Protein AF-A0A538D0Q9-F1 (afdb_monomer_lite)

Structure (mmCIF, N/CA/C/O backbone):
data_AF-A0A538D0Q9-F1
#
_entry.id   AF-A0A538D0Q9-F1
#
loop_
_atom_site.group_PDB
_atom_site.id
_atom_site.type_symbol
_atom_site.label_atom_id
_atom_site.label_alt_id
_atom_site.label_comp_id
_atom_site.label_asym_id
_atom_site.label_entity_id
_atom_site.label_seq_id
_atom_site.pdbx_PDB_ins_code
_atom_site.Cartn_x
_atom_site.Cartn_y
_atom_site.Cartn_z
_atom_site.occupancy
_atom_site.B_iso_or_equiv
_atom_site.auth_seq_id
_atom_site.auth_comp_id
_atom_site.auth_asym_id
_atom_site.auth_atom_id
_atom_site.pdbx_PDB_model_num
ATOM 1 N N . MET A 1 1 ? -19.856 -42.104 -4.566 1.00 32.81 1 MET A N 1
ATOM 2 C CA . MET A 1 1 ? -20.722 -42.838 -3.616 1.00 32.81 1 MET A CA 1
ATOM 3 C C . MET A 1 1 ? -21.955 -41.988 -3.347 1.00 32.81 1 MET A C 1
ATOM 5 O O . MET A 1 1 ? -21.889 -40.784 -3.558 1.00 32.81 1 MET A O 1
ATOM 9 N N . GLU A 1 2 ? -23.077 -42.628 -3.036 1.00 32.72 2 GLU A N 1
ATOM 10 C CA . GLU A 1 2 ? -24.437 -42.095 -3.220 1.00 32.72 2 GLU A CA 1
ATOM 11 C C . GLU A 1 2 ? -24.832 -40.956 -2.256 1.00 32.72 2 GLU A C 1
ATOM 13 O O . GLU A 1 2 ? -24.444 -40.987 -1.088 1.00 32.72 2 GLU A O 1
ATOM 18 N N . PRO A 1 3 ? -25.683 -40.007 -2.692 1.00 47.75 3 PRO A N 1
ATOM 19 C CA . PRO A 1 3 ? -26.502 -39.180 -1.812 1.00 47.75 3 PRO A CA 1
ATOM 20 C C . PRO A 1 3 ? -27.896 -39.805 -1.601 1.00 47.75 3 PRO A C 1
ATOM 22 O O . PRO A 1 3 ? -28.465 -40.391 -2.521 1.00 47.75 3 PRO A O 1
ATOM 25 N N . ARG A 1 4 ? -28.498 -39.622 -0.416 1.00 40.25 4 ARG A N 1
ATOM 26 C CA . ARG A 1 4 ? -29.915 -39.954 -0.175 1.00 40.25 4 ARG A CA 1
ATOM 27 C C . ARG A 1 4 ? -30.800 -38.710 -0.214 1.00 40.25 4 ARG A C 1
ATOM 29 O O . ARG A 1 4 ? -30.512 -37.705 0.425 1.00 40.25 4 ARG A O 1
ATOM 36 N N . SER A 1 5 ? -31.886 -38.826 -0.966 1.00 34.91 5 SER A N 1
ATOM 37 C CA . SER A 1 5 ? -32.958 -37.848 -1.160 1.00 34.91 5 SER A CA 1
ATOM 38 C C . SER A 1 5 ? -34.048 -37.940 -0.091 1.00 34.91 5 SER A C 1
ATOM 40 O O . SER A 1 5 ? -34.362 -39.047 0.336 1.00 34.91 5 SER A O 1
ATOM 42 N N . HIS A 1 6 ? -34.755 -36.837 0.176 1.00 36.66 6 HIS A N 1
ATOM 43 C CA . HIS A 1 6 ? -36.180 -36.877 0.532 1.00 36.66 6 HIS A CA 1
ATOM 44 C C . HIS A 1 6 ? -36.938 -35.688 -0.083 1.00 36.66 6 HIS A C 1
ATOM 46 O O . HIS A 1 6 ? -36.405 -34.585 -0.170 1.00 36.66 6 HIS A O 1
ATOM 52 N N . ALA A 1 7 ? -38.171 -35.951 -0.524 1.00 31.52 7 ALA A N 1
ATOM 53 C CA . ALA A 1 7 ? -39.107 -35.024 -1.170 1.00 31.52 7 ALA A CA 1
ATOM 54 C C . ALA A 1 7 ? -40.390 -34.909 -0.301 1.00 31.52 7 ALA A C 1
ATOM 56 O O . ALA A 1 7 ? -40.704 -35.856 0.415 1.00 31.52 7 ALA A O 1
ATOM 57 N N . VAL A 1 8 ? -40.973 -33.712 -0.131 1.00 31.38 8 VAL A N 1
ATOM 58 C CA . VAL A 1 8 ? -42.161 -33.149 -0.835 1.00 31.38 8 VAL A CA 1
ATOM 59 C C . VAL A 1 8 ? -43.531 -33.758 -0.463 1.00 31.38 8 VAL A C 1
ATOM 61 O O . VAL A 1 8 ? -43.795 -34.917 -0.761 1.00 31.38 8 VAL A O 1
ATOM 64 N N . ALA A 1 9 ? -44.401 -32.902 0.097 1.00 28.12 9 ALA A N 1
ATOM 65 C CA . ALA A 1 9 ? -45.869 -32.768 -0.065 1.00 28.12 9 ALA A CA 1
ATOM 66 C C . ALA A 1 9 ? -46.264 -31.500 0.744 1.00 28.12 9 ALA A C 1
ATOM 68 O O . ALA A 1 9 ? -45.756 -31.349 1.853 1.00 28.12 9 ALA A O 1
ATOM 69 N N . GLU A 1 10 ? -46.977 -30.455 0.306 1.00 31.09 10 GLU A N 1
ATOM 70 C CA . GLU A 1 10 ? -48.124 -30.224 -0.607 1.00 31.09 10 GLU A CA 1
ATOM 71 C C . GLU A 1 10 ? -49.522 -30.609 -0.083 1.00 31.09 10 GLU A C 1
ATOM 73 O O . GLU A 1 10 ? -49.850 -31.783 0.055 1.00 31.09 10 GLU A O 1
ATOM 78 N N . ASN A 1 11 ? -50.310 -29.557 0.205 1.00 27.25 11 ASN A N 1
ATOM 79 C CA . ASN A 1 11 ? -51.765 -29.346 0.048 1.00 27.25 11 ASN A CA 1
ATOM 80 C C . ASN A 1 11 ? -52.140 -28.060 0.829 1.00 27.25 11 ASN A C 1
ATOM 82 O O . ASN A 1 11 ? -51.517 -27.791 1.854 1.00 27.25 11 ASN A O 1
ATOM 86 N N . SER A 1 12 ? -53.185 -27.278 0.555 1.00 29.44 12 SER A N 1
ATOM 87 C CA . SER A 1 12 ? -53.916 -26.784 -0.633 1.00 29.44 12 SER A CA 1
ATOM 88 C C . SER A 1 12 ? -55.192 -26.092 -0.087 1.00 29.44 12 SER A C 1
ATOM 90 O O . SER A 1 12 ? -55.620 -26.415 1.018 1.00 29.44 12 SER A O 1
ATOM 92 N N . ASP A 1 13 ? -55.797 -25.178 -0.862 1.00 27.00 13 ASP A N 1
ATOM 93 C CA . ASP A 1 13 ? -57.183 -24.657 -0.708 1.00 27.00 13 ASP A CA 1
ATOM 94 C C . ASP A 1 13 ? -57.513 -23.709 0.489 1.00 27.00 13 ASP A C 1
ATOM 96 O O . ASP A 1 13 ? -56.986 -23.857 1.584 1.00 27.00 13 ASP A O 1
ATOM 100 N N . ALA A 1 14 ? -58.417 -22.712 0.407 1.00 28.61 14 ALA A N 1
ATOM 101 C CA . ALA A 1 14 ? -58.920 -21.907 -0.722 1.00 28.61 14 ALA A CA 1
ATOM 102 C C . ALA A 1 14 ? -59.602 -20.578 -0.248 1.00 28.61 14 ALA A C 1
ATOM 104 O O . ALA A 1 14 ? -60.141 -20.485 0.850 1.00 28.61 14 ALA A O 1
ATOM 105 N N . VAL A 1 15 ? -59.561 -19.577 -1.141 1.00 32.53 15 VAL A N 1
ATOM 106 C CA . VAL A 1 15 ? -60.228 -18.237 -1.291 1.00 32.53 15 VAL A CA 1
ATOM 107 C C . VAL A 1 15 ? -61.789 -18.269 -1.129 1.00 32.53 15 VAL A C 1
ATOM 109 O O . VAL A 1 15 ? -62.282 -19.393 -1.216 1.00 32.53 15 VAL A O 1
ATOM 112 N N . PRO A 1 16 ? -62.620 -17.171 -0.969 1.00 47.09 16 PRO A N 1
ATOM 113 C CA . PRO A 1 16 ? -62.465 -15.698 -1.227 1.00 47.09 16 PRO A CA 1
ATOM 114 C C . PRO A 1 16 ? -63.033 -14.680 -0.176 1.00 47.09 16 PRO A C 1
ATOM 116 O O . PRO A 1 16 ? -63.660 -15.069 0.803 1.00 47.09 16 PRO A O 1
ATOM 119 N N . GLY A 1 17 ? -62.928 -13.356 -0.455 1.00 25.67 17 GLY A N 1
ATOM 120 C CA . GLY A 1 17 ? -63.866 -12.335 0.084 1.00 25.67 17 GLY A CA 1
ATOM 121 C C . GLY A 1 17 ? -63.509 -10.832 -0.074 1.00 25.67 17 GLY A C 1
ATOM 122 O O . GLY A 1 17 ? -62.895 -10.279 0.824 1.00 25.67 17 GLY A O 1
ATOM 123 N N . GLU A 1 18 ? -63.917 -10.209 -1.194 1.00 28.48 18 GLU A N 1
ATOM 124 C CA . GLU A 1 18 ? -64.391 -8.802 -1.416 1.00 28.48 18 GLU A CA 1
ATOM 125 C C . GLU A 1 18 ? -63.727 -7.578 -0.704 1.00 28.48 18 GLU A C 1
ATOM 127 O O . GLU A 1 18 ? -63.605 -7.516 0.509 1.00 28.48 18 GLU A O 1
ATOM 132 N N . VAL A 1 19 ? -63.133 -6.600 -1.419 1.00 30.00 19 VAL A N 1
ATOM 133 C CA . VAL A 1 19 ? -63.717 -5.447 -2.177 1.00 30.00 19 VAL A CA 1
ATOM 134 C C . VAL A 1 19 ? -64.192 -4.272 -1.299 1.00 30.00 19 VAL A C 1
ATOM 136 O O . VAL A 1 19 ? -65.240 -4.363 -0.683 1.00 30.00 19 VAL A O 1
ATOM 139 N N . GLU A 1 20 ? -63.488 -3.124 -1.372 1.00 27.55 20 GLU A N 1
ATOM 140 C CA . GLU A 1 20 ? -64.101 -1.788 -1.573 1.00 27.55 20 GLU A CA 1
ATOM 141 C C . GLU A 1 20 ? -63.081 -0.659 -1.910 1.00 27.55 20 GLU A C 1
ATOM 143 O O . GLU A 1 20 ? -61.998 -0.547 -1.337 1.00 27.55 20 GLU A O 1
ATOM 148 N N . ARG A 1 21 ? -63.460 0.199 -2.870 1.00 32.44 21 ARG A N 1
ATOM 149 C CA . ARG A 1 21 ? -63.049 1.610 -3.098 1.00 32.44 21 ARG A CA 1
ATOM 150 C C . ARG A 1 21 ? -64.349 2.337 -3.502 1.00 32.44 21 ARG A C 1
ATOM 152 O O . ARG A 1 21 ? -65.149 1.671 -4.164 1.00 32.44 21 ARG A O 1
ATOM 159 N N . PRO A 1 22 ? -64.590 3.635 -3.208 1.00 42.16 22 PRO A N 1
ATOM 160 C CA . PRO A 1 22 ? -64.019 4.776 -3.966 1.00 42.16 22 PRO A CA 1
ATOM 161 C C . PRO A 1 22 ? -63.615 5.969 -3.039 1.00 42.16 22 PRO A C 1
ATOM 163 O O . PRO A 1 22 ? -63.763 5.876 -1.829 1.00 42.16 22 PRO A O 1
ATOM 166 N N . HIS A 1 23 ? -62.994 7.082 -3.464 1.00 28.38 23 HIS A N 1
ATOM 167 C CA . HIS A 1 23 ? -63.472 8.080 -4.440 1.00 28.38 23 HIS A CA 1
ATOM 168 C C . HIS A 1 23 ? -62.370 8.994 -5.015 1.00 28.38 23 HIS A C 1
ATOM 170 O O . HIS A 1 23 ? -61.410 9.357 -4.339 1.00 28.38 23 HIS A O 1
ATOM 176 N N . GLU A 1 24 ? -62.577 9.435 -6.260 1.00 28.53 24 GLU A N 1
ATOM 177 C CA . GLU A 1 24 ? -61.907 10.589 -6.881 1.00 28.53 24 GLU A CA 1
ATOM 178 C C . GLU A 1 24 ? -62.500 11.926 -6.397 1.00 28.53 24 GLU A C 1
ATOM 180 O O . GLU A 1 24 ? -63.706 11.989 -6.168 1.00 28.53 24 GLU A O 1
ATOM 185 N N . CYS A 1 25 ? -61.719 13.023 -6.431 1.00 24.06 25 CYS A N 1
ATOM 186 C CA . CYS A 1 25 ? -62.161 14.239 -7.145 1.00 24.06 25 CYS A CA 1
ATOM 187 C C . CYS A 1 25 ? -61.046 15.280 -7.439 1.00 24.06 25 CYS A C 1
ATOM 189 O O . CYS A 1 25 ? -60.510 15.920 -6.545 1.00 24.06 25 CYS A O 1
ATOM 191 N N . GLN A 1 26 ? -60.788 15.490 -8.735 1.00 27.27 26 GLN A N 1
ATOM 192 C CA . GLN A 1 26 ? -60.584 16.776 -9.437 1.00 27.27 26 GLN A CA 1
ATOM 193 C C . GLN A 1 26 ? -59.570 17.865 -8.978 1.00 27.27 26 GLN A C 1
ATOM 195 O O . GLN A 1 26 ? -59.764 18.594 -8.016 1.00 27.27 26 GLN A O 1
ATOM 200 N N . ARG A 1 27 ? -58.638 18.143 -9.911 1.00 28.08 27 ARG A N 1
ATOM 201 C CA . ARG A 1 27 ? -58.297 19.461 -10.519 1.00 28.08 27 ARG A CA 1
ATOM 202 C C . ARG A 1 27 ? -58.166 20.714 -9.617 1.00 28.08 27 ARG A C 1
ATOM 204 O O . ARG A 1 27 ? -59.176 21.286 -9.222 1.00 28.08 27 ARG A O 1
ATOM 211 N N . ARG A 1 28 ? -56.978 21.345 -9.651 1.00 26.86 28 ARG A N 1
ATOM 212 C CA . ARG A 1 28 ? -56.709 22.646 -10.339 1.00 26.86 28 ARG A CA 1
ATOM 213 C C . ARG A 1 28 ? -55.274 23.143 -10.095 1.00 26.86 28 ARG A C 1
ATOM 215 O O . ARG A 1 28 ? -54.789 23.105 -8.972 1.00 26.86 28 ARG A O 1
ATOM 222 N N . SER A 1 29 ? -54.639 23.692 -11.132 1.00 32.19 29 SER A N 1
ATOM 223 C CA . SER A 1 29 ? -53.489 24.600 -10.983 1.00 32.19 29 SER A CA 1
ATOM 224 C C . SER A 1 29 ? -53.964 25.966 -10.473 1.00 32.19 29 SER A C 1
ATOM 226 O O . SER A 1 29 ? -55.084 26.372 -10.798 1.00 32.19 29 SER A O 1
ATOM 228 N N . PRO A 1 30 ? -53.110 26.711 -9.754 1.00 33.84 30 PRO A N 1
ATOM 229 C CA . PRO A 1 30 ? -52.738 28.016 -10.307 1.00 33.84 30 PRO A CA 1
ATOM 230 C C . PRO A 1 30 ? -51.286 28.445 -10.026 1.00 33.84 30 PRO A C 1
ATOM 232 O O . PRO A 1 30 ? -50.652 28.050 -9.053 1.00 33.84 30 PRO A O 1
ATOM 235 N N . GLY A 1 31 ? -50.820 29.376 -10.849 1.00 27.69 31 GLY A N 1
ATOM 236 C CA . GLY A 1 31 ? -49.970 30.492 -10.430 1.00 27.69 31 GLY A CA 1
ATOM 237 C C . GLY A 1 31 ? -50.426 31.734 -11.212 1.00 27.69 31 GLY A C 1
ATOM 238 O O . GLY A 1 31 ? -51.395 31.624 -11.970 1.00 27.69 31 GLY A O 1
ATOM 239 N N . PRO A 1 32 ? -49.729 32.878 -11.142 1.00 51.62 32 PRO A N 1
ATOM 240 C CA . PRO A 1 32 ? -48.785 33.337 -10.122 1.00 51.62 32 PRO A CA 1
ATOM 241 C C . PRO A 1 32 ? -49.312 34.601 -9.394 1.00 51.62 32 PRO A C 1
ATOM 243 O O . PRO A 1 32 ? -50.287 35.212 -9.825 1.00 51.62 32 PRO A O 1
ATOM 246 N N . SER A 1 33 ? -48.623 35.074 -8.353 1.00 27.59 33 SER A N 1
ATOM 247 C CA . SER A 1 33 ? -48.797 36.450 -7.851 1.00 27.59 33 SER A CA 1
ATOM 248 C C . SER A 1 33 ? -47.496 36.999 -7.271 1.00 27.59 33 SER A C 1
ATOM 250 O O . SER A 1 33 ? -46.796 36.295 -6.544 1.00 27.59 33 SER A O 1
ATOM 252 N N . ALA A 1 34 ? -47.181 38.250 -7.597 1.00 28.94 34 ALA A N 1
ATOM 253 C CA . ALA A 1 34 ? -46.008 38.973 -7.116 1.00 28.94 34 ALA A CA 1
ATOM 254 C C . ALA A 1 34 ? -46.399 40.018 -6.061 1.00 28.94 34 ALA A C 1
ATOM 256 O O . ALA A 1 34 ? -47.500 40.550 -6.135 1.00 28.94 34 ALA A O 1
ATOM 257 N N . ASP A 1 35 ? -45.475 40.328 -5.145 1.00 27.00 35 ASP A N 1
ATOM 258 C CA . ASP A 1 35 ? -45.150 41.692 -4.685 1.00 27.00 35 ASP A CA 1
ATOM 259 C C . ASP A 1 35 ? -43.912 41.621 -3.758 1.00 27.00 35 ASP A C 1
ATOM 261 O O . ASP A 1 35 ? -43.842 40.792 -2.858 1.00 27.00 35 ASP A O 1
ATOM 265 N N . GLN A 1 36 ? -42.776 42.213 -4.149 1.00 28.47 36 GLN A N 1
ATOM 266 C CA . GLN A 1 36 ? -42.317 43.591 -3.870 1.00 28.47 36 GLN A CA 1
ATOM 267 C C . GLN A 1 36 ? -41.583 43.770 -2.525 1.00 28.47 36 GLN A C 1
ATOM 269 O O . GLN A 1 36 ? -42.205 43.714 -1.472 1.00 28.47 36 GLN A O 1
ATOM 274 N N . ALA A 1 37 ? -40.291 44.150 -2.578 1.00 28.08 37 ALA A N 1
ATOM 275 C CA . ALA A 1 37 ? -39.810 45.462 -2.087 1.00 28.08 37 ALA A CA 1
ATOM 276 C C . ALA A 1 37 ? -38.267 45.662 -2.163 1.00 28.08 37 ALA A C 1
ATOM 278 O O . ALA A 1 37 ? -37.523 44.920 -1.538 1.00 28.08 37 ALA A O 1
ATOM 279 N N . ARG A 1 38 ? -37.848 46.783 -2.793 1.00 27.69 38 ARG A N 1
ATOM 280 C CA . ARG A 1 38 ? -36.651 47.644 -2.515 1.00 27.69 38 ARG A CA 1
ATOM 281 C C . ARG A 1 38 ? -35.238 47.037 -2.756 1.00 27.69 38 ARG A C 1
ATOM 283 O O . ARG A 1 38 ? -34.904 45.989 -2.237 1.00 27.69 38 ARG A O 1
ATOM 290 N N . LEU A 1 39 ? -34.401 47.579 -3.666 1.00 27.03 39 LEU A N 1
ATOM 291 C CA . LEU A 1 39 ? -33.607 48.846 -3.619 1.00 27.03 39 LEU A CA 1
ATOM 292 C C . LEU A 1 39 ? -32.563 48.841 -2.477 1.00 27.03 39 LEU A C 1
ATOM 294 O O . LEU A 1 39 ? -32.956 48.597 -1.347 1.00 27.03 39 LEU A O 1
ATOM 298 N N . SER A 1 40 ? -31.259 49.122 -2.653 1.00 27.84 40 SER A N 1
ATOM 299 C CA . SER A 1 40 ? -30.478 49.952 -3.615 1.00 27.84 40 SER A CA 1
ATOM 300 C C . SER A 1 40 ? -29.124 49.274 -3.983 1.00 27.84 40 SER A C 1
ATOM 302 O O . SER A 1 40 ? -28.641 48.455 -3.218 1.00 27.84 40 SER A O 1
ATOM 304 N N . GLN A 1 41 ? -28.477 49.402 -5.156 1.00 28.25 41 GLN A N 1
ATOM 305 C CA . GLN A 1 41 ? -28.032 50.520 -6.025 1.00 28.25 41 GLN A CA 1
ATOM 306 C C . GLN A 1 41 ? -26.693 51.207 -5.614 1.00 28.25 41 GLN A C 1
ATOM 308 O O . GLN A 1 41 ? -26.601 51.714 -4.503 1.00 28.25 41 GLN A O 1
ATOM 313 N N . ARG A 1 42 ? -25.774 51.369 -6.606 1.00 28.69 42 ARG A N 1
ATOM 314 C CA . ARG A 1 42 ? -24.526 52.208 -6.690 1.00 28.69 42 ARG A CA 1
ATOM 315 C C . ARG A 1 42 ? -23.184 51.507 -6.336 1.00 28.69 42 ARG A C 1
ATOM 317 O O . ARG A 1 42 ? -23.163 50.732 -5.396 1.00 28.69 42 ARG A O 1
ATOM 324 N N . LYS A 1 43 ? -22.039 51.743 -7.021 1.00 27.12 43 LYS A N 1
ATOM 325 C CA . LYS A 1 43 ? -21.684 52.619 -8.184 1.00 27.12 43 LYS A CA 1
ATOM 326 C C . LYS A 1 43 ? -20.311 52.217 -8.831 1.00 27.12 43 LYS A C 1
ATOM 328 O O . LYS A 1 43 ? -19.459 51.794 -8.067 1.00 27.12 43 LYS A O 1
ATOM 333 N N . VAL A 1 44 ? -20.133 52.427 -10.165 1.00 25.66 44 VAL A N 1
ATOM 334 C CA . VAL A 1 44 ? -19.030 53.164 -10.908 1.00 25.66 44 VAL A CA 1
ATOM 335 C C . VAL A 1 44 ? -17.543 52.859 -10.548 1.00 25.66 44 VAL A C 1
ATOM 337 O O . VAL A 1 44 ? -17.246 52.836 -9.364 1.00 25.66 44 VAL A O 1
ATOM 340 N N . HIS A 1 45 ? -16.511 52.677 -11.411 1.00 27.06 45 HIS A N 1
ATOM 341 C CA . HIS A 1 45 ? -16.110 52.968 -12.834 1.00 27.06 45 HIS A CA 1
ATOM 342 C C . HIS A 1 45 ? -14.980 51.943 -13.257 1.00 27.06 45 HIS A C 1
ATOM 344 O O . HIS A 1 45 ? -14.567 51.171 -12.395 1.00 27.06 45 HIS A O 1
ATOM 350 N N . ASP A 1 46 ? -14.287 51.941 -14.422 1.00 27.83 46 ASP A N 1
ATOM 351 C CA . ASP A 1 46 ? -14.652 51.958 -15.869 1.00 27.83 46 ASP A CA 1
ATOM 352 C C . ASP A 1 46 ? -13.401 51.712 -16.795 1.00 27.83 46 ASP A C 1
ATOM 354 O O . ASP A 1 46 ? -12.348 51.319 -16.299 1.00 27.83 46 ASP A O 1
ATOM 358 N N . ASP A 1 47 ? -13.530 51.956 -18.115 1.00 26.81 47 ASP A N 1
ATOM 359 C CA . ASP A 1 47 ? -12.498 52.194 -19.168 1.00 26.81 47 ASP A CA 1
ATOM 360 C C . ASP A 1 47 ? -11.613 51.069 -19.791 1.00 26.81 47 ASP A C 1
ATOM 362 O O . ASP A 1 47 ? -11.111 50.139 -19.161 1.00 26.81 47 ASP A O 1
ATOM 366 N N . ARG A 1 48 ? -11.383 51.217 -21.115 1.00 29.03 48 ARG A N 1
ATOM 367 C CA . ARG A 1 48 ? -10.386 50.532 -21.990 1.00 29.03 48 ARG A CA 1
ATOM 368 C C . ARG A 1 48 ? -9.612 51.601 -22.792 1.00 29.03 48 ARG A C 1
ATOM 370 O O . ARG A 1 48 ? -10.187 52.664 -23.008 1.00 29.03 48 ARG A O 1
ATOM 377 N N . PRO A 1 49 ? -8.407 51.336 -23.354 1.00 34.12 49 PRO A N 1
ATOM 378 C CA . PRO A 1 49 ? -8.286 51.017 -24.809 1.00 34.12 49 PRO A CA 1
ATOM 379 C C . PRO A 1 49 ? -7.159 49.984 -25.156 1.00 34.12 49 PRO A C 1
ATOM 381 O O . PRO A 1 49 ? -6.242 49.802 -24.370 1.00 34.12 49 PRO A O 1
ATOM 384 N N . VAL A 1 50 ? -7.231 49.091 -26.168 1.00 27.53 50 VAL A N 1
ATOM 385 C CA . VAL A 1 50 ? -7.109 49.173 -27.665 1.00 27.53 50 VAL A CA 1
ATOM 386 C C . VAL A 1 50 ? -5.663 49.223 -28.247 1.00 27.53 50 VAL A C 1
ATOM 388 O O . VAL A 1 50 ? -4.880 50.090 -27.890 1.00 27.53 50 VAL A O 1
ATOM 391 N N . GLY A 1 51 ? -5.369 48.341 -29.234 1.00 23.08 51 GLY A N 1
ATOM 392 C CA . GLY A 1 51 ? -4.202 48.362 -30.164 1.00 23.08 51 GLY A CA 1
ATOM 393 C C . GLY A 1 51 ? -3.211 47.176 -30.028 1.00 23.08 51 GLY A C 1
ATOM 394 O O . GLY A 1 51 ? -3.029 46.673 -28.928 1.00 23.08 51 GLY A O 1
ATOM 395 N N . GLY A 1 52 ? -2.535 46.630 -31.060 1.00 22.47 52 GLY A N 1
ATOM 396 C CA . GLY A 1 52 ? -2.657 46.760 -32.529 1.00 22.47 52 GLY A CA 1
ATOM 397 C C . GLY A 1 52 ? -1.392 46.281 -33.302 1.00 22.47 52 GLY A C 1
ATOM 398 O O . GLY A 1 52 ? -0.312 46.777 -33.015 1.00 22.47 52 GLY A O 1
ATOM 399 N N . LEU A 1 53 ? -1.534 45.403 -34.324 1.00 23.61 53 LEU A N 1
ATOM 400 C CA . LEU A 1 53 ? -0.508 45.017 -35.352 1.00 23.61 53 LEU A CA 1
ATOM 401 C C . LEU A 1 53 ? 0.781 44.313 -34.795 1.00 23.61 53 LEU A C 1
ATOM 403 O O . LEU A 1 53 ? 0.915 44.179 -33.589 1.00 23.61 53 LEU A O 1
ATOM 407 N N . SER A 1 54 ? 1.737 43.709 -35.535 1.00 22.73 54 SER A N 1
ATOM 408 C CA . SER A 1 54 ? 2.086 43.642 -36.976 1.00 22.73 54 SER A CA 1
ATOM 409 C C . SER A 1 54 ? 2.724 42.270 -37.391 1.00 22.73 54 SER A C 1
ATOM 411 O O . SER A 1 54 ? 2.602 41.279 -36.677 1.00 22.73 54 SER A O 1
ATOM 413 N N . ARG A 1 55 ? 3.335 42.195 -38.591 1.00 23.42 55 ARG A N 1
ATOM 414 C CA . ARG A 1 55 ? 3.663 41.010 -39.435 1.00 23.42 55 ARG A CA 1
ATOM 415 C C . ARG A 1 55 ? 5.100 40.428 -39.290 1.00 23.42 55 ARG A C 1
ATOM 417 O O . ARG A 1 55 ? 5.922 40.980 -38.571 1.00 23.42 55 ARG A O 1
ATOM 424 N N . SER A 1 56 ? 5.402 39.432 -40.155 1.00 22.62 56 SER A N 1
ATOM 425 C CA . SER A 1 56 ? 6.727 39.046 -40.734 1.00 22.62 56 SER A CA 1
ATOM 426 C C . SER A 1 56 ? 7.498 37.887 -40.039 1.00 22.62 56 SER A C 1
ATOM 428 O O . SER A 1 56 ? 7.346 37.721 -38.835 1.00 22.62 56 SER A O 1
ATOM 430 N N . THR A 1 57 ? 8.292 37.000 -40.685 1.00 22.30 57 THR A N 1
ATOM 431 C CA . THR A 1 57 ? 8.510 36.609 -42.117 1.00 22.30 57 THR A CA 1
ATOM 432 C C . THR A 1 57 ? 9.395 35.331 -42.227 1.00 22.30 57 THR A C 1
ATOM 434 O O . THR A 1 57 ? 10.201 35.128 -41.331 1.00 22.30 57 THR A O 1
ATOM 437 N N . LEU A 1 58 ? 9.352 34.606 -43.376 1.00 20.56 58 LEU A N 1
ATOM 438 C CA . LEU A 1 58 ? 10.459 33.819 -44.025 1.00 20.56 58 LEU A CA 1
ATOM 439 C C . LEU A 1 58 ? 11.091 32.597 -43.272 1.00 20.56 58 LEU A C 1
ATOM 441 O O . LEU A 1 58 ? 11.047 32.535 -42.053 1.00 20.56 58 LEU A O 1
ATOM 445 N N . ARG A 1 59 ? 11.786 31.614 -43.896 1.00 20.73 59 ARG A N 1
ATOM 446 C CA . ARG A 1 59 ? 11.650 30.825 -45.166 1.00 20.73 59 ARG A CA 1
ATOM 447 C C . ARG A 1 59 ? 12.723 29.689 -45.185 1.00 20.73 59 ARG A C 1
ATOM 449 O O . ARG A 1 59 ? 13.820 29.971 -44.732 1.00 20.73 59 ARG A O 1
ATOM 456 N N . CYS A 1 60 ? 12.437 28.525 -45.810 1.00 19.77 60 CYS A N 1
ATOM 457 C CA . CYS A 1 60 ? 13.362 27.501 -46.411 1.00 19.77 60 CYS A CA 1
ATOM 458 C C . CYS A 1 60 ? 14.522 26.895 -45.550 1.00 19.77 60 CYS A C 1
ATOM 460 O O . CYS A 1 60 ? 14.844 27.433 -44.504 1.00 19.77 60 CYS A O 1
ATOM 462 N N . GLY A 1 61 ? 15.204 25.771 -45.860 1.00 18.88 61 GLY A N 1
ATOM 463 C CA . GLY A 1 61 ? 15.123 24.670 -46.862 1.00 18.88 61 GLY A CA 1
ATOM 464 C C . GLY A 1 61 ? 15.844 23.400 -46.290 1.00 18.88 61 GLY A C 1
ATOM 465 O O . GLY A 1 61 ? 16.471 23.514 -45.244 1.00 18.88 61 GLY A O 1
ATOM 466 N N . ALA A 1 62 ? 15.576 22.150 -46.716 1.00 19.88 62 ALA A N 1
ATOM 467 C CA . ALA A 1 62 ? 16.281 21.347 -47.758 1.00 19.88 62 ALA A CA 1
ATOM 468 C C . ALA A 1 62 ? 17.824 21.161 -47.562 1.00 19.88 62 ALA A C 1
ATOM 470 O O . ALA A 1 62 ? 18.481 22.152 -47.281 1.00 19.88 62 ALA A O 1
ATOM 471 N N . ALA A 1 63 ? 18.493 19.997 -47.752 1.00 19.56 63 ALA A N 1
ATOM 472 C CA . ALA A 1 63 ? 18.086 18.590 -47.993 1.00 19.56 63 ALA A CA 1
ATOM 473 C C . ALA A 1 63 ? 19.273 17.562 -47.872 1.00 19.56 63 ALA A C 1
ATOM 475 O O . ALA A 1 63 ? 20.403 17.925 -48.160 1.00 19.56 63 ALA A O 1
ATOM 476 N N . ILE A 1 64 ? 18.952 16.292 -47.529 1.00 19.59 64 ILE A N 1
ATOM 477 C CA . ILE A 1 64 ? 19.504 14.958 -47.956 1.00 19.59 64 ILE A CA 1
ATOM 478 C C . ILE A 1 64 ? 20.999 14.547 -47.786 1.00 19.59 64 ILE A C 1
ATOM 480 O O . ILE A 1 64 ? 21.894 15.280 -48.180 1.00 19.59 64 ILE A O 1
ATOM 484 N N . PHE A 1 65 ? 21.177 13.284 -47.308 1.00 18.91 65 PHE A N 1
ATOM 485 C CA . PHE A 1 65 ? 22.235 12.234 -47.499 1.00 18.91 65 PHE A CA 1
ATOM 486 C C . PHE A 1 65 ? 22.540 11.486 -46.158 1.00 18.91 65 PHE A C 1
ATOM 488 O O . PHE A 1 65 ? 22.490 12.130 -45.116 1.00 18.91 65 PHE A O 1
ATOM 495 N N . ALA A 1 66 ? 22.836 10.169 -46.041 1.00 19.47 66 ALA A N 1
ATOM 496 C CA . ALA A 1 66 ? 22.753 9.001 -46.954 1.00 19.47 66 ALA A CA 1
ATOM 497 C C . ALA A 1 66 ? 22.632 7.624 -46.188 1.00 19.47 66 ALA A C 1
ATOM 499 O O . ALA A 1 66 ? 22.127 7.578 -45.070 1.00 19.47 66 ALA A O 1
ATOM 500 N N . LEU A 1 67 ? 23.035 6.508 -46.830 1.00 19.50 67 LEU A N 1
ATOM 501 C CA . LEU A 1 67 ? 22.993 5.060 -46.463 1.00 19.50 67 LEU A CA 1
ATOM 502 C C . LEU A 1 67 ? 23.911 4.646 -45.273 1.00 19.50 67 LEU A C 1
ATOM 504 O O . LEU A 1 67 ? 25.016 5.162 -45.194 1.00 19.50 67 LEU A O 1
ATOM 508 N N . ARG A 1 68 ? 23.521 3.836 -44.262 1.00 20.70 68 ARG A N 1
ATOM 509 C CA . ARG A 1 68 ? 23.179 2.373 -44.154 1.00 20.70 68 ARG A CA 1
ATOM 510 C C . ARG A 1 68 ? 24.395 1.389 -44.245 1.00 20.70 68 ARG A C 1
ATOM 512 O O . ARG A 1 68 ? 25.450 1.823 -44.680 1.00 20.70 68 ARG A O 1
ATOM 519 N N . PRO A 1 69 ? 24.328 0.144 -43.708 1.00 27.45 69 PRO A N 1
ATOM 520 C CA . PRO A 1 69 ? 24.997 -0.225 -42.449 1.00 27.45 69 PRO A CA 1
ATOM 521 C C . PRO A 1 69 ? 26.021 -1.376 -42.583 1.00 27.45 69 PRO A C 1
ATOM 523 O O . PRO A 1 69 ? 26.083 -2.036 -43.615 1.00 27.45 69 PRO A O 1
ATOM 526 N N . VAL A 1 70 ? 26.739 -1.687 -41.497 1.00 23.56 70 VAL A N 1
ATOM 527 C CA . VAL A 1 70 ? 27.511 -2.935 -41.354 1.00 23.56 70 VAL A CA 1
ATOM 528 C C . VAL A 1 70 ? 26.831 -3.819 -40.311 1.00 23.56 70 VAL A C 1
ATOM 530 O O . VAL A 1 70 ? 26.673 -3.410 -39.161 1.00 23.56 70 VAL A O 1
ATOM 533 N N . GLY A 1 71 ? 26.413 -5.012 -40.725 1.00 23.20 71 GLY A N 1
ATOM 534 C CA . GLY A 1 71 ? 26.385 -6.169 -39.838 1.00 23.20 71 GLY A CA 1
ATOM 535 C C . GLY A 1 71 ? 27.679 -6.950 -40.049 1.00 23.20 71 GLY A C 1
ATOM 536 O O . GLY A 1 71 ? 28.265 -6.869 -41.125 1.00 23.20 71 GLY A O 1
ATOM 537 N N . ASP A 1 72 ? 28.159 -7.633 -39.020 1.00 25.20 72 ASP A N 1
ATOM 538 C CA . ASP A 1 72 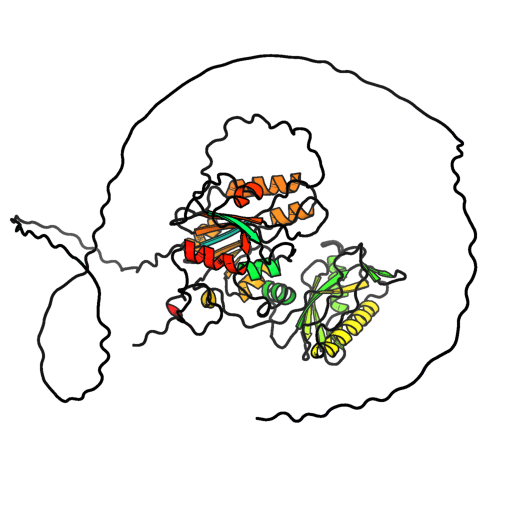? 28.069 -9.093 -38.985 1.00 25.20 72 ASP A CA 1
ATOM 539 C C . ASP A 1 72 ? 28.504 -9.594 -37.604 1.00 25.20 72 ASP A C 1
ATOM 541 O O . ASP A 1 72 ? 29.341 -8.995 -36.926 1.00 25.20 72 ASP A O 1
ATOM 545 N N . ALA A 1 73 ? 27.873 -10.679 -37.171 1.00 24.64 73 ALA A N 1
ATOM 546 C CA . ALA A 1 73 ? 28.275 -11.462 -36.015 1.00 24.64 73 ALA A CA 1
ATOM 547 C C . ALA A 1 73 ? 28.725 -12.831 -36.525 1.00 24.64 73 ALA A C 1
ATOM 549 O O . ALA A 1 73 ? 28.124 -13.343 -37.468 1.00 24.64 73 ALA A O 1
ATOM 550 N N . GLU A 1 74 ? 29.698 -13.457 -35.865 1.00 26.02 74 GLU A N 1
ATOM 551 C CA . GLU A 1 74 ? 29.855 -14.910 -35.950 1.00 26.02 74 GLU A CA 1
ATOM 552 C C . GLU A 1 74 ? 29.978 -15.547 -34.566 1.00 26.02 74 GLU A C 1
ATOM 554 O O . GLU A 1 74 ? 30.576 -15.009 -33.631 1.00 26.02 74 GLU A O 1
ATOM 559 N N . GLU A 1 75 ? 29.356 -16.719 -34.473 1.00 26.28 75 GLU A N 1
ATOM 560 C CA . GLU A 1 75 ? 29.455 -17.687 -33.389 1.00 26.28 75 GLU A CA 1
ATOM 561 C C . GLU A 1 75 ? 30.764 -18.492 -33.509 1.00 26.28 75 GLU A C 1
ATOM 563 O O . GLU A 1 75 ? 31.382 -18.539 -34.570 1.00 26.28 75 GLU A O 1
ATOM 568 N N . GLY A 1 76 ? 31.171 -19.220 -32.461 1.00 26.59 76 GLY A N 1
ATOM 569 C CA . GLY A 1 76 ? 32.335 -20.109 -32.583 1.00 26.59 76 GLY A CA 1
ATOM 570 C C . GLY A 1 76 ? 32.670 -20.946 -31.350 1.00 26.59 76 GLY A C 1
ATOM 571 O O . GLY A 1 76 ? 33.627 -20.652 -30.640 1.00 26.59 76 GLY A O 1
ATOM 572 N N . ALA A 1 77 ? 31.916 -22.022 -31.107 1.00 26.56 77 ALA A N 1
ATOM 573 C CA . ALA A 1 77 ? 32.236 -23.021 -30.077 1.00 26.56 77 ALA A CA 1
ATOM 574 C C . ALA A 1 77 ? 33.299 -24.056 -30.559 1.00 26.56 77 ALA A C 1
ATOM 576 O O . ALA A 1 77 ? 33.457 -24.260 -31.765 1.00 26.56 77 ALA A O 1
ATOM 577 N N . PRO A 1 78 ? 34.040 -24.734 -29.653 1.00 31.39 78 PRO A N 1
ATOM 578 C CA . PRO A 1 78 ? 35.288 -25.437 -29.991 1.00 31.39 78 PRO A CA 1
ATOM 579 C C . PRO A 1 78 ? 35.138 -26.935 -30.339 1.00 31.39 78 PRO A C 1
ATOM 581 O O . PRO A 1 78 ? 34.159 -27.586 -29.973 1.00 31.39 78 PRO A O 1
ATOM 584 N N . ARG A 1 79 ? 36.178 -27.527 -30.962 1.00 24.61 79 ARG A N 1
ATOM 585 C CA . ARG A 1 79 ? 36.383 -28.993 -31.067 1.00 24.61 79 ARG A CA 1
ATOM 586 C C . ARG A 1 79 ? 37.859 -29.422 -31.160 1.00 24.61 79 ARG A C 1
ATOM 588 O O . ARG A 1 79 ? 38.560 -28.968 -32.059 1.00 24.61 79 ARG A O 1
ATOM 595 N N . ARG A 1 80 ? 38.244 -30.407 -30.330 1.00 25.66 80 ARG A N 1
ATOM 596 C CA . ARG A 1 80 ? 39.171 -31.566 -30.531 1.00 25.66 80 ARG A CA 1
ATOM 597 C C . ARG A 1 80 ? 39.215 -32.316 -29.178 1.00 25.66 80 ARG A C 1
ATOM 599 O O . ARG A 1 80 ? 39.274 -31.654 -28.154 1.00 25.66 80 ARG A O 1
ATOM 606 N N . GLN A 1 81 ? 38.878 -33.608 -29.061 1.00 25.08 81 GLN A N 1
ATOM 607 C CA . GLN A 1 81 ? 39.648 -34.824 -29.416 1.00 25.08 81 GLN A CA 1
ATOM 608 C C . GLN A 1 81 ? 41.085 -34.851 -28.858 1.00 25.08 81 GLN A C 1
ATOM 610 O O . GLN A 1 81 ? 41.790 -33.869 -29.042 1.00 25.08 81 GLN A O 1
ATOM 615 N N . VAL A 1 82 ? 41.623 -35.941 -28.285 1.00 25.42 82 VAL A N 1
ATOM 616 C CA . VAL A 1 82 ? 41.120 -37.283 -27.874 1.00 25.42 82 VAL A CA 1
ATOM 617 C C . VAL A 1 82 ? 42.186 -37.875 -26.932 1.00 25.42 82 VAL A C 1
ATOM 619 O O . VAL A 1 82 ? 43.364 -37.660 -27.198 1.00 25.42 82 VAL A O 1
ATOM 622 N N . GLU A 1 83 ? 41.826 -38.710 -25.950 1.00 25.55 83 GLU A N 1
ATOM 623 C CA . GLU A 1 83 ? 42.754 -39.743 -25.445 1.00 25.55 83 GLU A CA 1
ATOM 624 C C . GLU A 1 83 ? 42.013 -41.023 -25.003 1.00 25.55 83 GLU A C 1
ATOM 626 O O . GLU A 1 83 ? 40.782 -41.040 -24.956 1.00 25.55 83 GLU A O 1
ATOM 631 N N . ARG A 1 84 ? 42.737 -42.143 -24.851 1.00 27.92 84 ARG A N 1
ATOM 632 C CA . ARG A 1 84 ? 42.187 -43.515 -24.936 1.00 27.92 84 ARG A CA 1
ATOM 633 C C . ARG A 1 84 ? 42.033 -44.211 -23.577 1.00 27.92 84 ARG A C 1
ATOM 635 O O . ARG A 1 84 ? 42.938 -44.148 -22.757 1.00 27.92 84 ARG A O 1
ATOM 642 N N . GLY A 1 85 ? 40.981 -45.024 -23.432 1.00 25.08 85 GLY A N 1
ATOM 643 C CA . GLY A 1 85 ? 40.846 -46.020 -22.359 1.00 25.08 85 GLY A CA 1
ATOM 644 C C . GLY A 1 85 ? 39.657 -46.971 -22.574 1.00 25.08 85 GLY A C 1
ATOM 645 O O . GLY A 1 85 ? 38.519 -46.529 -22.653 1.00 25.08 85 GLY A O 1
ATOM 646 N N . LEU A 1 86 ? 39.933 -48.272 -22.687 1.00 27.62 86 LEU A N 1
ATOM 647 C CA . LEU A 1 86 ? 38.985 -49.407 -22.661 1.00 27.62 86 LEU A CA 1
ATOM 648 C C . LEU A 1 86 ? 39.265 -50.211 -21.360 1.00 27.62 86 LEU A C 1
ATOM 650 O O . LEU A 1 86 ? 40.383 -50.055 -20.861 1.00 27.62 86 LEU A O 1
ATOM 654 N N . PRO A 1 87 ? 38.357 -51.065 -20.813 1.00 34.47 87 PRO A N 1
ATOM 655 C CA . PRO A 1 87 ? 37.479 -51.967 -21.577 1.00 34.47 87 PRO A CA 1
ATOM 656 C C . PRO A 1 87 ? 36.041 -52.263 -21.061 1.00 34.47 87 PRO A C 1
ATOM 658 O O . PRO A 1 87 ? 35.690 -52.048 -19.910 1.00 34.47 87 PRO A O 1
ATOM 661 N N . ALA A 1 88 ? 35.254 -52.824 -21.991 1.00 26.19 88 ALA A N 1
ATOM 662 C CA . ALA A 1 88 ? 34.161 -53.814 -21.895 1.00 26.19 88 ALA A CA 1
ATOM 663 C C . ALA A 1 88 ? 33.369 -54.070 -20.584 1.00 26.19 88 ALA A C 1
ATOM 665 O O . ALA A 1 88 ? 33.930 -54.516 -19.591 1.00 26.19 88 ALA A O 1
ATOM 666 N N . HIS A 1 89 ? 32.030 -54.069 -20.699 1.00 27.39 89 HIS A N 1
ATOM 667 C CA . HIS A 1 89 ? 31.189 -55.285 -20.589 1.00 27.39 89 HIS A CA 1
ATOM 668 C C . HIS A 1 89 ? 29.818 -55.073 -21.293 1.00 27.39 89 HIS A C 1
ATOM 670 O O . HIS A 1 89 ? 29.621 -54.032 -21.917 1.00 27.39 89 HIS A O 1
ATOM 676 N N . ALA A 1 90 ? 28.942 -56.089 -21.335 1.00 26.22 90 ALA A N 1
ATOM 677 C CA . ALA A 1 90 ? 27.942 -56.292 -22.406 1.00 26.22 90 ALA A CA 1
ATOM 678 C C . ALA A 1 90 ? 26.466 -56.420 -21.938 1.00 26.22 90 ALA A C 1
ATOM 680 O O . ALA A 1 90 ? 26.182 -56.270 -20.755 1.00 26.22 90 ALA A O 1
ATOM 681 N N . SER A 1 91 ? 25.578 -56.807 -22.879 1.00 26.81 91 SER A N 1
ATOM 682 C CA . SER A 1 91 ? 24.117 -57.071 -22.778 1.00 26.81 91 SER A CA 1
ATOM 683 C C . SER A 1 91 ? 23.205 -55.838 -22.633 1.00 26.81 91 SER A C 1
ATOM 685 O O . SER A 1 91 ? 23.605 -54.865 -22.012 1.00 26.81 91 SER A O 1
ATOM 687 N N . GLN A 1 92 ? 21.945 -55.795 -23.088 1.00 25.62 92 GLN A N 1
ATOM 688 C CA . GLN A 1 92 ? 21.115 -56.362 -24.184 1.00 25.62 92 GLN A CA 1
ATOM 689 C C . GLN A 1 92 ? 19.642 -56.103 -23.759 1.00 25.62 92 GLN A C 1
ATOM 691 O O . GLN A 1 92 ? 19.369 -56.038 -22.565 1.00 25.62 92 GLN A O 1
ATOM 696 N N . GLY A 1 93 ? 18.703 -55.998 -24.710 1.00 25.27 93 GLY A N 1
ATOM 697 C CA . GLY A 1 93 ? 17.267 -55.753 -24.456 1.00 25.27 93 GLY A CA 1
ATOM 698 C C . GLY A 1 93 ? 16.865 -54.308 -24.799 1.00 25.27 93 GLY A C 1
ATOM 699 O O . GLY A 1 93 ? 17.390 -53.393 -24.179 1.00 25.27 93 GLY A O 1
ATOM 700 N N . GLU A 1 94 ? 16.101 -53.951 -25.839 1.00 26.50 94 GLU A N 1
ATOM 701 C CA . GLU A 1 94 ? 14.881 -54.471 -26.511 1.00 26.50 94 GLU A CA 1
ATOM 702 C C . GLU A 1 94 ? 13.644 -53.591 -26.211 1.00 26.50 94 GLU A C 1
ATOM 704 O O . GLU A 1 94 ? 13.433 -53.185 -25.074 1.00 26.50 94 GLU A O 1
ATOM 709 N N . VAL A 1 95 ? 12.793 -53.396 -27.239 1.00 26.39 95 VAL A N 1
ATOM 710 C CA . VAL A 1 95 ? 11.434 -52.783 -27.211 1.00 26.39 95 VAL A CA 1
ATOM 711 C C . VAL A 1 95 ? 11.416 -51.248 -26.929 1.00 26.39 95 VAL A C 1
ATOM 713 O O . VAL A 1 95 ? 12.198 -50.751 -26.134 1.00 26.39 95 VAL A O 1
ATOM 716 N N . ALA A 1 96 ? 10.609 -50.375 -27.559 1.00 27.31 96 ALA A N 1
ATOM 717 C CA . ALA A 1 96 ? 9.467 -50.536 -28.471 1.00 27.31 96 ALA A CA 1
ATOM 718 C C . ALA A 1 96 ? 9.475 -49.548 -29.664 1.00 27.31 96 ALA A C 1
ATOM 720 O O . ALA A 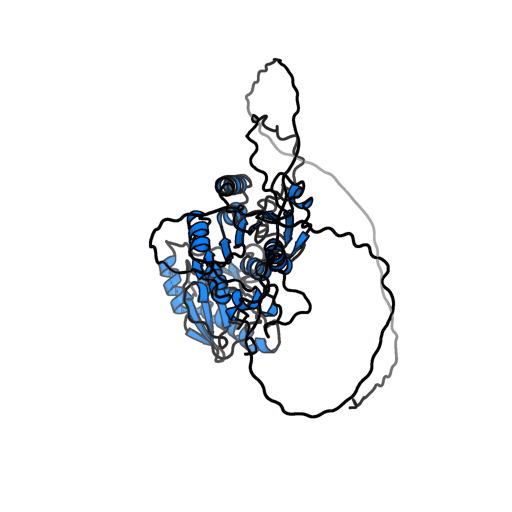1 96 ? 10.172 -48.535 -29.668 1.00 27.31 96 ALA A O 1
ATOM 721 N N . ASP A 1 97 ? 8.621 -49.836 -30.648 1.00 24.45 97 ASP A N 1
ATOM 722 C CA . ASP A 1 97 ? 8.377 -49.057 -31.868 1.00 24.45 97 ASP A CA 1
ATOM 723 C C . ASP A 1 97 ? 7.404 -47.874 -31.643 1.00 24.45 97 ASP A C 1
ATOM 725 O O . ASP A 1 97 ? 6.438 -47.994 -30.892 1.00 24.45 97 ASP A O 1
ATOM 729 N N . SER A 1 98 ? 7.614 -46.751 -32.339 1.00 27.67 98 SER A N 1
ATOM 730 C CA . SER A 1 98 ? 6.546 -45.798 -32.706 1.00 27.67 98 SER A CA 1
ATOM 731 C C . SER A 1 98 ? 7.018 -44.815 -33.788 1.00 27.67 98 SER A C 1
ATOM 733 O O . SER A 1 98 ? 7.339 -43.650 -33.548 1.00 27.67 98 SER A O 1
ATOM 735 N N . ARG A 1 99 ? 7.049 -45.280 -35.041 1.00 24.39 99 ARG A N 1
ATOM 736 C CA . ARG A 1 99 ? 7.259 -44.399 -36.202 1.00 24.39 99 ARG A CA 1
ATOM 737 C C . ARG A 1 99 ? 6.052 -43.482 -36.419 1.00 24.39 99 ARG A C 1
ATOM 739 O O . ARG A 1 99 ? 4.959 -43.961 -36.702 1.00 24.39 99 ARG A O 1
ATOM 746 N N . CYS A 1 100 ? 6.285 -42.173 -36.452 1.00 23.19 100 CYS A N 1
ATOM 747 C CA . CYS A 1 100 ? 5.447 -41.236 -37.202 1.00 23.19 100 CYS A CA 1
ATOM 748 C C . CYS A 1 100 ? 6.325 -40.536 -38.247 1.00 23.19 100 CYS A C 1
ATOM 750 O O . CYS A 1 100 ? 7.479 -40.201 -37.977 1.00 23.19 100 CYS A O 1
ATOM 752 N N . HIS A 1 101 ? 5.832 -40.406 -39.477 1.00 25.98 101 HIS A N 1
ATOM 753 C CA . HIS A 1 101 ? 6.678 -40.197 -40.651 1.00 25.98 101 HIS A CA 1
ATOM 754 C C . HIS A 1 101 ? 6.022 -39.204 -41.620 1.00 25.98 101 HIS A C 1
ATOM 756 O O . HIS A 1 101 ? 4.803 -39.224 -41.765 1.00 25.98 101 HIS A O 1
ATOM 762 N N . VAL A 1 102 ? 6.851 -38.450 -42.366 1.00 24.97 102 VAL A N 1
ATOM 763 C CA . VAL A 1 102 ? 6.472 -37.571 -43.504 1.00 24.97 102 VAL A CA 1
ATOM 764 C C . VAL A 1 102 ? 5.835 -36.227 -43.047 1.00 24.97 102 VAL A C 1
ATOM 766 O O . VAL A 1 102 ? 4.925 -36.223 -42.235 1.00 24.97 102 VAL A O 1
ATOM 769 N N . ARG A 1 103 ? 6.252 -35.021 -43.483 1.00 24.16 103 ARG A N 1
ATOM 770 C CA . ARG A 1 103 ? 7.014 -34.584 -44.679 1.00 24.16 103 ARG A CA 1
ATOM 771 C C . ARG A 1 103 ? 7.848 -33.312 -44.393 1.00 24.16 103 ARG A C 1
ATOM 773 O O . ARG A 1 103 ? 7.336 -32.372 -43.800 1.00 24.16 103 ARG A O 1
ATOM 780 N N . GLN A 1 104 ? 9.065 -33.229 -44.933 1.00 25.28 104 GLN A N 1
ATOM 781 C CA . GLN A 1 104 ? 9.771 -31.965 -45.221 1.00 25.28 104 GLN A CA 1
ATOM 782 C C . GLN A 1 104 ? 10.267 -31.995 -46.675 1.00 25.28 104 GLN A C 1
ATOM 784 O O . GLN A 1 104 ? 10.517 -33.071 -47.220 1.00 25.28 104 GLN A O 1
ATOM 789 N N . SER A 1 105 ? 10.413 -30.828 -47.306 1.00 26.75 105 SER A N 1
ATOM 790 C CA . SER A 1 105 ? 10.776 -30.702 -48.724 1.00 26.75 105 SER A CA 1
ATOM 791 C C . SER A 1 105 ? 11.801 -29.590 -48.970 1.00 26.75 105 SER A C 1
ATOM 793 O O . SER A 1 105 ? 11.445 -28.428 -48.826 1.00 26.75 105 SER A O 1
ATOM 795 N N . GLY A 1 106 ? 13.011 -29.964 -49.418 1.00 26.12 106 GLY A N 1
ATOM 796 C CA . GLY A 1 106 ? 13.994 -29.126 -50.141 1.00 26.12 106 GLY A CA 1
ATOM 797 C C . GLY A 1 106 ? 14.559 -27.886 -49.409 1.00 26.12 106 GLY A C 1
ATOM 798 O O . GLY A 1 106 ? 13.820 -27.011 -48.998 1.00 26.12 106 GLY A O 1
ATOM 799 N N . GLY A 1 107 ? 15.865 -27.656 -49.256 1.00 25.05 107 GLY A N 1
ATOM 800 C CA . GLY A 1 107 ? 17.045 -28.347 -49.776 1.00 25.05 107 GLY A CA 1
ATOM 801 C C . GLY A 1 107 ? 17.777 -27.540 -50.856 1.00 25.05 107 GLY A C 1
ATOM 802 O O . GLY A 1 107 ? 17.290 -27.441 -51.978 1.00 25.05 107 GLY A O 1
ATOM 803 N N . ARG A 1 108 ? 18.985 -27.046 -50.538 1.00 25.86 108 ARG A N 1
ATOM 804 C CA . ARG A 1 108 ? 20.107 -26.824 -51.477 1.00 25.86 108 ARG A CA 1
ATOM 805 C C . ARG A 1 108 ? 21.404 -26.555 -50.705 1.00 25.86 108 ARG A C 1
ATOM 807 O O . ARG A 1 108 ? 21.464 -25.659 -49.875 1.00 25.86 108 ARG A O 1
ATOM 814 N N . ARG A 1 109 ? 22.443 -27.342 -50.999 1.00 25.48 109 ARG A N 1
ATOM 815 C CA . ARG A 1 109 ? 23.841 -27.059 -50.627 1.00 25.48 109 ARG A CA 1
ATOM 816 C C . ARG A 1 109 ? 24.485 -26.223 -51.729 1.00 25.48 109 ARG A C 1
ATOM 818 O O . ARG A 1 109 ? 24.141 -26.424 -52.890 1.00 25.48 109 ARG A O 1
ATOM 825 N N . LEU A 1 110 ? 25.518 -25.454 -51.397 1.00 26.61 110 LEU A N 1
ATOM 826 C CA . LEU A 1 110 ? 26.670 -25.258 -52.281 1.00 26.61 110 LEU A CA 1
ATOM 827 C C . LEU A 1 110 ? 27.941 -25.083 -51.442 1.00 26.61 110 LEU A C 1
ATOM 829 O O . LEU A 1 110 ? 27.890 -24.683 -50.285 1.00 26.61 110 LEU A O 1
ATOM 833 N N . SER A 1 111 ? 29.072 -25.475 -52.016 1.00 24.38 111 SER A N 1
ATOM 834 C CA . SER A 1 111 ? 30.351 -25.684 -51.331 1.00 24.38 111 SER A CA 1
ATOM 835 C C . SER A 1 111 ? 31.478 -24.944 -52.038 1.00 24.38 111 SER A C 1
ATOM 837 O O . SER A 1 111 ? 31.480 -24.945 -53.270 1.00 24.38 111 SER A O 1
ATOM 839 N N . ARG A 1 112 ? 32.511 -24.498 -51.308 1.00 25.58 112 ARG A N 1
ATOM 840 C CA . ARG A 1 112 ? 33.901 -24.484 -51.811 1.00 25.58 112 ARG A CA 1
ATOM 841 C C . ARG A 1 112 ? 34.930 -24.342 -50.684 1.00 25.58 112 ARG A C 1
ATOM 843 O O . ARG A 1 112 ? 34.706 -23.620 -49.724 1.00 25.58 112 ARG A O 1
ATOM 850 N N . ARG A 1 113 ? 36.046 -25.065 -50.830 1.00 22.47 113 ARG A N 1
ATOM 851 C CA . ARG A 1 113 ? 37.289 -24.921 -50.051 1.00 22.47 113 ARG A CA 1
ATOM 852 C C . ARG A 1 113 ? 38.225 -23.950 -50.774 1.00 22.47 113 ARG A C 1
ATOM 854 O O . ARG A 1 113 ? 38.276 -24.028 -52.000 1.00 22.47 113 ARG A O 1
ATOM 861 N N . VAL A 1 114 ? 39.054 -23.218 -50.031 1.00 26.48 114 VAL A N 1
ATOM 862 C CA . VAL A 1 114 ? 40.438 -22.849 -50.406 1.00 26.48 114 VAL A CA 1
ATOM 863 C C . VAL A 1 114 ? 41.295 -22.919 -49.124 1.00 26.48 114 VAL A C 1
ATOM 865 O O . VAL A 1 114 ? 40.754 -22.759 -48.031 1.00 26.48 114 VAL A O 1
ATOM 868 N N . GLN A 1 115 ? 42.582 -23.260 -49.242 1.00 27.73 115 GLN A N 1
ATOM 869 C CA . GLN A 1 115 ? 43.546 -23.345 -48.128 1.00 27.73 115 GLN A CA 1
ATOM 870 C C . GLN A 1 115 ? 44.261 -21.999 -47.871 1.00 27.73 115 GLN A C 1
ATOM 872 O O . GLN A 1 115 ? 44.221 -21.139 -48.749 1.00 27.73 115 GLN A O 1
ATOM 877 N N . PRO A 1 116 ? 44.898 -21.809 -46.698 1.00 28.19 116 PRO A N 1
ATOM 878 C CA . PRO A 1 116 ? 45.695 -20.623 -46.382 1.00 28.19 116 PRO A CA 1
ATOM 879 C C . PRO A 1 116 ? 47.185 -20.802 -46.725 1.00 28.19 116 PRO A C 1
ATOM 881 O O . PRO A 1 116 ? 47.668 -21.934 -46.761 1.00 28.19 116 PRO A O 1
ATOM 884 N N . ASP A 1 117 ? 47.897 -19.681 -46.863 1.00 24.50 117 ASP A N 1
ATOM 885 C CA . ASP A 1 117 ? 49.364 -19.607 -46.852 1.00 24.50 117 ASP A CA 1
ATOM 886 C C . ASP A 1 117 ? 49.865 -18.945 -45.551 1.00 24.50 117 ASP A C 1
ATOM 888 O O . ASP A 1 117 ? 49.188 -18.099 -44.959 1.00 24.50 117 ASP A O 1
ATOM 892 N N . ASP A 1 118 ? 51.050 -19.364 -45.104 1.00 23.78 118 ASP A N 1
ATOM 893 C CA . ASP A 1 118 ? 51.741 -18.901 -43.893 1.00 23.78 118 ASP A CA 1
ATOM 894 C C . ASP A 1 118 ? 52.307 -17.469 -44.013 1.00 23.78 118 ASP A C 1
ATOM 896 O O . ASP A 1 118 ? 52.534 -16.979 -45.114 1.00 23.78 118 ASP A O 1
ATOM 900 N N . HIS A 1 119 ? 52.637 -16.833 -42.872 1.00 25.59 119 HIS A N 1
ATOM 901 C CA . HIS A 1 119 ? 54.026 -16.417 -42.575 1.00 25.59 119 HIS A CA 1
ATOM 902 C C . HIS A 1 119 ? 54.228 -15.779 -41.172 1.00 25.59 119 HIS A C 1
ATOM 904 O O . HIS A 1 119 ? 53.715 -14.710 -40.860 1.00 25.59 119 HIS A O 1
ATOM 910 N N . SER A 1 120 ? 55.094 -16.432 -40.380 1.00 25.12 120 SER A N 1
ATOM 911 C CA . SER A 1 120 ? 56.132 -15.873 -39.477 1.00 25.12 120 SER A CA 1
ATOM 912 C C . SER A 1 120 ? 55.804 -14.864 -38.344 1.00 25.12 120 SER A C 1
ATOM 914 O O . SER A 1 120 ? 55.584 -13.687 -38.597 1.00 25.12 120 SER A O 1
ATOM 916 N N . SER A 1 121 ? 55.973 -15.336 -37.091 1.00 24.67 121 SER A N 1
ATOM 917 C CA . SER A 1 121 ? 56.840 -14.808 -35.987 1.00 24.67 121 SER A CA 1
ATOM 918 C C . SER A 1 121 ? 57.121 -13.288 -35.863 1.00 24.67 121 SER A C 1
ATOM 920 O O . SER A 1 121 ? 57.476 -12.649 -36.842 1.00 24.67 121 SER A O 1
ATOM 922 N N . ALA A 1 122 ? 57.197 -12.666 -34.674 1.00 25.67 122 ALA A N 1
ATOM 923 C CA . ALA A 1 122 ? 57.912 -13.097 -33.453 1.00 25.67 122 ALA A CA 1
ATOM 924 C C . ALA A 1 122 ? 57.425 -12.329 -32.172 1.00 25.67 122 ALA A C 1
ATOM 926 O O . ALA A 1 122 ? 56.558 -11.465 -32.296 1.00 25.67 122 ALA A O 1
ATOM 927 N N . PRO A 1 123 ? 57.912 -12.637 -30.942 1.00 30.86 123 PRO A N 1
ATOM 928 C CA . PRO A 1 123 ? 57.226 -12.305 -29.680 1.00 30.86 123 PRO A CA 1
ATOM 929 C C . PRO A 1 123 ? 57.806 -11.109 -28.894 1.00 30.86 123 PRO A C 1
ATOM 931 O O . PRO A 1 123 ? 58.863 -10.596 -29.243 1.00 30.86 123 PRO A O 1
ATOM 934 N N . LEU A 1 124 ? 57.117 -10.751 -27.796 1.00 25.25 124 LEU A N 1
ATOM 935 C CA . LEU A 1 124 ? 57.527 -10.137 -26.504 1.00 25.25 124 LEU A CA 1
ATOM 936 C C . LEU A 1 124 ? 56.213 -9.604 -25.876 1.00 25.25 124 LEU A C 1
ATOM 938 O O . LEU A 1 124 ? 55.423 -8.997 -26.585 1.00 25.25 124 LEU A O 1
ATOM 942 N N . GLY A 1 125 ? 55.823 -9.782 -24.614 1.00 23.44 125 GLY A N 1
ATOM 943 C CA . GLY A 1 125 ? 56.493 -10.215 -23.388 1.00 23.44 125 GLY A CA 1
ATOM 944 C C . GLY A 1 125 ? 55.942 -9.330 -22.253 1.00 23.44 125 GLY A C 1
ATOM 945 O O . GLY A 1 125 ? 56.068 -8.115 -22.342 1.00 23.44 125 GLY A O 1
ATOM 946 N N . GLY A 1 126 ? 55.288 -9.883 -21.223 1.00 25.89 126 GLY A N 1
ATOM 947 C CA . GLY A 1 126 ? 54.682 -9.050 -20.169 1.00 25.89 126 GLY A CA 1
ATOM 948 C C . GLY A 1 126 ? 53.734 -9.787 -19.219 1.00 25.89 126 GLY A C 1
ATOM 949 O O . GLY A 1 126 ? 52.659 -10.229 -19.607 1.00 25.89 126 GLY A O 1
ATOM 950 N N . SER A 1 127 ? 54.147 -9.904 -17.960 1.00 24.52 127 SER A N 1
ATOM 951 C CA . SER A 1 127 ? 53.412 -10.495 -16.834 1.00 24.52 127 SER A CA 1
ATOM 952 C C . SER A 1 127 ? 52.183 -9.689 -16.388 1.00 24.52 127 SER A C 1
ATOM 954 O O . SER A 1 127 ? 52.249 -8.464 -16.337 1.00 24.52 127 SER A O 1
ATOM 956 N N . GLY A 1 128 ? 51.137 -10.364 -15.894 1.00 25.98 128 GLY A N 1
ATOM 957 C CA . GLY A 1 128 ? 50.050 -9.713 -15.149 1.00 25.98 128 GLY A CA 1
ATOM 958 C C . GLY A 1 128 ? 48.955 -10.683 -14.697 1.00 25.98 128 GLY A C 1
ATOM 959 O O . GLY A 1 128 ? 48.072 -11.024 -15.475 1.00 25.98 128 GLY A O 1
ATOM 960 N N . ALA A 1 129 ? 49.006 -11.139 -13.443 1.00 24.30 129 ALA A N 1
ATOM 961 C CA . ALA A 1 129 ? 47.950 -11.963 -12.847 1.00 24.30 129 ALA A CA 1
ATOM 962 C C . ALA A 1 129 ? 46.738 -11.108 -12.430 1.00 24.30 129 ALA A C 1
ATOM 964 O O . ALA A 1 129 ? 46.923 -9.973 -11.996 1.00 24.30 129 ALA A O 1
ATOM 965 N N . GLY A 1 130 ? 45.514 -11.658 -12.465 1.00 24.53 130 GLY A N 1
ATOM 966 C CA . GLY A 1 130 ? 44.368 -10.959 -11.863 1.00 24.53 130 GLY A CA 1
ATOM 967 C C . GLY A 1 130 ? 42.960 -11.420 -12.251 1.00 24.53 130 GLY A C 1
ATOM 968 O O . GLY A 1 130 ? 42.286 -10.728 -12.997 1.00 24.53 130 GLY A O 1
ATOM 969 N N . VAL A 1 131 ? 42.499 -12.523 -11.652 1.00 27.56 131 VAL A N 1
ATOM 970 C CA . VAL A 1 131 ? 41.091 -12.787 -11.263 1.00 27.56 131 VAL A CA 1
ATOM 971 C C . VAL A 1 131 ? 39.986 -12.530 -12.309 1.00 27.56 131 VAL A C 1
ATOM 973 O O . VAL A 1 131 ? 39.470 -11.427 -12.478 1.00 27.56 131 VAL A O 1
ATOM 976 N N . THR A 1 132 ? 39.466 -13.623 -12.867 1.00 24.34 132 THR A N 1
ATOM 977 C CA . THR A 1 132 ? 38.164 -13.665 -13.547 1.00 24.34 132 THR A CA 1
ATOM 978 C C . THR A 1 132 ? 37.014 -13.298 -12.599 1.00 24.34 132 THR A C 1
ATOM 980 O O . THR A 1 132 ? 36.667 -14.083 -11.714 1.00 24.34 132 THR A O 1
ATOM 983 N N . ARG A 1 133 ? 36.348 -12.158 -12.820 1.00 29.59 133 ARG A N 1
ATOM 984 C CA . ARG A 1 133 ? 34.975 -11.937 -12.331 1.00 29.59 133 ARG A CA 1
ATOM 985 C C . ARG A 1 133 ? 33.988 -12.359 -13.416 1.00 29.59 133 ARG A C 1
ATOM 987 O O . ARG A 1 133 ? 33.934 -11.734 -14.471 1.00 29.59 133 ARG A O 1
ATOM 994 N N . GLY A 1 134 ? 33.211 -13.409 -13.151 1.00 25.88 134 GLY A N 1
ATOM 995 C CA . GLY A 1 134 ? 32.077 -13.780 -13.996 1.00 25.88 134 GLY A CA 1
ATOM 996 C C . GLY A 1 134 ? 31.047 -12.653 -13.998 1.00 25.88 134 GLY A C 1
ATOM 997 O O . GLY A 1 134 ? 30.598 -12.222 -12.937 1.00 25.88 134 GLY A O 1
ATOM 998 N N . ALA A 1 135 ? 30.714 -12.138 -15.178 1.00 27.83 135 ALA A N 1
ATOM 999 C CA . ALA A 1 135 ? 29.852 -10.975 -15.304 1.00 27.83 135 ALA A CA 1
ATOM 1000 C C . ALA A 1 135 ? 28.375 -11.391 -15.375 1.00 27.83 135 ALA A C 1
ATOM 1002 O O . ALA A 1 135 ? 27.927 -11.968 -16.365 1.00 27.83 135 ALA A O 1
ATOM 1003 N N . ALA A 1 136 ? 27.609 -11.068 -14.333 1.00 33.22 136 ALA A N 1
ATOM 1004 C CA . ALA A 1 136 ? 26.156 -11.207 -14.327 1.00 33.22 136 ALA A CA 1
ATOM 1005 C C . ALA A 1 136 ? 25.504 -10.060 -15.126 1.00 33.22 136 ALA A C 1
ATOM 1007 O O . ALA A 1 136 ? 24.989 -9.100 -14.555 1.00 33.22 136 ALA A O 1
ATOM 1008 N N . PHE A 1 137 ? 25.551 -10.148 -16.458 1.00 31.09 137 PHE A N 1
ATOM 1009 C CA . PHE A 1 137 ? 24.840 -9.234 -17.357 1.00 31.09 137 PHE A CA 1
ATOM 1010 C C . PHE A 1 137 ? 23.480 -9.810 -17.763 1.00 31.09 137 PHE A C 1
ATOM 1012 O O . PHE A 1 137 ? 23.340 -10.458 -18.794 1.00 31.09 137 PHE A O 1
ATOM 1019 N N . GLY A 1 138 ? 22.467 -9.520 -16.950 1.00 34.06 138 GLY A N 1
ATOM 1020 C CA . GLY A 1 138 ? 21.084 -9.406 -17.411 1.00 34.06 138 GLY A CA 1
ATOM 1021 C C . GLY A 1 138 ? 20.620 -7.963 -17.193 1.00 34.06 138 GLY A C 1
ATOM 1022 O O . GLY A 1 138 ? 21.108 -7.325 -16.253 1.00 34.06 138 GLY A O 1
ATOM 1023 N N . PRO A 1 139 ? 19.699 -7.421 -18.011 1.00 34.62 139 PRO A N 1
ATOM 1024 C CA . PRO A 1 139 ? 19.166 -6.080 -17.788 1.00 34.62 139 PRO A CA 1
ATOM 1025 C C . PRO A 1 139 ? 18.559 -5.968 -16.384 1.00 34.62 139 PRO A C 1
ATOM 1027 O O . PRO A 1 139 ? 17.979 -6.927 -15.856 1.00 34.62 139 PRO A O 1
ATOM 1030 N N . ARG A 1 140 ? 18.752 -4.796 -15.774 1.00 40.59 140 ARG A N 1
ATOM 1031 C CA . ARG A 1 140 ? 18.234 -4.427 -14.451 1.00 40.59 140 ARG A CA 1
ATOM 1032 C C . ARG A 1 140 ? 16.959 -3.586 -14.613 1.00 40.59 140 ARG A C 1
ATOM 1034 O O . ARG A 1 140 ? 16.691 -3.080 -15.702 1.00 40.59 140 ARG A O 1
ATOM 1041 N N . PHE A 1 141 ? 16.180 -3.422 -13.551 1.00 37.84 141 PHE A N 1
ATOM 1042 C CA . PHE A 1 141 ? 14.845 -2.820 -13.596 1.00 37.84 141 PHE A CA 1
ATOM 1043 C C . PHE A 1 141 ? 14.731 -1.597 -12.683 1.00 37.84 141 PHE A C 1
ATOM 1045 O O . PHE A 1 141 ? 15.192 -1.623 -11.541 1.00 37.84 141 PHE A O 1
ATOM 1052 N N . VAL A 1 142 ? 14.033 -0.562 -13.154 1.00 41.25 142 VAL A N 1
ATOM 1053 C CA . VAL A 1 142 ? 13.615 0.592 -12.345 1.00 41.25 142 VAL A CA 1
ATOM 1054 C C . VAL A 1 142 ? 12.118 0.813 -12.531 1.00 41.25 142 VAL A C 1
ATOM 1056 O O . VAL A 1 142 ? 11.681 1.238 -13.599 1.00 41.25 142 VAL A O 1
ATOM 1059 N N . CYS A 1 143 ? 11.318 0.560 -11.497 1.00 36.97 143 CYS A N 1
ATOM 1060 C CA . CYS A 1 143 ? 9.894 0.886 -11.508 1.00 36.97 143 CYS A CA 1
ATOM 1061 C C . CYS A 1 143 ? 9.648 2.143 -10.674 1.00 36.97 143 CYS A C 1
ATOM 1063 O O . CYS A 1 143 ? 9.877 2.152 -9.466 1.00 36.97 143 CYS A O 1
ATOM 1065 N N . ARG A 1 144 ? 9.180 3.210 -11.324 1.00 39.09 144 ARG A N 1
ATOM 1066 C CA . ARG A 1 144 ? 8.900 4.506 -10.709 1.00 39.09 144 ARG A CA 1
ATOM 1067 C C . ARG A 1 144 ? 7.408 4.793 -10.705 1.00 39.09 144 ARG A C 1
ATOM 1069 O O . ARG A 1 144 ? 6.750 4.691 -11.741 1.00 39.09 144 ARG A O 1
ATOM 1076 N N . LEU A 1 145 ? 6.920 5.264 -9.562 1.00 34.78 145 LEU A N 1
ATOM 1077 C CA . LEU A 1 145 ? 5.564 5.775 -9.430 1.00 34.78 145 LEU A CA 1
ATOM 1078 C C . LEU A 1 145 ? 5.464 7.295 -9.624 1.00 34.78 145 LEU A C 1
ATOM 1080 O O . LEU A 1 145 ? 6.191 8.062 -8.993 1.00 34.78 145 LEU A O 1
ATOM 1084 N N . ALA A 1 146 ? 4.564 7.712 -10.519 1.00 35.62 146 ALA A N 1
ATOM 1085 C CA . ALA A 1 146 ? 4.171 9.083 -10.828 1.00 35.62 146 ALA A CA 1
ATOM 1086 C C . ALA A 1 146 ? 2.904 9.144 -11.724 1.00 35.62 146 ALA A C 1
ATOM 1088 O O . ALA A 1 146 ? 2.897 8.575 -12.813 1.00 35.62 146 ALA A O 1
ATOM 1089 N N . TRP A 1 147 ? 1.942 10.002 -11.343 1.00 36.47 147 TRP A N 1
ATOM 1090 C CA . TRP A 1 147 ? 0.918 10.643 -12.208 1.00 36.47 147 TRP A CA 1
ATOM 1091 C C . TRP A 1 147 ? -0.456 9.960 -12.438 1.00 36.47 147 TRP A C 1
ATOM 1093 O O . TRP A 1 147 ? -0.501 8.774 -12.746 1.00 36.47 147 TRP A O 1
ATOM 1103 N N . PRO A 1 148 ? -1.591 10.704 -12.283 1.00 33.38 148 PRO A N 1
ATOM 1104 C CA . PRO A 1 148 ? -2.294 11.226 -13.484 1.00 33.38 148 PRO A CA 1
ATOM 1105 C C . PRO A 1 148 ? -2.860 12.679 -13.429 1.00 33.38 148 PRO A C 1
ATOM 1107 O O . PRO A 1 148 ? -3.123 13.235 -12.355 1.00 33.38 148 PRO A O 1
ATOM 1110 N N . CYS A 1 149 ? -3.157 13.262 -14.602 1.00 27.06 149 CYS A N 1
ATOM 1111 C CA . CYS A 1 149 ? -3.823 14.550 -14.859 1.00 27.06 149 CYS A CA 1
ATOM 1112 C C . CYS A 1 149 ? -5.136 14.329 -15.626 1.00 27.06 149 CYS A C 1
ATOM 1114 O O . CYS A 1 149 ? -5.169 14.320 -16.853 1.00 27.06 149 CYS A O 1
ATOM 1116 N N . ALA A 1 150 ? -6.265 14.229 -14.927 1.00 31.31 150 ALA A N 1
ATOM 1117 C CA . ALA A 1 150 ? -7.547 14.295 -15.622 1.00 31.31 150 ALA A CA 1
ATOM 1118 C C . ALA A 1 150 ? -7.782 15.724 -16.169 1.00 31.31 150 ALA A C 1
ATOM 1120 O O . ALA A 1 150 ? -7.770 16.674 -15.378 1.00 31.31 150 ALA A O 1
ATOM 1121 N N . PRO A 1 151 ? -8.057 15.919 -17.476 1.00 34.19 151 PRO A N 1
ATOM 1122 C CA . PRO A 1 151 ? -8.668 17.156 -17.940 1.00 34.19 151 PRO A CA 1
ATOM 1123 C C . PRO A 1 151 ? -10.080 17.279 -17.346 1.00 34.19 151 PRO A C 1
ATOM 1125 O O . PRO A 1 151 ? -10.878 16.343 -17.381 1.00 34.19 151 PRO A O 1
ATOM 1128 N N . ASP A 1 152 ? -10.369 18.453 -16.789 1.00 36.66 152 ASP A N 1
ATOM 1129 C CA . ASP A 1 152 ? -11.570 18.748 -16.001 1.00 36.66 152 ASP A CA 1
ATOM 1130 C C . ASP A 1 152 ? -12.875 18.478 -16.784 1.00 36.66 152 ASP A C 1
ATOM 1132 O O . ASP A 1 152 ? -13.124 19.082 -17.833 1.00 36.66 152 ASP A O 1
ATOM 1136 N N . ARG A 1 153 ? -13.731 17.573 -16.282 1.00 37.12 153 ARG A N 1
ATOM 1137 C CA . ARG A 1 153 ? -14.931 17.105 -17.011 1.00 37.12 153 ARG A CA 1
ATOM 1138 C C . ARG A 1 153 ? -16.063 18.140 -17.109 1.00 37.12 153 ARG A C 1
ATOM 1140 O O . ARG A 1 153 ? -17.017 17.903 -17.848 1.00 37.12 153 ARG A O 1
ATOM 1147 N N . HIS A 1 154 ? -15.977 19.285 -16.422 1.00 30.47 154 HIS A N 1
ATOM 1148 C CA . HIS A 1 154 ? -17.077 20.258 -16.349 1.00 30.47 154 HIS A CA 1
ATOM 1149 C C . HIS A 1 154 ? -16.688 21.724 -16.600 1.00 30.47 154 HIS A C 1
ATOM 1151 O O . HIS A 1 154 ? -17.026 22.615 -15.821 1.00 30.47 154 HIS A O 1
ATOM 1157 N N . ARG A 1 155 ? -16.107 22.024 -17.772 1.00 27.86 155 ARG A N 1
ATOM 1158 C CA . ARG A 1 155 ? -16.231 23.368 -18.375 1.00 27.86 155 ARG A CA 1
ATOM 1159 C C . ARG A 1 155 ? -16.081 23.351 -19.901 1.00 27.86 155 ARG A C 1
ATOM 1161 O O . ARG A 1 155 ? -15.090 22.822 -20.398 1.00 27.86 155 ARG A O 1
ATOM 1168 N N . PRO A 1 156 ? -16.968 24.019 -20.670 1.00 28.69 156 PRO A N 1
ATOM 1169 C CA . PRO A 1 156 ? -16.695 24.328 -22.068 1.00 28.69 156 PRO A CA 1
ATOM 1170 C C . PRO A 1 156 ? -15.612 25.411 -22.118 1.00 28.69 156 PRO A C 1
ATOM 1172 O O . PRO A 1 156 ? -15.892 26.613 -22.130 1.00 28.69 156 PRO A O 1
ATOM 1175 N N . ALA A 1 157 ? -14.349 24.986 -22.101 1.00 27.55 157 ALA A N 1
ATOM 1176 C CA . ALA A 1 157 ? -13.204 25.879 -22.143 1.00 27.55 157 ALA A CA 1
ATOM 1177 C C . ALA A 1 157 ? -13.150 26.614 -23.493 1.00 27.55 157 ALA A C 1
ATOM 1179 O O . ALA A 1 157 ? -12.539 26.157 -24.461 1.00 27.55 157 ALA A O 1
ATOM 1180 N N . ARG A 1 158 ? -13.763 27.806 -23.545 1.00 29.41 158 ARG A N 1
ATOM 1181 C CA . ARG A 1 158 ? -13.488 28.824 -24.567 1.00 29.41 158 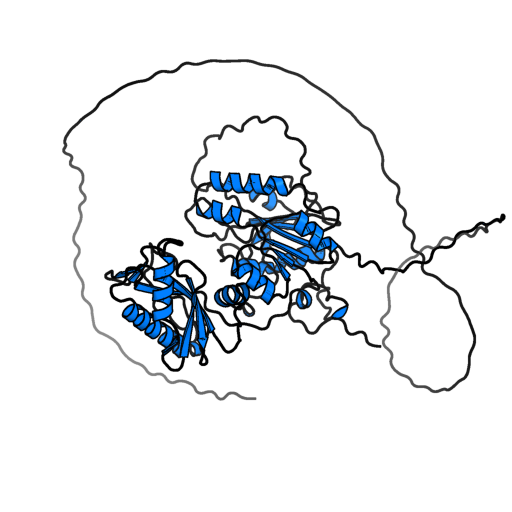ARG A CA 1
ATOM 1182 C C . ARG A 1 158 ? -11.975 28.999 -24.670 1.00 29.41 158 ARG A C 1
ATOM 1184 O O . ARG A 1 158 ? -11.393 29.647 -23.807 1.00 29.41 158 ARG A O 1
ATOM 1191 N N . ARG A 1 159 ? -11.379 28.424 -25.725 1.00 34.66 159 ARG A N 1
ATOM 1192 C CA . ARG A 1 159 ? -9.981 28.575 -26.170 1.00 34.66 159 ARG A CA 1
ATOM 1193 C C . ARG A 1 159 ? -9.072 29.217 -25.117 1.00 34.66 159 ARG A C 1
ATOM 1195 O O . ARG A 1 159 ? -8.783 30.415 -25.201 1.00 34.66 159 ARG A O 1
ATOM 1202 N N . ALA A 1 160 ? -8.558 28.406 -24.191 1.00 27.42 160 ALA A N 1
ATOM 1203 C CA . ALA A 1 160 ? -7.340 28.776 -23.485 1.00 27.42 160 ALA A CA 1
ATOM 1204 C C . ALA A 1 160 ? -6.307 29.161 -24.555 1.00 27.42 160 ALA A C 1
ATOM 1206 O O . ALA A 1 160 ? -6.007 28.373 -25.460 1.00 27.42 160 ALA A O 1
ATOM 1207 N N . ARG A 1 161 ? -5.848 30.418 -24.534 1.00 25.47 161 ARG A N 1
ATOM 1208 C CA . ARG A 1 161 ? -4.875 30.907 -25.511 1.00 25.47 161 ARG A CA 1
ATOM 1209 C C . ARG A 1 161 ? -3.585 30.130 -25.285 1.00 25.47 161 ARG A C 1
ATOM 1211 O O . ARG A 1 161 ? -2.841 30.470 -24.373 1.00 25.47 161 ARG A O 1
ATOM 1218 N N . ARG A 1 162 ? -3.328 29.113 -26.119 1.00 29.55 162 ARG A N 1
ATOM 1219 C CA . ARG A 1 162 ? -2.030 28.430 -26.186 1.00 29.55 162 ARG A CA 1
ATOM 1220 C C . ARG A 1 162 ? -0.945 29.509 -26.234 1.00 29.55 162 ARG A C 1
ATOM 1222 O O . ARG A 1 162 ? -0.931 30.268 -27.213 1.00 29.55 162 ARG A O 1
ATOM 1229 N N . PRO A 1 163 ? -0.056 29.609 -25.231 1.00 26.73 163 PRO A N 1
ATOM 1230 C CA . PRO A 1 163 ? 1.122 30.436 -25.370 1.00 26.73 163 PRO A CA 1
ATOM 1231 C C . PRO A 1 163 ? 1.872 29.923 -26.596 1.00 26.73 163 PRO A C 1
ATOM 1233 O O . PRO A 1 163 ? 2.145 28.729 -26.707 1.00 26.73 163 PRO A O 1
ATOM 1236 N N . ARG A 1 164 ? 2.214 30.813 -27.531 1.00 31.64 164 ARG A N 1
ATOM 1237 C CA . ARG A 1 164 ? 3.259 30.514 -28.515 1.00 31.64 164 ARG A CA 1
ATOM 1238 C C . ARG A 1 164 ? 4.605 30.591 -27.795 1.00 31.64 164 ARG A C 1
ATOM 1240 O O . ARG A 1 164 ? 5.402 31.487 -28.065 1.00 31.64 164 ARG A O 1
ATOM 1247 N N . SER A 1 165 ? 4.838 29.682 -26.848 1.00 31.23 165 SER A N 1
ATOM 1248 C CA . SER A 1 165 ? 6.185 29.429 -26.366 1.00 31.23 165 SER A CA 1
ATOM 1249 C C . SER A 1 165 ? 7.007 28.944 -27.558 1.00 31.23 165 SER A C 1
ATOM 1251 O O . SER A 1 165 ? 6.564 28.149 -28.391 1.00 31.23 165 SER A O 1
ATOM 1253 N N . ARG A 1 166 ? 8.191 29.541 -27.695 1.00 28.42 166 ARG A N 1
ATOM 1254 C CA . ARG A 1 166 ? 9.183 29.195 -28.716 1.00 28.42 166 ARG A CA 1
ATOM 1255 C C . ARG A 1 166 ? 9.431 27.690 -28.703 1.00 28.42 166 ARG A C 1
ATOM 1257 O O . ARG A 1 166 ? 9.299 27.081 -27.649 1.00 28.42 166 ARG A O 1
ATOM 1264 N N . ARG A 1 167 ? 9.881 27.146 -29.845 1.00 31.95 167 ARG A N 1
ATOM 1265 C CA . ARG A 1 167 ? 10.527 25.825 -29.964 1.00 31.95 167 ARG A CA 1
ATOM 1266 C C . ARG A 1 167 ? 11.393 25.536 -28.725 1.00 31.95 167 ARG A C 1
ATOM 1268 O O . ARG A 1 167 ? 12.561 25.923 -28.695 1.00 31.95 167 ARG A O 1
ATOM 1275 N N . SER A 1 168 ? 10.821 24.856 -27.733 1.00 28.22 168 SER A N 1
ATOM 1276 C CA . SER A 1 168 ? 11.619 24.114 -26.773 1.00 28.22 168 SER A CA 1
ATOM 1277 C C . SER A 1 168 ? 12.193 22.918 -27.519 1.00 28.22 168 SER A C 1
ATOM 1279 O O . SER A 1 168 ? 11.684 22.508 -28.570 1.00 28.22 168 SER A O 1
ATOM 1281 N N . ARG A 1 169 ? 13.342 22.454 -27.050 1.00 29.30 169 ARG A N 1
ATOM 1282 C CA . ARG A 1 169 ? 14.171 21.491 -27.772 1.00 29.30 169 ARG A CA 1
ATOM 1283 C C . ARG A 1 169 ? 13.421 20.166 -27.914 1.00 29.30 169 ARG A C 1
ATOM 1285 O O . ARG A 1 169 ? 12.493 19.893 -27.161 1.00 29.30 169 ARG A O 1
ATOM 1292 N N . ARG A 1 170 ? 13.865 19.334 -28.862 1.00 33.44 170 ARG A N 1
ATOM 1293 C CA . ARG A 1 170 ? 13.570 17.898 -28.834 1.00 33.44 170 ARG A CA 1
ATOM 1294 C C . ARG A 1 170 ? 14.079 17.355 -27.494 1.00 33.44 170 ARG A C 1
ATOM 1296 O O . ARG A 1 170 ? 15.253 17.010 -27.389 1.00 33.44 170 ARG A O 1
ATOM 1303 N N . THR A 1 171 ? 13.223 17.306 -26.480 1.00 31.39 171 THR A N 1
ATOM 1304 C CA . THR A 1 171 ? 13.359 16.283 -25.452 1.00 31.39 171 THR A CA 1
ATOM 1305 C C . THR A 1 171 ? 13.277 14.952 -26.184 1.00 31.39 171 THR A C 1
ATOM 1307 O O . THR A 1 171 ? 12.530 14.803 -27.159 1.00 31.39 171 THR A O 1
ATOM 1310 N N . HIS A 1 172 ? 14.133 14.012 -25.801 1.00 34.94 172 HIS A N 1
ATOM 1311 C CA . HIS A 1 172 ? 14.062 12.676 -26.360 1.00 34.94 172 HIS A CA 1
ATOM 1312 C C . HIS A 1 172 ? 12.793 12.056 -25.784 1.00 34.94 172 HIS A C 1
ATOM 1314 O O . HIS A 1 172 ? 12.812 11.571 -24.659 1.00 34.94 172 HIS A O 1
ATOM 1320 N N . GLY A 1 173 ? 11.685 12.134 -26.533 1.00 38.22 173 GLY A N 1
ATOM 1321 C CA . GLY A 1 173 ? 10.518 11.300 -26.273 1.00 38.22 173 GLY A CA 1
ATOM 1322 C C . GLY A 1 173 ? 11.034 9.873 -26.194 1.00 38.22 173 GLY A C 1
ATOM 1323 O O . GLY A 1 173 ? 11.637 9.393 -27.162 1.00 38.22 173 GLY A O 1
ATOM 1324 N N . ALA A 1 174 ? 10.943 9.289 -25.000 1.00 48.09 174 ALA A N 1
ATOM 1325 C CA . ALA A 1 174 ? 11.595 8.032 -24.694 1.00 48.09 174 ALA A CA 1
ATOM 1326 C C . ALA A 1 174 ? 11.119 6.994 -25.710 1.00 48.09 174 ALA A C 1
ATOM 1328 O O . ALA A 1 174 ? 9.919 6.778 -25.869 1.00 48.09 174 ALA A O 1
ATOM 1329 N N . ARG A 1 175 ? 12.058 6.394 -26.446 1.00 72.75 175 ARG A N 1
ATOM 1330 C CA . ARG A 1 175 ? 11.742 5.312 -27.377 1.00 72.75 175 ARG A CA 1
ATOM 1331 C C . ARG A 1 175 ? 11.300 4.125 -26.528 1.00 72.75 175 ARG A C 1
ATOM 1333 O O . ARG A 1 175 ? 12.130 3.463 -25.911 1.00 72.75 175 ARG A O 1
ATOM 1340 N N . GLY A 1 176 ? 9.993 3.940 -26.425 1.00 90.25 176 GLY A N 1
ATOM 1341 C CA . GLY A 1 176 ? 9.381 3.024 -25.478 1.00 90.25 176 GLY A CA 1
ATOM 1342 C C . GLY A 1 176 ? 7.935 2.711 -25.834 1.00 90.25 176 GLY A C 1
ATOM 1343 O O . GLY A 1 176 ? 7.376 3.282 -26.773 1.00 90.25 176 GLY A O 1
ATOM 1344 N N . SER A 1 177 ? 7.360 1.789 -25.076 1.00 96.00 177 SER A N 1
ATOM 1345 C CA . SER A 1 177 ? 5.974 1.360 -25.202 1.00 96.00 177 SER A CA 1
ATOM 1346 C C . SER A 1 177 ? 5.117 2.163 -24.225 1.00 96.00 177 SER A C 1
ATOM 1348 O O . SER A 1 177 ? 5.338 2.092 -23.014 1.00 96.00 177 SER A O 1
ATOM 1350 N N . CYS A 1 178 ? 4.131 2.902 -24.724 1.00 96.94 178 CYS A N 1
ATOM 1351 C CA . CYS A 1 178 ? 3.145 3.595 -23.900 1.00 96.94 178 CYS A CA 1
ATOM 1352 C C . CYS A 1 178 ? 1.876 2.747 -23.706 1.00 96.94 178 CYS A C 1
ATOM 1354 O O . CYS A 1 178 ? 1.589 1.834 -24.483 1.00 96.94 178 CYS A O 1
ATOM 1356 N N . GLY A 1 179 ? 1.090 3.078 -22.684 1.00 97.00 179 GLY A N 1
ATOM 1357 C CA . GLY A 1 179 ? -0.240 2.516 -22.457 1.00 97.00 179 GLY A CA 1
ATOM 1358 C C . GLY A 1 179 ? -0.988 3.196 -21.315 1.00 97.00 179 GLY A C 1
ATOM 1359 O O . GLY A 1 179 ? -0.496 4.130 -20.683 1.00 97.00 179 GLY A O 1
ATOM 1360 N N . LEU A 1 180 ? -2.178 2.691 -21.022 1.00 97.75 180 LEU A N 1
ATOM 1361 C CA . LEU A 1 180 ? -2.940 3.007 -19.821 1.00 97.75 180 LEU A CA 1
ATOM 1362 C C . LEU A 1 180 ? -2.850 1.855 -18.823 1.00 97.75 180 LEU A C 1
ATOM 1364 O O . LEU A 1 180 ? -2.810 0.688 -19.210 1.00 97.75 180 LEU A O 1
ATOM 1368 N N . PHE A 1 181 ? -2.852 2.180 -17.536 1.00 97.56 181 PHE A N 1
ATOM 1369 C CA . PHE A 1 181 ? -2.720 1.216 -16.453 1.00 97.56 181 PHE A CA 1
ATOM 1370 C C . PHE A 1 181 ? -3.852 1.358 -15.427 1.00 97.56 181 PHE A C 1
ATOM 1372 O O . PHE A 1 181 ? -4.253 2.464 -15.061 1.00 97.56 181 PHE A O 1
ATOM 1379 N N . TYR A 1 182 ? -4.369 0.222 -14.956 1.00 97.00 182 TYR A N 1
ATOM 1380 C CA . TYR A 1 182 ? -5.339 0.126 -13.866 1.00 97.00 182 TYR A CA 1
ATOM 1381 C C . TYR A 1 182 ? -4.805 -0.818 -12.785 1.00 97.00 182 TYR A C 1
ATOM 1383 O O . TYR A 1 182 ? -4.886 -2.034 -12.950 1.00 97.00 182 TYR A O 1
ATOM 1391 N N . ALA A 1 183 ? -4.346 -0.308 -11.641 1.00 93.12 183 ALA A N 1
ATOM 1392 C CA . ALA A 1 183 ? -3.782 -1.179 -10.603 1.00 93.12 183 ALA A CA 1
ATOM 1393 C C . ALA A 1 183 ? -4.731 -2.309 -10.152 1.00 93.12 183 ALA A C 1
ATOM 1395 O O . ALA A 1 183 ? -4.276 -3.420 -9.915 1.00 93.12 183 ALA A O 1
ATOM 1396 N N . VAL A 1 184 ? -6.050 -2.072 -10.120 1.00 94.19 184 VAL A N 1
ATOM 1397 C CA . VAL A 1 184 ? -7.054 -3.119 -9.829 1.00 94.19 184 VAL A CA 1
ATOM 1398 C C . VAL A 1 184 ? -7.961 -3.407 -11.030 1.00 94.19 184 VAL A C 1
ATOM 1400 O O . VAL A 1 184 ? -8.161 -4.561 -11.402 1.00 94.19 184 VAL A O 1
ATOM 1403 N N . GLY A 1 185 ? -8.536 -2.375 -11.650 1.00 93.75 185 GLY A N 1
ATOM 1404 C CA . GLY A 1 185 ? -9.343 -2.528 -12.862 1.00 93.75 185 GLY A CA 1
ATOM 1405 C C . GLY A 1 185 ? -10.248 -1.325 -13.152 1.00 93.75 185 GLY A C 1
ATOM 1406 O O . GLY A 1 185 ? -10.400 -0.456 -12.292 1.00 93.75 185 GLY A O 1
ATOM 1407 N N . PRO A 1 186 ? -10.875 -1.269 -14.342 1.00 94.50 186 PRO A N 1
ATOM 1408 C CA . PRO A 1 186 ? -11.691 -0.130 -14.759 1.00 94.50 186 PRO A CA 1
ATOM 1409 C C . PRO A 1 186 ? -12.816 0.207 -13.776 1.00 94.50 186 PRO A C 1
ATOM 1411 O O . PRO A 1 186 ? -13.565 -0.675 -13.354 1.00 94.50 186 PRO A O 1
ATOM 1414 N N . GLY A 1 187 ? -12.939 1.489 -13.419 1.00 92.19 187 GLY A N 1
ATOM 1415 C CA . GLY A 1 187 ? -13.994 1.992 -12.534 1.00 92.19 187 GLY A CA 1
ATOM 1416 C C . GLY A 1 187 ? -13.814 1.659 -11.047 1.00 92.19 187 GLY A C 1
ATOM 1417 O O . GLY A 1 187 ? -14.663 2.035 -10.243 1.00 92.19 187 GLY A O 1
ATOM 1418 N N . ARG A 1 188 ? -12.721 0.991 -10.655 1.00 94.06 188 ARG A N 1
ATOM 1419 C CA . ARG A 1 188 ? -12.407 0.666 -9.254 1.00 94.06 188 ARG A CA 1
ATOM 1420 C C . ARG A 1 188 ? -11.377 1.658 -8.725 1.00 94.06 188 ARG A C 1
ATOM 1422 O O . ARG A 1 188 ? -10.263 1.677 -9.230 1.00 94.06 188 ARG A O 1
ATOM 1429 N N . ALA A 1 189 ? -11.738 2.451 -7.719 1.00 93.62 189 ALA A N 1
ATOM 1430 C CA . ALA A 1 189 ? -10.816 3.349 -7.022 1.00 93.62 189 ALA A CA 1
ATOM 1431 C C . ALA A 1 189 ? -10.112 2.582 -5.882 1.00 93.62 189 ALA A C 1
ATOM 1433 O O . ALA A 1 189 ? -10.780 2.241 -4.902 1.00 93.62 189 ALA A O 1
ATOM 1434 N N . PRO A 1 190 ? -8.813 2.248 -5.989 1.00 93.81 190 PRO A N 1
ATOM 1435 C CA . PRO A 1 190 ? -8.103 1.516 -4.946 1.00 93.81 190 PRO A CA 1
ATOM 1436 C C . PRO A 1 190 ? -7.560 2.470 -3.874 1.00 93.81 190 PRO A C 1
ATOM 1438 O O . PRO A 1 190 ? -7.394 3.666 -4.107 1.00 93.81 190 PRO A O 1
ATOM 1441 N N . SER A 1 191 ? -7.208 1.940 -2.706 1.00 93.19 191 SER A N 1
ATOM 1442 C CA . SER A 1 191 ? -6.237 2.586 -1.818 1.00 93.19 191 SER A CA 1
ATOM 1443 C C . SER A 1 191 ? -4.808 2.252 -2.266 1.00 93.19 191 SER A C 1
ATOM 1445 O O . SER A 1 191 ? -4.592 1.230 -2.924 1.00 93.19 191 SER A O 1
ATOM 1447 N N . SER A 1 192 ? -3.820 3.088 -1.920 1.00 93.88 192 SER A N 1
ATOM 1448 C CA . SER A 1 192 ? -2.432 2.891 -2.372 1.00 93.88 192 SER A CA 1
ATOM 1449 C C . SER A 1 192 ? -1.877 1.517 -2.013 1.00 93.88 192 SER A C 1
ATOM 1451 O O . SER A 1 192 ? -1.247 0.894 -2.858 1.00 93.88 192 SER A O 1
ATOM 1453 N N . GLU A 1 193 ? -2.139 0.993 -0.815 1.00 95.06 193 GLU A N 1
ATOM 1454 C CA . GLU A 1 193 ? -1.659 -0.337 -0.428 1.00 95.06 193 GLU A CA 1
ATOM 1455 C C . GLU A 1 193 ? -2.230 -1.473 -1.297 1.00 95.06 193 GLU A C 1
ATOM 1457 O O . GLU A 1 193 ? -1.500 -2.405 -1.622 1.00 95.06 193 GLU A O 1
ATOM 1462 N N . VAL A 1 194 ? -3.495 -1.381 -1.728 1.00 96.00 194 VAL A N 1
ATOM 1463 C CA . VAL A 1 194 ? -4.121 -2.365 -2.628 1.00 96.00 194 VAL A CA 1
ATOM 1464 C C . VAL A 1 194 ? -3.588 -2.195 -4.051 1.00 96.00 194 VAL A C 1
ATOM 1466 O O . VAL A 1 194 ? -3.324 -3.185 -4.732 1.00 96.00 194 VAL A O 1
ATOM 1469 N N . ALA A 1 195 ? -3.391 -0.948 -4.487 1.00 96.31 195 ALA A N 1
ATOM 1470 C CA . ALA A 1 195 ? -2.819 -0.640 -5.791 1.00 96.31 195 ALA A CA 1
ATOM 1471 C C . ALA A 1 195 ? -1.390 -1.189 -5.924 1.00 96.31 195 ALA A C 1
ATOM 1473 O O . ALA A 1 195 ? -1.119 -1.967 -6.835 1.00 96.31 195 ALA A O 1
ATOM 1474 N N . HIS A 1 196 ? -0.505 -0.860 -4.979 1.00 97.44 196 HIS A N 1
ATOM 1475 C CA . HIS A 1 196 ? 0.886 -1.315 -4.966 1.00 97.44 196 HIS A CA 1
ATOM 1476 C C . HIS A 1 196 ? 0.994 -2.844 -4.883 1.00 97.44 196 HIS A C 1
ATOM 1478 O O . HIS A 1 196 ? 1.825 -3.434 -5.567 1.00 97.44 196 HIS A O 1
ATOM 1484 N N . TRP A 1 197 ? 0.144 -3.500 -4.088 1.00 97.25 197 TRP A N 1
ATOM 1485 C CA . TRP A 1 197 ? 0.120 -4.962 -3.992 1.00 97.25 197 TRP A CA 1
ATOM 1486 C C . TRP A 1 197 ? -0.182 -5.625 -5.342 1.00 97.25 197 TRP A C 1
ATOM 1488 O O . TRP A 1 197 ? 0.576 -6.476 -5.807 1.00 97.25 197 TRP A O 1
ATOM 1498 N N . ALA A 1 198 ? -1.242 -5.168 -6.014 1.00 96.38 198 ALA A N 1
ATOM 1499 C CA . ALA A 1 198 ? -1.627 -5.682 -7.323 1.00 96.38 198 ALA A CA 1
ATOM 1500 C C . ALA A 1 198 ? -0.598 -5.335 -8.417 1.00 96.38 198 ALA A C 1
ATOM 1502 O O . ALA A 1 198 ? -0.299 -6.181 -9.253 1.00 96.38 198 ALA A O 1
ATOM 1503 N N . MET A 1 199 ? -0.014 -4.128 -8.387 1.00 95.94 199 MET A N 1
ATOM 1504 C CA . MET A 1 199 ? 1.078 -3.699 -9.279 1.00 95.94 199 MET A CA 1
ATOM 1505 C C . MET A 1 199 ? 2.311 -4.604 -9.234 1.00 95.94 199 MET A C 1
ATOM 1507 O O . MET A 1 199 ? 3.029 -4.706 -10.223 1.00 95.94 199 MET A O 1
ATOM 1511 N N . LEU A 1 200 ? 2.590 -5.206 -8.078 1.00 96.75 200 LEU A N 1
ATOM 1512 C CA . LEU A 1 200 ? 3.765 -6.044 -7.847 1.00 96.75 200 LEU A CA 1
ATOM 1513 C C . LEU A 1 200 ? 3.482 -7.530 -8.129 1.00 96.75 200 LEU A C 1
ATOM 1515 O O . LEU A 1 200 ? 4.289 -8.375 -7.751 1.00 96.75 200 LEU A O 1
ATOM 1519 N N . GLY A 1 201 ? 2.356 -7.857 -8.776 1.00 95.00 201 GLY A N 1
ATOM 1520 C CA . GLY A 1 201 ? 1.989 -9.227 -9.153 1.00 95.00 201 GLY A CA 1
ATOM 1521 C C . GLY A 1 201 ? 1.441 -10.083 -8.004 1.00 95.00 201 GLY A C 1
ATOM 1522 O O . GLY A 1 201 ? 1.473 -11.307 -8.087 1.00 95.00 201 GLY A O 1
ATOM 1523 N N . TYR A 1 202 ? 0.957 -9.482 -6.911 1.00 96.12 202 TYR A N 1
ATOM 1524 C CA . TYR A 1 202 ? 0.404 -10.233 -5.777 1.00 96.12 202 TYR A CA 1
ATOM 1525 C C . TYR A 1 202 ? -1.126 -10.274 -5.781 1.00 96.12 202 TYR A C 1
ATOM 1527 O O . TYR A 1 202 ? -1.809 -9.318 -6.163 1.00 96.12 202 TYR A O 1
ATOM 1535 N N . ARG A 1 203 ? -1.679 -11.410 -5.345 1.00 94.56 203 ARG A N 1
ATOM 1536 C CA . ARG A 1 203 ? -3.113 -11.701 -5.419 1.00 94.56 203 ARG A CA 1
ATOM 1537 C C . ARG A 1 203 ? -3.887 -11.123 -4.226 1.00 94.56 203 ARG A C 1
ATOM 1539 O O . ARG A 1 203 ? -3.321 -10.967 -3.140 1.00 94.56 203 ARG A O 1
ATOM 1546 N N . PRO A 1 204 ? -5.201 -10.857 -4.361 1.00 94.25 204 PRO A N 1
ATOM 1547 C CA . PRO A 1 204 ? -6.021 -10.365 -3.252 1.00 94.25 204 PRO A CA 1
ATOM 1548 C C . PRO A 1 204 ? -6.103 -11.310 -2.041 1.00 94.25 204 PRO A C 1
ATOM 1550 O O . PRO A 1 204 ? -6.207 -10.831 -0.918 1.00 94.25 204 PRO A O 1
ATOM 1553 N N . ASP A 1 205 ? -6.037 -12.632 -2.237 1.00 93.69 205 ASP A N 1
ATOM 1554 C CA . ASP A 1 205 ? -6.054 -13.633 -1.155 1.00 93.69 205 ASP A CA 1
ATOM 1555 C C . ASP A 1 205 ? -4.749 -13.679 -0.340 1.00 93.69 205 ASP A C 1
ATOM 1557 O O . ASP A 1 205 ? -4.729 -14.159 0.795 1.00 93.69 205 ASP A O 1
ATOM 1561 N N . GLU A 1 206 ? -3.668 -13.136 -0.892 1.00 95.25 206 GLU A N 1
ATOM 1562 C CA . GLU A 1 206 ? -2.356 -13.049 -0.252 1.00 95.25 206 GLU A CA 1
ATOM 1563 C C . GLU A 1 206 ? -2.192 -11.753 0.562 1.00 95.25 206 GLU A C 1
ATOM 1565 O O . GLU A 1 206 ? -1.270 -11.641 1.369 1.00 95.25 206 GLU A O 1
ATOM 1570 N N . PHE A 1 207 ? -3.077 -10.769 0.365 1.00 96.25 207 PHE A N 1
ATOM 1571 C CA . PHE A 1 207 ? -2.968 -9.429 0.941 1.00 96.25 207 PHE A CA 1
ATOM 1572 C C . PHE A 1 207 ? -3.063 -9.452 2.481 1.00 96.25 207 PHE A C 1
ATOM 1574 O O . PHE A 1 207 ? -4.101 -9.839 3.023 1.00 96.25 207 PHE A O 1
ATOM 1581 N N . PRO A 1 208 ? -2.028 -9.004 3.221 1.00 96.00 208 PRO A N 1
ATOM 1582 C CA . PRO A 1 208 ? -2.014 -9.087 4.684 1.00 96.00 208 PRO A CA 1
ATOM 1583 C C . PRO A 1 208 ? -2.778 -7.947 5.383 1.00 96.00 208 PRO A C 1
ATOM 1585 O O . PRO A 1 208 ? -3.016 -8.026 6.585 1.00 96.00 208 PRO A O 1
ATOM 1588 N N . GLY A 1 209 ? -3.170 -6.891 4.659 1.00 95.75 209 GLY A N 1
ATOM 1589 C CA . GLY A 1 209 ? -3.869 -5.723 5.208 1.00 95.75 209 GLY A CA 1
ATOM 1590 C C . GLY A 1 209 ? -2.948 -4.561 5.606 1.00 95.75 209 GLY A C 1
ATOM 1591 O O . GLY A 1 209 ? -1.788 -4.741 5.983 1.00 95.75 209 GLY A O 1
ATOM 1592 N N . ARG A 1 210 ? -3.473 -3.328 5.545 1.00 96.44 210 ARG A N 1
ATOM 1593 C CA . ARG A 1 210 ? -2.681 -2.108 5.796 1.00 96.44 210 ARG A CA 1
ATOM 1594 C C . ARG A 1 210 ? -2.126 -2.020 7.212 1.00 96.44 210 ARG A C 1
ATOM 1596 O O . ARG A 1 210 ? -1.011 -1.536 7.385 1.00 96.44 210 ARG A O 1
ATOM 1603 N N . ALA A 1 211 ? -2.883 -2.460 8.214 1.00 97.19 211 ALA A N 1
ATOM 1604 C CA . ALA A 1 211 ? -2.428 -2.421 9.600 1.00 97.19 211 ALA A CA 1
ATOM 1605 C C . ALA A 1 211 ? -1.151 -3.256 9.809 1.00 97.19 211 ALA A C 1
ATOM 1607 O O . ALA A 1 211 ? -0.239 -2.812 10.502 1.00 97.19 211 ALA A O 1
ATOM 1608 N N . VAL A 1 212 ? -1.042 -4.405 9.129 1.00 97.81 212 VAL A N 1
ATOM 1609 C CA . VAL A 1 212 ? 0.172 -5.236 9.129 1.00 97.81 212 VAL A CA 1
ATOM 1610 C C . VAL A 1 212 ? 1.334 -4.504 8.457 1.00 97.81 212 VAL A C 1
ATOM 1612 O O . VAL A 1 212 ? 2.440 -4.499 8.992 1.00 97.81 212 VAL A O 1
ATOM 1615 N N . PHE A 1 213 ? 1.102 -3.824 7.331 1.00 97.62 213 PHE A N 1
ATOM 1616 C CA . PHE A 1 213 ? 2.142 -3.016 6.686 1.00 97.62 213 PHE A CA 1
ATOM 1617 C C . PHE A 1 213 ? 2.607 -1.827 7.539 1.00 97.62 213 PHE A C 1
ATOM 1619 O O . PHE A 1 213 ? 3.799 -1.539 7.564 1.00 97.62 213 PHE A O 1
ATOM 1626 N N . GLU A 1 214 ? 1.718 -1.130 8.252 1.00 97.12 214 GLU A N 1
ATOM 1627 C CA . GLU A 1 214 ? 2.123 -0.060 9.181 1.00 97.12 214 GLU A CA 1
ATOM 1628 C C . GLU A 1 214 ? 2.968 -0.620 10.339 1.00 97.12 214 GLU A C 1
ATOM 1630 O O . GLU A 1 214 ? 3.998 -0.031 10.665 1.00 97.12 214 GLU A O 1
ATOM 1635 N N . ALA A 1 215 ? 2.593 -1.780 10.892 1.00 96.12 215 ALA A N 1
ATOM 1636 C CA . ALA A 1 215 ? 3.336 -2.473 11.946 1.00 96.12 215 ALA A CA 1
ATOM 1637 C C . ALA A 1 215 ? 4.747 -2.891 11.484 1.00 96.12 215 ALA A C 1
ATOM 1639 O O . ALA A 1 215 ? 5.759 -2.416 12.009 1.00 96.12 215 ALA A O 1
ATOM 1640 N N . VAL A 1 216 ? 4.828 -3.700 10.420 1.00 96.25 216 VAL A N 1
ATOM 1641 C CA . VAL A 1 216 ? 6.094 -4.158 9.815 1.00 96.25 216 VAL A CA 1
ATOM 1642 C C . VAL A 1 216 ? 6.936 -2.974 9.331 1.00 96.25 216 VAL A C 1
ATOM 1644 O O . VAL A 1 216 ? 8.162 -2.974 9.453 1.00 96.25 216 VAL A O 1
ATOM 1647 N N . GLY A 1 217 ? 6.293 -1.927 8.813 1.00 95.19 217 GLY A N 1
ATOM 1648 C CA . GLY A 1 217 ? 6.918 -0.679 8.377 1.00 95.19 217 GLY A CA 1
ATOM 1649 C C . GLY A 1 217 ? 7.639 0.080 9.490 1.00 95.19 217 GLY A C 1
ATOM 1650 O O . GLY A 1 217 ? 8.641 0.749 9.228 1.00 95.19 217 GLY A O 1
ATOM 1651 N N . ARG A 1 218 ? 7.190 -0.090 10.735 1.00 93.88 218 ARG A N 1
ATOM 1652 C CA . ARG A 1 218 ? 7.735 0.564 11.935 1.00 93.88 218 ARG A CA 1
ATOM 1653 C C . ARG A 1 218 ? 8.647 -0.337 12.765 1.00 93.88 218 ARG A C 1
ATOM 1655 O O . ARG A 1 218 ? 9.215 0.127 13.742 1.00 93.88 218 ARG A O 1
ATOM 1662 N N . GLY A 1 219 ? 8.847 -1.583 12.332 1.00 91.62 219 GLY A N 1
ATOM 1663 C CA . GLY A 1 219 ? 9.692 -2.555 13.029 1.00 91.62 219 GLY A CA 1
ATOM 1664 C C . GLY A 1 219 ? 8.989 -3.273 14.180 1.00 91.62 219 GLY A C 1
ATOM 1665 O O . GLY A 1 219 ? 9.665 -3.892 14.993 1.00 91.62 219 GLY A O 1
ATOM 1666 N N . GLN A 1 220 ? 7.655 -3.212 14.248 1.00 91.00 220 GLN A N 1
ATOM 1667 C CA . GLN A 1 220 ? 6.878 -4.007 15.197 1.00 91.00 220 GLN A CA 1
ATOM 1668 C C . GLN A 1 220 ? 6.930 -5.486 14.805 1.00 91.00 220 GLN A C 1
ATOM 1670 O O . GLN A 1 220 ? 6.811 -5.833 13.625 1.00 91.00 220 GLN A O 1
ATOM 1675 N N . GLU A 1 221 ? 7.051 -6.367 15.795 1.00 89.38 221 GLU A N 1
ATOM 1676 C CA . GLU A 1 221 ? 6.918 -7.806 15.581 1.00 89.38 221 GLU A CA 1
ATOM 1677 C C . GLU A 1 221 ? 5.456 -8.170 15.292 1.00 89.38 221 GLU A C 1
ATOM 1679 O O . GLU A 1 221 ? 4.541 -7.833 16.052 1.00 89.38 221 GLU A O 1
ATOM 1684 N N . VAL A 1 222 ? 5.234 -8.890 14.191 1.00 94.06 222 VAL A N 1
ATOM 1685 C CA . VAL A 1 222 ? 3.909 -9.354 13.770 1.00 94.06 222 VAL A CA 1
ATOM 1686 C C . VAL A 1 222 ? 3.862 -10.878 13.705 1.00 94.06 222 VAL A C 1
ATOM 1688 O O . VAL A 1 222 ? 4.832 -11.525 13.320 1.00 94.06 222 VAL A O 1
ATOM 1691 N N . SER A 1 223 ? 2.714 -11.456 14.059 1.00 94.44 223 SER A N 1
ATOM 1692 C CA . SER A 1 223 ? 2.477 -12.904 14.053 1.00 94.44 223 SER A CA 1
ATOM 1693 C C . SER A 1 223 ? 1.134 -13.224 13.401 1.00 94.44 223 SER A C 1
ATOM 1695 O O . SER A 1 223 ? 0.177 -12.466 13.566 1.00 94.44 223 SER A O 1
ATOM 1697 N N . GLY A 1 224 ? 1.050 -14.356 12.693 1.00 95.12 224 GLY A N 1
ATOM 1698 C CA . GLY A 1 224 ? -0.203 -14.870 12.121 1.00 95.12 224 GLY A CA 1
ATOM 1699 C C . GLY A 1 224 ? -1.266 -15.209 13.177 1.00 95.12 224 GLY A C 1
ATOM 1700 O O . GLY A 1 224 ? -2.456 -15.187 12.877 1.00 95.12 224 GLY A O 1
ATOM 1701 N N . GLU A 1 225 ? -0.849 -15.409 14.432 1.00 95.56 225 GLU A N 1
ATOM 1702 C CA . GLU A 1 225 ? -1.719 -15.628 15.600 1.00 95.56 225 GLU A CA 1
ATOM 1703 C C . GLU A 1 225 ? -2.510 -14.378 16.030 1.00 95.56 225 GLU A C 1
ATOM 1705 O O . GLU A 1 225 ? -3.282 -14.412 16.997 1.00 95.56 225 GLU A O 1
ATOM 1710 N N . HIS A 1 226 ? -2.269 -13.229 15.392 1.00 97.31 226 HIS A N 1
ATOM 1711 C CA . HIS A 1 226 ? -2.815 -11.935 15.789 1.00 97.31 226 HIS A CA 1
ATOM 1712 C C . HIS A 1 226 ? -3.466 -11.220 14.607 1.00 97.31 226 HIS A C 1
ATOM 1714 O O . HIS A 1 226 ? -2.967 -11.237 13.481 1.00 97.31 226 HIS A O 1
ATOM 1720 N N . VAL A 1 227 ? -4.572 -10.541 14.893 1.00 98.38 227 VAL A N 1
ATOM 1721 C CA . VAL A 1 227 ? -5.206 -9.603 13.963 1.00 98.38 227 VAL A CA 1
ATOM 1722 C C . VAL A 1 227 ? -4.672 -8.211 14.254 1.00 98.38 227 VAL A C 1
ATOM 1724 O O . VAL A 1 227 ? -4.469 -7.844 15.410 1.00 98.38 227 VAL A O 1
ATOM 1727 N N . PHE A 1 228 ? -4.454 -7.428 13.209 1.00 98.50 228 PHE A N 1
ATOM 1728 C CA . PHE A 1 228 ? -4.022 -6.044 13.296 1.00 98.50 228 PHE A CA 1
ATOM 1729 C C . PHE A 1 228 ? -5.084 -5.149 12.667 1.00 98.50 228 PHE A C 1
ATOM 1731 O O . PHE A 1 228 ? -5.626 -5.478 11.615 1.00 98.50 228 PHE A O 1
ATOM 1738 N N . ALA A 1 229 ? -5.363 -4.008 13.285 1.00 98.31 229 ALA A N 1
ATOM 1739 C CA . ALA A 1 229 ? -6.222 -2.966 12.739 1.00 98.31 229 ALA A CA 1
ATOM 1740 C C . ALA A 1 229 ? -5.551 -1.601 12.903 1.00 98.31 229 ALA A C 1
ATOM 1742 O O . ALA A 1 229 ? -4.728 -1.383 13.792 1.00 98.31 229 ALA A O 1
ATOM 1743 N N . TYR A 1 230 ? -5.901 -0.662 12.037 1.00 97.69 230 TYR A N 1
ATOM 1744 C CA . TYR A 1 230 ? -5.474 0.721 12.151 1.00 97.69 230 TYR A CA 1
ATOM 1745 C C . TYR A 1 230 ? -6.451 1.454 13.068 1.00 97.69 230 TYR A C 1
ATOM 1747 O O . TYR A 1 230 ? -7.605 1.683 12.699 1.00 97.69 230 TYR A O 1
ATOM 1755 N N . ALA A 1 231 ? -5.994 1.801 14.267 1.00 98.12 231 ALA A N 1
ATOM 1756 C CA . ALA A 1 231 ? -6.768 2.554 15.238 1.00 98.12 231 ALA A CA 1
ATOM 1757 C C . ALA A 1 231 ? -6.487 4.053 15.081 1.00 98.12 231 ALA A C 1
ATOM 1759 O O . ALA A 1 231 ? -5.344 4.459 14.881 1.00 98.12 231 ALA A O 1
ATOM 1760 N N . ALA A 1 232 ? -7.508 4.902 15.167 1.00 97.50 232 ALA A N 1
ATOM 1761 C CA . ALA A 1 232 ? -7.331 6.345 15.063 1.00 97.50 232 ALA A CA 1
ATOM 1762 C C . ALA A 1 232 ? -8.183 7.105 16.078 1.00 97.50 232 ALA A C 1
ATOM 1764 O O . ALA A 1 232 ? -9.409 7.121 15.991 1.00 97.50 232 ALA A O 1
ATOM 1765 N N . LEU A 1 233 ? -7.511 7.789 17.004 1.00 98.19 233 LEU A N 1
ATOM 1766 C CA . LEU A 1 233 ? -8.126 8.717 17.943 1.00 98.19 233 LEU A CA 1
ATOM 1767 C C . LEU A 1 233 ? -8.657 9.958 17.199 1.00 98.19 233 LEU A C 1
ATOM 1769 O O . LEU A 1 233 ? -7.980 10.545 16.337 1.00 98.19 233 LEU A O 1
ATOM 1773 N N . ARG A 1 234 ? -9.894 10.351 17.510 1.00 97.12 234 ARG A N 1
ATOM 1774 C CA . ARG A 1 234 ? -10.643 11.419 16.838 1.00 97.12 234 ARG A CA 1
ATOM 1775 C C . ARG A 1 234 ? -11.496 12.217 17.835 1.00 97.12 234 ARG A C 1
ATOM 1777 O O . ARG A 1 234 ? -11.988 11.646 18.806 1.00 97.12 234 ARG A O 1
ATOM 1784 N N . PRO A 1 235 ? -11.721 13.518 17.579 1.00 96.75 235 PRO A N 1
ATOM 1785 C CA . PRO A 1 235 ? -12.840 14.240 18.166 1.00 96.75 235 PRO A CA 1
ATOM 1786 C C . PRO A 1 235 ? -14.144 13.821 17.469 1.00 96.75 235 PRO A C 1
ATOM 1788 O O . PRO A 1 235 ? -14.200 13.748 16.233 1.00 96.75 235 PRO A O 1
ATOM 1791 N N . ALA A 1 236 ? -15.186 13.555 18.253 1.00 96.94 236 ALA A N 1
ATOM 1792 C CA . ALA A 1 236 ? -16.501 13.166 17.764 1.00 96.94 236 ALA A CA 1
ATOM 1793 C C . ALA A 1 236 ? -17.644 13.789 18.582 1.00 96.94 236 ALA A C 1
ATOM 1795 O O . ALA A 1 236 ? -17.523 14.042 19.780 1.00 96.94 236 ALA A O 1
ATOM 1796 N N . GLU A 1 237 ? -18.784 13.994 17.928 1.00 96.06 237 GLU A N 1
ATOM 1797 C CA . GLU A 1 237 ? -20.013 14.532 18.521 1.00 96.06 237 GLU A CA 1
ATOM 1798 C C . GLU A 1 237 ? -21.162 13.531 18.376 1.00 96.06 237 GLU A C 1
ATOM 1800 O O . GLU A 1 237 ? -21.293 12.863 17.346 1.00 96.06 237 GLU A O 1
ATOM 1805 N N . ARG A 1 238 ? -22.033 13.441 19.387 1.00 95.75 238 ARG A N 1
ATOM 1806 C CA . ARG A 1 238 ? -23.271 12.659 19.303 1.00 95.75 238 ARG A CA 1
ATOM 1807 C C . ARG A 1 238 ? -24.342 13.478 18.582 1.00 95.75 238 ARG A C 1
ATOM 1809 O O . ARG A 1 238 ? -24.709 14.555 19.039 1.00 95.75 238 ARG A O 1
ATOM 1816 N N . ARG A 1 239 ? -24.865 12.940 17.481 1.00 95.31 239 ARG A N 1
ATOM 1817 C CA . ARG A 1 239 ? -26.090 13.406 16.804 1.00 95.31 239 ARG A CA 1
ATOM 1818 C C . ARG A 1 239 ? -27.212 12.397 17.046 1.00 95.31 239 ARG A C 1
ATOM 1820 O O . ARG A 1 239 ? -26.995 11.430 17.770 1.00 95.31 239 ARG A O 1
ATOM 1827 N N . GLU A 1 240 ? -28.391 12.595 16.466 1.00 94.44 240 GLU A N 1
ATOM 1828 C CA . GLU A 1 240 ? -29.537 11.682 16.628 1.00 94.44 240 GLU A CA 1
ATOM 1829 C C . GLU A 1 240 ? -29.207 10.251 16.151 1.00 94.44 240 GLU A C 1
ATOM 1831 O O . GLU A 1 240 ? -29.343 9.276 16.895 1.00 94.44 240 GLU A O 1
ATOM 1836 N N . ASP A 1 241 ? -28.664 10.138 14.940 1.00 94.00 241 ASP A N 1
ATOM 1837 C CA . ASP A 1 241 ? -28.419 8.892 14.207 1.00 94.00 241 ASP A CA 1
ATOM 1838 C C . ASP A 1 241 ? -27.123 8.156 14.596 1.00 94.00 241 ASP A C 1
ATOM 1840 O O . ASP A 1 241 ? -27.049 6.934 14.482 1.00 94.00 241 ASP A O 1
ATOM 1844 N N . GLY A 1 242 ? -26.109 8.861 15.103 1.00 95.44 242 GLY A N 1
ATOM 1845 C CA . GLY A 1 242 ? -24.855 8.234 15.519 1.00 95.44 242 GLY A CA 1
ATOM 1846 C C . GLY A 1 242 ? -23.839 9.177 16.156 1.00 95.44 242 GLY A C 1
ATOM 1847 O O . GLY A 1 242 ? -24.152 10.307 16.539 1.00 95.44 242 GLY A O 1
ATOM 1848 N N . TRP A 1 243 ? -22.603 8.693 16.272 1.00 96.75 243 TRP A N 1
ATOM 1849 C CA . TRP A 1 243 ? -21.430 9.510 16.586 1.00 96.75 243 TRP A CA 1
ATOM 1850 C C . TRP A 1 243 ? -20.766 9.966 15.292 1.00 96.75 243 TRP A C 1
ATOM 1852 O O . TRP A 1 243 ? -20.555 9.159 14.392 1.00 96.75 243 TRP A O 1
ATOM 1862 N N . TRP A 1 244 ? -20.418 11.244 15.197 1.00 97.38 244 TRP A N 1
ATOM 1863 C CA . TRP A 1 244 ? -19.889 11.858 13.983 1.00 97.38 244 TRP A CA 1
ATOM 1864 C C . TRP A 1 244 ? -18.505 12.443 14.226 1.00 97.38 244 TRP A C 1
ATOM 1866 O O . TRP A 1 244 ? -18.315 13.224 15.155 1.00 97.38 244 TRP A O 1
ATOM 1876 N N . LEU A 1 245 ? -17.541 12.087 13.375 1.00 96.44 245 LEU A N 1
ATOM 1877 C CA . LEU A 1 245 ? -16.173 12.599 13.459 1.00 96.44 245 LEU A CA 1
ATOM 1878 C C . LEU A 1 245 ? -16.130 14.070 13.034 1.00 96.4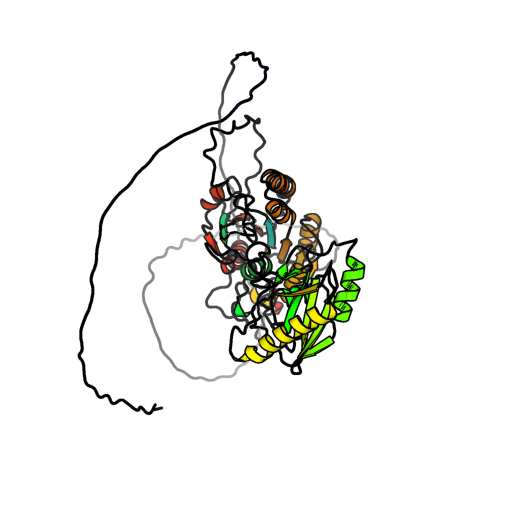4 245 LEU A C 1
ATOM 1880 O O . LEU A 1 245 ? -16.534 14.405 11.922 1.00 96.44 245 LEU A O 1
ATOM 1884 N N . THR A 1 246 ? -15.578 14.949 13.866 1.00 94.81 246 THR A N 1
ATOM 1885 C CA . THR A 1 246 ? -15.522 16.391 13.557 1.00 94.81 246 THR A CA 1
ATOM 1886 C C . THR A 1 246 ? -14.167 16.840 13.012 1.00 94.81 246 THR A C 1
ATOM 1888 O O . THR A 1 246 ? -14.072 17.828 12.279 1.00 94.81 246 THR A O 1
ATOM 1891 N N . GLY A 1 247 ? -13.102 16.076 13.262 1.00 93.31 247 GLY A N 1
ATOM 1892 C CA . GLY A 1 247 ? -11.747 16.444 12.859 1.00 93.31 247 GLY A CA 1
ATOM 1893 C C . GLY A 1 247 ? -10.711 15.345 13.071 1.00 93.31 247 GLY A C 1
ATOM 1894 O O . GLY A 1 247 ? -11.016 14.155 13.046 1.00 93.31 247 GLY A O 1
ATOM 1895 N N . ARG A 1 248 ? -9.456 15.760 13.254 1.00 94.75 248 ARG A N 1
ATOM 1896 C CA . ARG A 1 248 ? -8.307 14.907 13.591 1.00 94.75 248 ARG A CA 1
ATOM 1897 C C . ARG A 1 248 ? -7.439 15.635 14.627 1.00 94.75 248 ARG A C 1
ATOM 1899 O O . ARG A 1 248 ? -7.475 16.867 14.631 1.00 94.75 248 ARG A O 1
ATOM 1906 N N . PRO A 1 249 ? -6.664 14.926 15.465 1.00 95.06 249 PRO A N 1
ATOM 1907 C CA . PRO A 1 249 ? -5.713 15.566 16.367 1.00 95.06 249 PRO A CA 1
ATOM 1908 C C . PRO A 1 249 ? -4.643 16.365 15.606 1.00 95.06 249 PRO A C 1
ATOM 1910 O O . PRO A 1 249 ? -4.204 15.981 14.512 1.00 95.06 249 PRO A O 1
ATOM 1913 N N . ASP A 1 250 ? -4.212 17.472 16.202 1.00 95.25 250 ASP A N 1
ATOM 1914 C CA . ASP A 1 250 ? -3.068 18.256 15.735 1.00 95.25 250 ASP A CA 1
ATOM 1915 C C . ASP A 1 250 ? -1.728 17.544 16.043 1.00 95.25 250 ASP A C 1
ATOM 1917 O O . ASP A 1 250 ? -1.548 17.056 17.158 1.00 95.25 250 ASP A O 1
ATOM 1921 N N . PRO A 1 251 ? -0.767 17.479 15.096 1.00 92.25 251 PRO A N 1
ATOM 1922 C CA . PRO A 1 251 ? 0.474 16.709 15.247 1.00 92.25 251 PRO A CA 1
ATOM 1923 C C . PRO A 1 251 ? 1.435 17.236 16.303 1.00 92.25 251 PRO A C 1
ATOM 1925 O O . PRO A 1 251 ? 2.336 16.496 16.683 1.00 92.25 251 PRO A O 1
ATOM 1928 N N . VAL A 1 252 ? 1.285 18.487 16.735 1.00 93.75 252 VAL A N 1
ATOM 1929 C CA . VAL A 1 252 ? 2.192 19.120 17.693 1.00 93.75 252 VAL A CA 1
ATOM 1930 C C . VAL A 1 252 ? 1.440 19.443 18.976 1.00 93.75 252 VAL A C 1
ATOM 1932 O O . VAL A 1 252 ? 1.839 19.004 20.051 1.00 93.75 252 VAL A O 1
ATOM 1935 N N . ARG A 1 253 ? 0.316 20.160 18.874 1.00 95.88 253 ARG A N 1
ATOM 1936 C CA . ARG A 1 253 ? -0.452 20.612 20.042 1.00 95.88 253 ARG A CA 1
ATOM 1937 C C . ARG A 1 253 ? -1.155 19.466 20.767 1.00 95.88 253 ARG A C 1
ATOM 1939 O O . ARG A 1 253 ? -1.245 19.493 21.989 1.00 95.88 253 ARG A O 1
ATOM 1946 N N . ASP A 1 254 ? -1.669 18.481 20.031 1.00 96.31 254 ASP A N 1
ATOM 1947 C CA . ASP A 1 254 ? -2.480 17.411 20.618 1.00 96.31 254 ASP A CA 1
ATOM 1948 C C . ASP A 1 254 ? -1.658 16.135 20.901 1.00 96.31 254 ASP A C 1
ATOM 1950 O O . ASP A 1 254 ? -2.203 15.182 21.449 1.00 96.31 254 ASP A O 1
ATOM 1954 N N . ALA A 1 255 ? -0.357 16.108 20.577 1.00 95.12 255 ALA A N 1
ATOM 1955 C CA . ALA A 1 255 ? 0.481 14.903 20.615 1.00 95.12 255 ALA A CA 1
ATOM 1956 C C . ALA A 1 255 ? 0.575 14.246 22.006 1.00 95.12 255 ALA A C 1
ATOM 1958 O O . ALA A 1 255 ? 0.353 13.042 22.131 1.00 95.12 255 ALA A O 1
ATOM 1959 N N . GLN A 1 256 ? 0.854 15.036 23.051 1.00 95.44 256 GLN A N 1
ATOM 1960 C CA . GLN A 1 256 ? 0.960 14.536 24.429 1.00 95.44 256 GLN A CA 1
ATOM 1961 C C . GLN A 1 256 ? -0.384 14.002 24.944 1.00 95.44 256 GLN A C 1
ATOM 1963 O O . GLN A 1 256 ? -0.440 12.929 25.541 1.00 95.44 256 GLN A O 1
ATOM 1968 N N . LEU A 1 257 ? -1.470 14.732 24.668 1.00 96.62 257 LEU A N 1
ATOM 1969 C CA . LEU A 1 257 ? -2.830 14.329 25.027 1.00 96.62 257 LEU A CA 1
ATOM 1970 C C . LEU A 1 257 ? -3.218 13.031 24.304 1.00 96.62 257 LEU A C 1
ATOM 1972 O O . LEU A 1 257 ? -3.746 12.114 24.920 1.00 96.62 257 LEU A O 1
ATOM 1976 N N . ALA A 1 258 ? -2.915 12.917 23.010 1.00 96.94 258 ALA A N 1
ATOM 1977 C CA . ALA A 1 258 ? -3.191 11.712 22.241 1.00 96.94 258 ALA A CA 1
ATOM 1978 C C . ALA A 1 258 ? -2.445 10.484 22.787 1.00 96.94 258 ALA A C 1
ATOM 1980 O O . ALA A 1 258 ? -3.045 9.414 22.868 1.00 96.94 258 ALA A O 1
ATOM 1981 N N . ALA A 1 259 ? -1.186 10.638 23.213 1.00 96.50 259 ALA A N 1
ATOM 1982 C CA . ALA A 1 259 ? -0.413 9.558 23.827 1.00 96.50 259 ALA A CA 1
ATOM 1983 C C . ALA A 1 259 ? -1.019 9.075 25.150 1.00 96.50 259 ALA A C 1
ATOM 1985 O O . ALA A 1 259 ? -1.164 7.872 25.375 1.00 96.50 259 ALA A O 1
ATOM 1986 N N . GLU A 1 260 ? -1.439 10.008 26.003 1.00 97.44 260 GLU A N 1
ATOM 1987 C CA . GLU A 1 260 ? -2.113 9.689 27.260 1.00 97.44 260 GLU A CA 1
ATOM 1988 C C . GLU A 1 260 ? -3.439 8.945 27.018 1.00 97.44 260 GLU A C 1
ATOM 1990 O O . GLU A 1 260 ? -3.680 7.885 27.596 1.00 97.44 260 GLU A O 1
ATOM 1995 N N . LEU A 1 261 ? -4.275 9.452 26.108 1.00 98.06 261 LEU A N 1
ATOM 1996 C CA . LEU A 1 261 ? -5.587 8.885 25.778 1.00 98.06 261 LEU A CA 1
ATOM 1997 C C . LEU A 1 261 ? -5.497 7.500 25.123 1.00 98.06 261 LEU A C 1
ATOM 1999 O O . LEU A 1 261 ? -6.283 6.610 25.454 1.00 98.06 261 LEU A O 1
ATOM 2003 N N . VAL A 1 262 ? -4.520 7.295 24.233 1.00 97.62 262 VAL A N 1
ATOM 2004 C CA . VAL A 1 262 ? -4.211 5.972 23.666 1.00 97.62 262 VAL A CA 1
ATOM 2005 C C . VAL A 1 262 ? -3.782 5.011 24.776 1.00 97.62 262 VAL A C 1
ATOM 2007 O O . VAL A 1 262 ? -4.310 3.905 24.845 1.00 97.62 262 VAL A O 1
ATOM 2010 N N . THR A 1 263 ? -2.921 5.452 25.700 1.00 97.69 263 THR A N 1
ATOM 2011 C CA . THR A 1 263 ? -2.471 4.634 26.841 1.00 97.69 263 THR A CA 1
ATOM 2012 C C . THR A 1 263 ? -3.632 4.230 27.758 1.00 97.69 263 THR A C 1
ATOM 2014 O O . THR A 1 263 ? -3.694 3.083 28.195 1.00 97.69 263 THR A O 1
ATOM 2017 N N . ARG A 1 264 ? -4.615 5.113 28.007 1.00 97.75 264 ARG A N 1
ATOM 2018 C CA . ARG A 1 264 ? -5.834 4.754 28.768 1.00 97.75 264 ARG A CA 1
ATOM 2019 C C . ARG A 1 264 ? -6.649 3.633 28.104 1.00 97.75 264 ARG A C 1
ATOM 2021 O O . ARG A 1 264 ? -7.338 2.886 28.802 1.00 97.75 264 ARG A O 1
ATOM 2028 N N . CYS A 1 265 ? -6.591 3.522 26.777 1.00 98.12 265 CYS A N 1
ATOM 2029 C CA . CYS A 1 265 ? -7.335 2.536 25.988 1.00 98.12 265 CYS A CA 1
ATOM 2030 C C . CYS A 1 265 ? -6.513 1.283 25.626 1.00 98.12 265 CYS A C 1
ATOM 2032 O O . CYS A 1 265 ? -7.021 0.401 24.930 1.00 98.12 265 CYS A O 1
ATOM 2034 N N . ASP A 1 266 ? -5.262 1.197 26.082 1.00 97.75 266 ASP A N 1
ATOM 2035 C CA . ASP A 1 266 ? -4.385 0.054 25.844 1.00 97.75 266 ASP A CA 1
ATOM 2036 C C . ASP A 1 266 ? -4.731 -1.149 26.750 1.00 97.75 266 ASP A C 1
ATOM 2038 O O . ASP A 1 266 ? -5.316 -1.016 27.830 1.00 97.75 266 ASP A O 1
ATOM 2042 N N . ARG A 1 267 ? -4.373 -2.348 26.277 1.00 97.12 267 ARG A N 1
ATOM 2043 C CA . ARG A 1 267 ? -4.508 -3.662 26.936 1.00 97.12 267 ARG A CA 1
ATOM 2044 C C . ARG A 1 267 ? -5.898 -3.963 27.506 1.00 97.12 267 ARG A C 1
ATOM 2046 O O . ARG A 1 267 ? -6.028 -4.720 28.469 1.00 97.12 267 ARG A O 1
ATOM 2053 N N . ILE A 1 268 ? -6.944 -3.426 26.883 1.00 98.38 268 ILE A N 1
ATOM 2054 C CA . ILE A 1 268 ? -8.331 -3.792 27.187 1.00 98.38 268 ILE A CA 1
ATOM 2055 C C . ILE A 1 268 ? -8.545 -5.263 26.799 1.00 98.38 268 ILE A C 1
ATOM 2057 O O . ILE A 1 268 ? -8.117 -5.696 25.729 1.00 98.38 268 ILE A O 1
ATOM 2061 N N . VAL A 1 269 ? -9.216 -6.031 27.660 1.00 98.62 269 VAL A N 1
ATOM 2062 C CA . VAL A 1 269 ? -9.583 -7.429 27.394 1.00 98.62 269 VAL A CA 1
ATOM 2063 C C . VAL A 1 269 ? -11.100 -7.538 27.300 1.00 98.62 269 VAL A C 1
ATOM 2065 O O . VAL A 1 269 ? -11.794 -7.183 28.249 1.00 98.62 269 VAL A O 1
ATOM 2068 N N . ILE A 1 270 ? -11.600 -8.043 26.173 1.00 98.50 270 ILE A N 1
ATOM 2069 C CA . ILE A 1 270 ? -13.024 -8.285 25.908 1.00 98.50 270 ILE A CA 1
ATOM 2070 C C . ILE A 1 270 ? -13.163 -9.694 25.333 1.00 98.50 270 ILE A C 1
ATOM 2072 O O . ILE A 1 270 ? -12.486 -10.023 24.364 1.00 98.50 270 ILE A O 1
ATOM 2076 N N . ASP A 1 271 ? -14.028 -10.529 25.914 1.00 96.62 271 ASP A N 1
ATOM 2077 C CA . ASP A 1 271 ? -14.349 -11.876 25.399 1.00 96.62 271 ASP A CA 1
ATOM 2078 C C . ASP A 1 271 ? -13.111 -12.773 25.127 1.00 96.62 271 ASP A C 1
ATOM 2080 O O . ASP A 1 271 ? -12.992 -13.486 24.124 1.00 96.62 271 ASP A O 1
ATOM 2084 N N . GLY A 1 272 ? -12.118 -12.668 26.020 1.00 97.44 272 GLY A N 1
ATOM 2085 C CA . GLY A 1 272 ? -10.823 -13.349 25.918 1.00 97.44 272 GLY A CA 1
ATOM 2086 C C . GLY A 1 272 ? -9.858 -12.771 24.872 1.00 97.44 272 GLY A C 1
ATOM 2087 O O . GLY A 1 272 ? -8.719 -13.230 24.790 1.00 97.44 272 GLY A O 1
ATOM 2088 N N . LEU A 1 273 ? -10.269 -11.764 24.097 1.00 98.69 273 LEU A N 1
ATOM 2089 C CA . LEU A 1 273 ? -9.414 -11.045 23.157 1.00 98.69 273 LEU A CA 1
ATOM 2090 C C . LEU A 1 273 ? -8.719 -9.870 23.852 1.00 98.69 273 LEU A C 1
ATOM 2092 O O . LEU A 1 273 ? -9.368 -9.077 24.533 1.00 98.69 273 LEU A O 1
ATOM 2096 N N . THR A 1 274 ? -7.403 -9.740 23.669 1.00 98.69 274 THR A N 1
ATOM 2097 C CA . THR A 1 274 ? -6.618 -8.619 24.218 1.00 98.69 274 THR A CA 1
ATOM 2098 C C . THR A 1 274 ? -6.306 -7.608 23.126 1.00 98.69 274 THR A C 1
ATOM 2100 O O . THR A 1 274 ? -5.688 -7.950 22.120 1.00 98.69 274 THR A O 1
ATOM 2103 N N . PHE A 1 275 ? -6.694 -6.358 23.359 1.00 98.69 275 PHE A N 1
ATOM 2104 C CA . PHE A 1 275 ? -6.544 -5.223 22.458 1.00 98.69 275 PHE A CA 1
ATOM 2105 C C . PHE A 1 275 ? -5.344 -4.378 22.908 1.00 98.69 275 PHE A C 1
ATOM 2107 O O . PHE A 1 275 ? -5.447 -3.644 23.887 1.00 98.69 275 PHE A O 1
ATOM 2114 N N . SER A 1 276 ? -4.195 -4.505 22.236 1.00 98.06 276 SER A N 1
ATOM 2115 C CA . SER A 1 276 ? -2.984 -3.707 22.505 1.00 98.06 276 SER A CA 1
ATOM 2116 C C . SER A 1 276 ? -2.822 -2.581 21.482 1.00 98.06 276 SER A C 1
ATOM 2118 O O . SER A 1 276 ? -2.784 -2.862 20.285 1.00 98.06 276 SER A O 1
ATOM 2120 N N . LEU A 1 277 ? -2.685 -1.335 21.931 1.00 97.38 277 LEU A N 1
ATOM 2121 C CA . LEU A 1 277 ? -2.453 -0.161 21.090 1.00 97.38 277 LEU A CA 1
ATOM 2122 C C . LEU A 1 277 ? -0.982 0.263 21.143 1.00 97.38 277 LEU A C 1
ATOM 2124 O O . LEU A 1 277 ? -0.456 0.561 22.210 1.00 97.38 277 LEU A O 1
ATOM 2128 N N . GLU A 1 278 ? -0.349 0.394 19.980 1.00 95.00 278 GLU A N 1
ATOM 2129 C CA . GLU A 1 278 ? 0.946 1.062 19.844 1.00 95.00 278 GLU A CA 1
ATOM 2130 C C . GLU A 1 278 ? 0.774 2.339 19.013 1.00 95.00 278 GLU A C 1
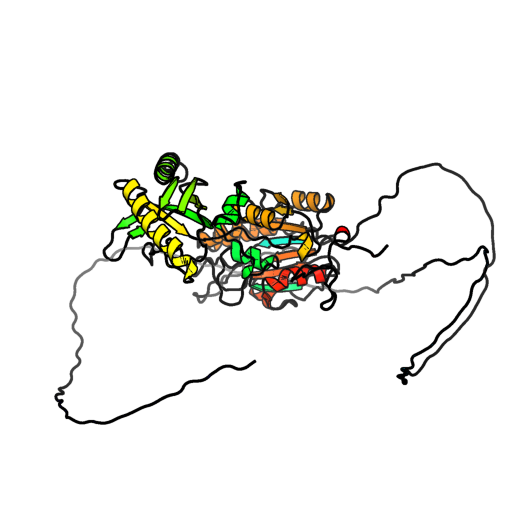ATOM 2132 O O . GLU A 1 278 ? 0.411 2.277 17.835 1.00 95.00 278 GLU A O 1
ATOM 2137 N N . GLN A 1 279 ? 0.995 3.508 19.621 1.00 93.56 279 GLN A N 1
ATOM 2138 C CA . GLN A 1 279 ? 0.841 4.796 18.942 1.00 93.56 279 GLN A CA 1
ATOM 2139 C C . GLN A 1 279 ? 1.933 5.008 17.889 1.00 93.56 279 GLN A C 1
ATOM 2141 O O . GLN A 1 279 ? 3.113 4.790 18.148 1.00 93.56 279 GLN A O 1
ATOM 2146 N N . ILE A 1 280 ? 1.543 5.502 16.709 1.00 92.06 280 ILE A N 1
ATOM 2147 C CA . ILE A 1 280 ? 2.455 5.690 15.569 1.00 92.06 280 ILE A CA 1
ATOM 2148 C C . ILE A 1 280 ? 2.497 7.121 15.008 1.00 92.06 280 ILE A C 1
ATOM 2150 O O . ILE A 1 280 ? 3.390 7.432 14.216 1.00 92.06 280 ILE A O 1
ATOM 2154 N N . TRP A 1 281 ? 1.530 7.983 15.353 1.00 88.25 281 TRP A N 1
ATOM 2155 C CA . TRP A 1 281 ? 1.449 9.378 14.882 1.00 88.25 281 TRP A CA 1
ATOM 2156 C C . TRP A 1 281 ? 0.559 10.246 15.820 1.00 88.25 281 TRP A C 1
ATOM 2158 O O . TRP A 1 281 ? 0.313 9.859 16.960 1.00 88.25 281 TRP A O 1
ATOM 2168 N N . ARG A 1 282 ? 0.055 11.403 15.338 1.00 89.50 282 ARG A N 1
ATOM 2169 C CA . ARG A 1 282 ? -0.925 12.380 15.921 1.00 89.50 282 ARG A CA 1
ATOM 2170 C C . ARG A 1 282 ? -1.957 11.820 16.918 1.00 89.50 282 ARG A C 1
ATOM 2172 O O . ARG A 1 282 ? -2.462 12.565 17.745 1.00 89.50 282 ARG A O 1
ATOM 2179 N N . GLY A 1 283 ? -2.342 10.563 16.758 1.00 91.12 283 GLY A N 1
ATOM 2180 C CA . GLY A 1 283 ? -3.395 9.847 17.483 1.00 91.12 283 GLY A CA 1
ATOM 2181 C C . GLY A 1 283 ? -3.788 8.551 16.767 1.00 91.12 283 GLY A C 1
ATOM 2182 O O . GLY A 1 283 ? -4.606 7.778 17.258 1.00 91.12 283 GLY A O 1
ATOM 2183 N N . GLU A 1 284 ? -3.213 8.301 15.591 1.00 95.75 284 GLU A N 1
ATOM 2184 C CA . GLU A 1 284 ? -3.197 6.996 14.947 1.00 95.75 284 GLU A CA 1
ATOM 2185 C C . GLU A 1 284 ? -2.258 6.016 15.671 1.00 95.75 284 GLU A C 1
ATOM 2187 O O . GLU A 1 284 ? -1.164 6.383 16.110 1.00 95.75 284 GLU A O 1
ATOM 2192 N N . SER A 1 285 ? -2.704 4.765 15.770 1.00 97.12 285 SER A N 1
ATOM 2193 C CA . SER A 1 285 ? -2.047 3.639 16.438 1.00 97.12 285 SER A CA 1
ATOM 2194 C C . SER A 1 285 ? -2.213 2.364 15.608 1.00 97.12 285 SER A C 1
ATOM 2196 O O . SER A 1 285 ? -3.204 2.206 14.890 1.00 97.12 285 SER A O 1
ATOM 2198 N N . VAL A 1 286 ? -1.290 1.416 15.742 1.00 97.81 286 VAL A N 1
ATOM 2199 C CA . VAL A 1 286 ? -1.555 0.021 15.373 1.00 97.81 286 VAL A CA 1
ATOM 2200 C C . VAL A 1 286 ? -2.268 -0.635 16.553 1.00 97.81 286 VAL A C 1
ATOM 2202 O O . VAL A 1 286 ? -1.755 -0.632 17.669 1.00 97.81 286 VAL A O 1
ATOM 2205 N N . LEU A 1 287 ? -3.452 -1.194 16.312 1.00 98.31 287 LEU A N 1
ATOM 2206 C CA . LEU A 1 287 ? -4.135 -2.081 17.246 1.00 98.31 287 LEU A CA 1
ATOM 2207 C C . LEU A 1 287 ? -3.763 -3.526 16.909 1.00 98.31 287 LEU A C 1
ATOM 2209 O O . LEU A 1 287 ? -4.050 -3.987 15.808 1.00 98.31 287 LEU A O 1
ATOM 2213 N N . ARG A 1 288 ? -3.198 -4.253 17.869 1.00 98.38 288 ARG A N 1
ATOM 2214 C CA . ARG A 1 288 ? -3.015 -5.708 17.828 1.00 98.38 288 ARG A CA 1
ATOM 2215 C C . ARG A 1 288 ? -4.090 -6.377 18.682 1.00 98.38 288 ARG A C 1
ATOM 2217 O O . ARG A 1 288 ? -4.232 -6.046 19.856 1.00 98.38 288 ARG A O 1
ATOM 2224 N N . ILE A 1 289 ? -4.796 -7.346 18.111 1.00 98.50 289 ILE A N 1
ATOM 2225 C CA . ILE A 1 289 ? -5.821 -8.155 18.773 1.00 98.50 289 ILE A CA 1
ATOM 2226 C C . ILE A 1 289 ? -5.315 -9.601 18.856 1.00 98.50 289 ILE A C 1
ATOM 2228 O O . ILE A 1 289 ? -5.193 -10.289 17.838 1.00 98.50 289 ILE A O 1
ATOM 2232 N N . SER A 1 290 ? -4.997 -10.060 20.066 1.00 98.00 290 SER A N 1
ATOM 2233 C CA . SER A 1 290 ? -4.584 -11.444 20.348 1.00 98.00 290 SER A CA 1
ATOM 2234 C C . SER A 1 290 ? -5.703 -12.235 21.041 1.00 98.00 290 SER A C 1
ATOM 2236 O O . SER A 1 290 ? -6.689 -11.652 21.488 1.00 98.00 290 SER A O 1
ATOM 2238 N N . GLY A 1 291 ? -5.575 -13.567 21.109 1.00 97.12 291 GLY A N 1
ATOM 2239 C CA . GLY A 1 291 ? -6.604 -14.469 21.663 1.00 97.12 291 GLY A CA 1
ATOM 2240 C C . GLY A 1 291 ? -7.454 -15.206 20.614 1.00 97.12 291 GLY A C 1
ATOM 2241 O O . GLY A 1 291 ? -8.557 -15.662 20.920 1.00 97.12 291 GLY A O 1
ATOM 2242 N N . GLY A 1 292 ? -6.969 -15.321 19.371 1.00 96.81 292 GLY A N 1
ATOM 2243 C CA . GLY A 1 292 ? -7.680 -15.992 18.273 1.00 96.81 292 GLY A CA 1
ATOM 2244 C C . GLY A 1 292 ? -8.769 -15.131 17.622 1.00 96.81 292 GLY A C 1
ATOM 2245 O O . GLY A 1 292 ? -9.855 -15.629 17.322 1.00 96.81 292 GLY A O 1
ATOM 2246 N N . ALA A 1 293 ? -8.512 -13.831 17.469 1.00 97.94 293 ALA A N 1
ATOM 2247 C CA . ALA A 1 293 ? -9.357 -12.926 16.691 1.00 97.94 293 ALA A CA 1
ATOM 2248 C C . ALA A 1 293 ? -9.324 -13.278 15.190 1.00 97.94 293 ALA A C 1
ATOM 2250 O O . ALA A 1 293 ? -8.362 -13.886 14.722 1.00 97.94 293 ALA A O 1
ATOM 2251 N N . ASP A 1 294 ? -10.337 -12.849 14.436 1.00 98.12 294 ASP A N 1
ATOM 2252 C CA . ASP A 1 294 ? -10.450 -13.010 12.978 1.00 98.12 294 ASP A CA 1
ATOM 2253 C C . ASP A 1 294 ? -10.440 -11.644 12.273 1.00 98.12 294 ASP A C 1
ATOM 2255 O O . ASP A 1 294 ? -11.105 -10.714 12.727 1.00 98.12 294 ASP A O 1
ATOM 2259 N N . GLU A 1 295 ? -9.677 -11.495 11.185 1.00 97.81 295 GLU A N 1
ATOM 2260 C CA . GLU A 1 295 ? -9.515 -10.212 10.490 1.00 97.81 295 GLU A CA 1
ATOM 2261 C C . GLU A 1 295 ? -10.717 -9.814 9.624 1.00 97.81 295 GLU A C 1
ATOM 2263 O O . GLU A 1 295 ? -10.781 -8.685 9.139 1.00 97.81 295 GLU A O 1
ATOM 2268 N N . ARG A 1 296 ? -11.681 -10.716 9.406 1.00 97.81 296 ARG A N 1
ATOM 2269 C CA . ARG A 1 296 ? -12.796 -10.526 8.466 1.00 97.81 296 ARG A CA 1
ATOM 2270 C C . ARG A 1 296 ? -13.949 -9.748 9.119 1.00 97.81 296 ARG A C 1
ATOM 2272 O O . ARG A 1 296 ? -15.088 -10.213 9.171 1.00 97.81 296 ARG A O 1
ATOM 2279 N N . VAL A 1 297 ? -13.638 -8.549 9.611 1.00 98.31 297 VAL A N 1
ATOM 2280 C CA . VAL A 1 297 ? -14.540 -7.611 10.304 1.00 98.31 297 VAL A CA 1
ATOM 2281 C C . VAL A 1 297 ? -14.583 -6.275 9.550 1.00 98.31 297 VAL A C 1
ATOM 2283 O O . VAL A 1 297 ? -13.578 -5.836 8.998 1.00 98.31 297 VAL A O 1
ATOM 2286 N N . THR A 1 298 ? -15.746 -5.620 9.501 1.00 98.38 298 THR A N 1
ATOM 2287 C CA . THR A 1 298 ? -15.891 -4.297 8.871 1.00 98.38 298 THR A CA 1
ATOM 2288 C C . THR A 1 298 ? -15.318 -3.176 9.735 1.00 98.38 298 THR A C 1
ATOM 2290 O O . THR A 1 298 ? -15.480 -3.168 10.956 1.00 98.38 298 THR A O 1
ATOM 2293 N N . ASP A 1 299 ? -14.760 -2.166 9.074 1.00 98.00 299 ASP A N 1
ATOM 2294 C CA . ASP A 1 299 ? -14.279 -0.926 9.685 1.00 98.00 299 ASP A CA 1
ATOM 2295 C C . ASP A 1 299 ? -15.376 -0.183 10.484 1.00 98.00 299 ASP A C 1
ATOM 2297 O O . ASP A 1 299 ? -16.560 -0.227 10.138 1.00 98.00 299 ASP A O 1
ATOM 2301 N N . THR A 1 300 ? -14.972 0.545 11.532 1.00 98.00 300 THR A N 1
ATOM 2302 C CA . THR A 1 300 ? -15.815 1.531 12.239 1.00 98.00 300 THR A CA 1
ATOM 2303 C C . THR A 1 300 ? -15.559 2.965 11.760 1.00 98.00 300 THR A C 1
ATOM 2305 O O . THR A 1 300 ? -16.438 3.823 11.872 1.00 98.00 300 THR A O 1
ATOM 2308 N N . ASP A 1 301 ? -14.391 3.238 11.163 1.00 96.31 301 ASP A N 1
ATOM 2309 C CA . ASP A 1 301 ? -14.132 4.476 10.416 1.00 96.31 301 ASP A CA 1
ATOM 2310 C C . ASP A 1 301 ? -14.911 4.462 9.091 1.00 96.31 301 ASP A C 1
ATOM 2312 O O . ASP A 1 301 ? -14.535 3.772 8.145 1.00 96.31 301 ASP A O 1
ATOM 2316 N N . ALA A 1 302 ? -15.972 5.264 8.989 1.00 91.94 302 ALA A N 1
ATOM 2317 C CA . ALA A 1 302 ? -16.746 5.397 7.754 1.00 91.94 302 ALA A CA 1
ATOM 2318 C C . ALA A 1 302 ? -16.018 6.160 6.629 1.00 91.94 302 ALA A C 1
ATOM 2320 O O . ALA A 1 302 ? -16.580 6.338 5.546 1.00 91.94 302 ALA A O 1
ATOM 2321 N N . PHE A 1 303 ? -14.796 6.651 6.885 1.00 87.06 303 PHE A N 1
ATOM 2322 C CA . PHE A 1 303 ? -13.919 7.422 5.994 1.00 87.06 303 PHE A CA 1
ATOM 2323 C C . PHE A 1 303 ? -14.431 8.832 5.623 1.00 87.06 303 PHE A C 1
ATOM 2325 O O . PHE A 1 303 ? -13.654 9.790 5.603 1.00 87.06 303 PHE A O 1
ATOM 2332 N N . PHE A 1 304 ? -15.737 8.987 5.392 1.00 85.88 304 PHE A N 1
ATOM 2333 C CA . PHE A 1 304 ? -16.413 10.217 4.971 1.00 85.88 304 PHE A CA 1
ATOM 2334 C C . PHE A 1 304 ? -17.149 10.895 6.137 1.00 85.88 304 PHE A C 1
ATOM 2336 O O . PHE A 1 304 ? -18.344 10.683 6.353 1.00 85.88 304 PHE A O 1
ATOM 2343 N N . ARG A 1 305 ? -16.428 11.753 6.873 1.00 83.38 305 ARG A N 1
ATOM 2344 C CA . ARG A 1 305 ? -16.923 12.501 8.053 1.00 83.38 305 ARG A CA 1
ATOM 2345 C C . ARG A 1 305 ? -18.173 13.367 7.815 1.00 83.38 305 ARG A C 1
ATOM 2347 O O . ARG A 1 305 ? -18.814 13.800 8.764 1.00 83.38 305 ARG A O 1
ATOM 2354 N N . ASP A 1 306 ? -18.461 13.682 6.557 1.00 86.00 306 ASP A N 1
ATOM 2355 C CA . ASP A 1 306 ? -19.564 14.515 6.075 1.00 86.00 306 ASP A CA 1
ATOM 2356 C C . ASP A 1 306 ? -20.791 13.701 5.630 1.00 86.00 306 ASP A C 1
ATOM 2358 O O . ASP A 1 306 ? -21.859 14.278 5.444 1.00 86.00 306 ASP A O 1
ATOM 2362 N N . ARG A 1 307 ? -20.658 12.375 5.469 1.00 89.69 307 ARG A N 1
ATOM 2363 C CA . ARG A 1 307 ? -21.692 11.512 4.860 1.00 89.69 307 ARG A CA 1
ATOM 2364 C C . ARG A 1 307 ? -22.215 10.428 5.786 1.00 89.69 307 ARG A C 1
ATOM 2366 O O . ARG A 1 307 ? -23.365 10.022 5.640 1.00 89.69 307 ARG A O 1
ATOM 2373 N N . HIS A 1 308 ? -21.380 9.943 6.702 1.00 94.75 308 HIS A N 1
ATOM 2374 C CA . HIS A 1 308 ? -21.686 8.776 7.520 1.00 94.75 308 HIS A CA 1
ATOM 2375 C C . HIS A 1 308 ? -21.208 8.953 8.973 1.00 94.75 308 HIS A C 1
ATOM 2377 O O . HIS A 1 308 ? -20.111 9.481 9.190 1.00 94.75 308 HIS A O 1
ATOM 2383 N N . PRO A 1 309 ? -21.982 8.473 9.965 1.00 96.75 309 PRO A N 1
ATOM 2384 C CA . PRO A 1 309 ? -21.510 8.340 11.339 1.00 96.75 309 PRO A CA 1
ATOM 2385 C C . PRO A 1 309 ? -20.458 7.225 11.454 1.00 96.75 309 PRO A C 1
ATOM 2387 O O . PRO A 1 309 ? -20.269 6.423 10.540 1.00 96.75 309 PRO A O 1
ATOM 2390 N N . VAL A 1 310 ? -19.810 7.135 12.615 1.00 97.19 310 VAL A N 1
ATOM 2391 C CA . VAL A 1 310 ? -19.004 5.975 13.023 1.00 97.19 310 VAL A CA 1
ATOM 2392 C C . VAL A 1 310 ? -19.863 4.712 12.953 1.00 97.19 310 VAL A C 1
ATOM 2394 O O . VAL A 1 310 ? -20.983 4.678 13.468 1.00 97.19 310 VAL A O 1
ATOM 2397 N N . LEU A 1 311 ? -19.339 3.677 12.298 1.00 97.62 311 LEU A N 1
ATOM 2398 C CA . LEU A 1 311 ? -20.080 2.456 11.997 1.00 97.62 311 LEU A CA 1
ATOM 2399 C C . LEU A 1 311 ? -19.966 1.436 13.132 1.00 97.62 311 LEU A C 1
ATOM 2401 O O . LEU A 1 311 ? -18.946 1.339 13.815 1.00 97.62 311 LEU A O 1
ATOM 2405 N N . ARG A 1 312 ? -21.008 0.617 13.288 1.00 97.69 312 ARG A N 1
ATOM 2406 C CA . ARG A 1 312 ? -20.952 -0.604 14.097 1.00 97.69 312 ARG A CA 1
ATOM 2407 C C . ARG A 1 312 ? -20.097 -1.647 13.355 1.00 97.69 312 ARG A C 1
ATOM 2409 O O . ARG A 1 312 ? -20.422 -1.925 12.198 1.00 97.69 312 ARG A O 1
ATOM 2416 N N . PRO A 1 313 ? -19.066 -2.249 13.977 1.00 98.25 313 PRO A N 1
ATOM 2417 C CA . PRO A 1 313 ? -18.300 -3.310 13.335 1.00 98.25 313 PRO A CA 1
ATOM 2418 C C . PRO A 1 313 ? -19.192 -4.540 13.140 1.00 98.25 313 PRO A C 1
ATOM 2420 O O . PRO A 1 313 ? -20.029 -4.868 13.983 1.00 98.25 313 PRO A O 1
ATOM 2423 N N . ARG A 1 314 ? -19.039 -5.212 12.002 1.00 98.62 314 ARG A N 1
ATOM 2424 C CA . ARG A 1 314 ? -19.821 -6.388 11.616 1.00 98.62 314 ARG A CA 1
ATOM 2425 C C . ARG A 1 314 ? -18.899 -7.496 11.120 1.00 98.62 314 ARG A C 1
ATOM 2427 O O . ARG A 1 314 ? -17.888 -7.192 10.489 1.00 98.62 314 ARG A O 1
ATOM 2434 N N . PRO A 1 315 ? -19.253 -8.769 11.330 1.00 98.69 315 PRO A N 1
ATOM 2435 C CA . PRO A 1 315 ? -18.546 -9.861 10.688 1.00 98.69 315 PRO A CA 1
ATOM 2436 C C . PRO A 1 315 ? -18.839 -9.872 9.183 1.00 98.69 315 PRO A C 1
ATOM 2438 O O . PRO A 1 315 ? -19.976 -9.654 8.756 1.00 98.69 315 PRO A O 1
ATOM 2441 N N . LEU A 1 316 ? -17.816 -10.157 8.379 1.00 98.19 316 LEU A N 1
ATOM 2442 C CA . LEU A 1 316 ? -17.959 -10.483 6.955 1.00 98.19 316 LEU A CA 1
ATOM 2443 C C . LEU A 1 316 ? -18.302 -11.969 6.744 1.00 98.19 316 LEU A C 1
ATOM 2445 O O . LEU A 1 316 ? -18.763 -12.346 5.669 1.00 98.19 316 LEU A O 1
ATOM 2449 N N . VAL A 1 317 ? -18.060 -12.803 7.761 1.00 98.38 317 VAL A N 1
ATOM 2450 C CA . VAL A 1 317 ? -18.217 -14.266 7.770 1.00 98.38 317 VAL A CA 1
ATOM 2451 C C . VAL A 1 317 ? -18.586 -14.753 9.183 1.00 98.38 317 VAL A C 1
ATOM 2453 O O . VAL A 1 317 ? -18.176 -14.104 10.149 1.00 98.38 317 VAL A O 1
ATOM 2456 N N . PRO A 1 318 ? -19.307 -15.877 9.356 1.00 98.44 318 PRO A N 1
ATOM 2457 C CA . PRO A 1 318 ? -19.778 -16.326 10.673 1.00 98.44 318 PRO A CA 1
ATOM 2458 C C . PRO A 1 318 ? -18.674 -16.523 11.723 1.00 98.44 318 PRO A C 1
ATOM 2460 O O . PRO A 1 318 ? -18.884 -16.238 12.900 1.00 98.44 318 PRO A O 1
ATOM 2463 N N . GLU A 1 319 ? -17.477 -16.953 11.319 1.00 98.25 319 GLU A N 1
ATOM 2464 C CA . GLU A 1 319 ? -16.347 -17.184 12.230 1.00 98.25 319 GLU A CA 1
ATOM 2465 C C . GLU A 1 319 ? -15.841 -15.887 12.888 1.00 98.25 319 GLU A C 1
ATOM 2467 O O . GLU A 1 319 ? -15.269 -15.916 13.979 1.00 98.25 319 GLU A O 1
ATOM 2472 N N . ALA A 1 320 ? -16.086 -14.734 12.257 1.00 98.50 320 ALA A N 1
ATOM 2473 C CA . ALA A 1 320 ? -15.667 -13.427 12.751 1.00 98.50 320 ALA A CA 1
ATOM 2474 C C . ALA A 1 320 ? -16.651 -12.792 13.756 1.00 98.50 320 ALA A C 1
ATOM 2476 O O . ALA A 1 320 ? -16.335 -11.740 14.314 1.00 98.50 320 ALA A O 1
ATOM 2477 N N . GLU A 1 321 ? -17.809 -13.413 14.032 1.00 98.62 321 GLU A N 1
ATOM 2478 C CA . GLU A 1 321 ? -18.856 -12.884 14.932 1.00 98.62 321 GLU A CA 1
ATOM 2479 C C . GLU A 1 321 ? -18.298 -12.508 16.317 1.00 98.62 321 GLU A C 1
ATOM 2481 O O . GLU A 1 321 ? -18.560 -11.416 16.824 1.00 98.62 321 GLU A O 1
ATOM 2486 N N . ARG A 1 322 ? -17.446 -13.371 16.895 1.00 98.56 322 ARG A N 1
ATOM 2487 C CA . ARG A 1 322 ? -16.777 -13.119 18.184 1.00 98.56 322 ARG A CA 1
ATOM 2488 C C . ARG A 1 322 ? -15.945 -11.836 18.153 1.00 98.56 322 ARG A C 1
ATOM 2490 O O . ARG A 1 322 ? -16.043 -11.009 19.055 1.00 98.56 322 ARG A O 1
ATOM 2497 N N . THR A 1 323 ? -15.149 -11.660 17.100 1.00 98.69 323 THR A N 1
ATOM 2498 C CA . THR A 1 323 ? -14.255 -10.502 16.961 1.00 98.69 323 THR A CA 1
ATOM 2499 C C . THR A 1 323 ? -15.047 -9.229 16.690 1.00 98.69 323 THR A C 1
ATOM 2501 O O . THR A 1 323 ? -14.761 -8.203 17.294 1.00 98.69 323 THR A O 1
ATOM 2504 N N . ALA A 1 324 ? -16.089 -9.290 15.856 1.00 98.75 324 ALA A N 1
ATOM 2505 C CA . ALA A 1 324 ? -16.953 -8.144 15.587 1.00 98.75 324 ALA A CA 1
ATOM 2506 C C . ALA A 1 324 ? -17.673 -7.648 16.855 1.00 98.75 324 ALA A C 1
ATOM 2508 O O . ALA A 1 324 ? -17.635 -6.448 17.137 1.00 98.75 324 ALA A O 1
ATOM 2509 N N . ARG A 1 325 ? -18.247 -8.557 17.661 1.00 98.75 325 ARG A N 1
ATOM 2510 C CA . ARG A 1 325 ? -18.824 -8.222 18.977 1.00 98.75 325 ARG A CA 1
ATOM 2511 C C . ARG A 1 325 ? -17.778 -7.606 19.906 1.00 98.75 325 ARG A C 1
ATOM 2513 O O . ARG A 1 325 ? -18.013 -6.534 20.456 1.00 98.75 325 ARG A O 1
ATOM 2520 N N . ALA A 1 326 ? -16.619 -8.248 20.046 1.00 98.81 326 ALA A N 1
ATOM 2521 C CA . ALA A 1 326 ? -15.562 -7.758 20.924 1.00 98.81 326 ALA A CA 1
ATOM 2522 C C . ALA A 1 326 ? -15.032 -6.379 20.492 1.00 98.81 326 ALA A C 1
ATOM 2524 O O . ALA A 1 326 ? -14.762 -5.541 21.345 1.00 98.81 326 ALA A O 1
ATOM 2525 N N . CYS A 1 327 ? -14.937 -6.101 19.186 1.00 98.75 327 CYS A N 1
ATOM 2526 C CA . CYS A 1 327 ? -14.610 -4.773 18.662 1.00 98.75 327 CYS A CA 1
ATOM 2527 C C . CYS A 1 327 ? -15.691 -3.730 18.987 1.00 98.75 327 CYS A C 1
ATOM 2529 O O . CYS A 1 327 ? -15.348 -2.595 19.310 1.00 98.75 327 CYS A O 1
ATOM 2531 N N . GLU A 1 328 ? -16.980 -4.083 18.927 1.00 98.69 328 GLU A N 1
ATOM 2532 C CA . GLU A 1 328 ? -18.067 -3.176 19.320 1.00 98.69 328 GLU A CA 1
ATOM 2533 C C . GLU A 1 328 ? -18.001 -2.830 20.815 1.00 98.69 328 GLU A C 1
ATOM 2535 O O . GLU A 1 328 ? -18.059 -1.657 21.189 1.00 98.69 328 GLU A O 1
ATOM 2540 N N . GLU A 1 329 ? -17.865 -3.844 21.668 1.00 98.69 329 GLU A N 1
ATOM 2541 C CA . GLU A 1 329 ? -17.734 -3.689 23.119 1.00 98.69 329 GLU A CA 1
ATOM 2542 C C . GLU A 1 329 ? -16.461 -2.913 23.490 1.00 98.69 329 GLU A C 1
ATOM 2544 O O . GLU A 1 329 ? -16.525 -1.981 24.294 1.00 98.69 329 GLU A O 1
ATOM 2549 N N . TRP A 1 330 ? -15.334 -3.203 22.833 1.00 98.69 330 TRP A N 1
ATOM 2550 C CA . TRP A 1 330 ? -14.087 -2.453 22.981 1.00 98.69 330 TRP A CA 1
ATOM 2551 C C . TRP A 1 330 ? -14.246 -0.980 22.590 1.00 98.69 330 TRP A C 1
ATOM 2553 O O . TRP A 1 330 ? -13.805 -0.108 23.334 1.00 98.69 330 TRP A O 1
ATOM 2563 N N . SER A 1 331 ? -14.918 -0.668 21.473 1.00 98.31 331 SER A N 1
ATOM 2564 C CA . SER A 1 331 ? -15.172 0.726 21.083 1.00 98.31 331 SER A CA 1
ATOM 2565 C C . SER A 1 331 ? -16.040 1.456 22.113 1.00 98.31 331 SER A C 1
ATOM 2567 O O . SER A 1 331 ? -15.774 2.619 22.414 1.00 98.31 331 SER A O 1
ATOM 2569 N N . ARG A 1 332 ? -17.039 0.783 22.702 1.00 98.06 332 ARG A N 1
ATOM 2570 C CA . ARG A 1 332 ? -17.875 1.350 23.777 1.00 98.06 332 ARG A CA 1
ATOM 2571 C C . ARG A 1 332 ? -17.074 1.598 25.060 1.00 98.06 332 ARG A C 1
ATOM 2573 O O . ARG A 1 332 ? -17.238 2.650 25.671 1.00 98.06 332 ARG A O 1
ATOM 2580 N N . GLU A 1 333 ? -16.200 0.672 25.449 1.00 98.62 333 GLU A N 1
ATOM 2581 C CA . GLU A 1 333 ? -15.317 0.822 26.614 1.00 98.62 333 GLU A CA 1
ATOM 2582 C C . GLU A 1 333 ? -14.267 1.924 26.398 1.00 98.62 333 GLU A C 1
ATOM 2584 O O . GLU A 1 333 ? -14.077 2.770 27.270 1.00 98.62 333 GLU A O 1
ATOM 2589 N N . ALA A 1 334 ? -13.646 1.998 25.216 1.00 98.38 334 ALA A N 1
ATOM 2590 C CA . ALA A 1 334 ? -12.746 3.094 24.861 1.00 98.38 334 ALA A CA 1
ATOM 2591 C C . ALA A 1 334 ? -13.461 4.451 24.979 1.00 98.38 334 ALA A C 1
ATOM 2593 O O . ALA A 1 334 ? -12.966 5.352 25.647 1.00 98.38 334 ALA A O 1
ATOM 2594 N N . MET A 1 335 ? -14.675 4.584 24.435 1.00 97.94 335 MET A N 1
ATOM 2595 C CA . MET A 1 335 ? -15.470 5.813 24.567 1.00 97.94 335 MET A CA 1
ATOM 2596 C C . MET A 1 335 ? -15.826 6.157 26.023 1.00 97.94 335 MET A C 1
ATOM 2598 O O . MET A 1 335 ? -15.863 7.335 26.363 1.00 97.94 335 MET A O 1
ATOM 2602 N N . ARG A 1 336 ? -16.034 5.165 26.905 1.00 98.31 336 ARG A N 1
ATOM 2603 C CA . ARG A 1 336 ? -16.213 5.402 28.352 1.00 98.31 336 ARG A CA 1
ATOM 2604 C C . ARG A 1 336 ? -14.944 5.927 29.027 1.00 98.31 336 ARG A C 1
ATOM 2606 O O . ARG A 1 336 ? -15.030 6.805 29.876 1.00 98.31 336 ARG A O 1
ATOM 2613 N N . ARG A 1 337 ? -13.762 5.421 28.660 1.00 98.38 337 ARG A N 1
ATOM 2614 C CA . ARG A 1 337 ? -12.467 5.888 29.209 1.00 98.38 337 ARG A CA 1
ATOM 2615 C C . ARG A 1 337 ? -12.047 7.273 28.719 1.00 98.38 337 ARG A C 1
ATOM 2617 O O . ARG A 1 337 ? -11.178 7.904 29.323 1.00 98.38 337 ARG A O 1
ATOM 2624 N N . LEU A 1 338 ? -12.652 7.716 27.623 1.00 98.38 338 LEU A N 1
ATOM 2625 C CA . LEU A 1 338 ? -12.449 9.017 26.998 1.00 98.38 338 LEU A CA 1
ATOM 2626 C C . LEU A 1 338 ? -13.664 9.949 27.214 1.00 98.38 338 LEU A C 1
ATOM 2628 O O . LEU A 1 338 ? -13.816 10.953 26.517 1.00 98.38 338 LEU A O 1
ATOM 2632 N N . GLU A 1 339 ? -14.555 9.626 28.157 1.00 96.75 339 GLU A N 1
ATOM 2633 C CA . GLU A 1 339 ? -15.716 10.455 28.484 1.00 96.75 339 GLU A CA 1
ATOM 2634 C C . GLU A 1 339 ? -15.270 11.814 29.058 1.00 96.75 339 GLU A C 1
ATOM 2636 O O . GLU A 1 339 ? -14.385 11.892 29.907 1.00 96.75 339 GLU A O 1
ATOM 2641 N N . GLY A 1 340 ? -15.859 12.904 28.556 1.00 95.56 340 GLY A N 1
ATOM 2642 C CA . GLY A 1 340 ? -15.464 14.281 28.888 1.00 95.56 340 GLY A CA 1
ATOM 2643 C C . GLY A 1 340 ? -14.265 14.830 28.099 1.00 95.56 340 GLY A C 1
ATOM 2644 O O . GLY A 1 340 ? -14.019 16.035 28.137 1.00 95.56 340 GLY A O 1
ATOM 2645 N N . GLU A 1 341 ? -13.548 13.997 27.342 1.00 97.94 341 GLU A N 1
ATOM 2646 C CA . GLU A 1 341 ? -12.390 14.425 26.554 1.00 97.94 341 GLU A CA 1
ATOM 2647 C C . GLU A 1 341 ? -12.784 15.097 25.235 1.00 97.94 341 GLU A C 1
ATOM 2649 O O . GLU A 1 341 ? -13.810 14.794 24.625 1.00 97.94 341 GLU A O 1
ATOM 2654 N N . ARG A 1 342 ? -11.910 15.968 24.715 1.00 96.12 342 ARG A N 1
ATOM 2655 C CA . ARG A 1 342 ? -12.063 16.503 23.346 1.00 96.12 342 ARG A CA 1
ATOM 2656 C C . ARG A 1 342 ? -11.802 15.437 22.277 1.00 96.12 342 ARG A C 1
ATOM 2658 O O . ARG A 1 342 ? -12.328 15.530 21.172 1.00 96.12 342 ARG A O 1
ATOM 2665 N N . LEU A 1 343 ? -10.940 14.470 22.577 1.00 97.56 343 LEU A N 1
ATOM 2666 C CA . LEU A 1 343 ? -10.577 13.358 21.703 1.00 97.56 343 LEU A CA 1
ATOM 2667 C C . LEU A 1 343 ? -11.183 12.083 22.307 1.00 97.56 343 LEU A C 1
ATOM 2669 O O . LEU A 1 343 ? -10.530 11.361 23.051 1.00 97.56 343 LEU A O 1
ATOM 2673 N N . ASN A 1 344 ? -12.470 11.878 22.040 1.00 97.81 344 ASN A N 1
ATOM 2674 C CA . ASN A 1 344 ? -13.365 10.989 22.786 1.00 97.81 344 ASN A CA 1
ATOM 2675 C C . ASN A 1 344 ? -13.686 9.651 22.098 1.00 97.81 344 ASN A C 1
ATOM 2677 O O . ASN A 1 344 ? -14.459 8.856 22.631 1.00 97.81 344 ASN A O 1
ATOM 2681 N N . LEU A 1 345 ? -13.138 9.392 20.908 1.00 97.56 345 LEU A N 1
ATOM 2682 C CA . LEU A 1 345 ? -13.477 8.204 20.127 1.00 97.56 345 LEU A CA 1
ATOM 2683 C C . LEU A 1 345 ? -12.257 7.658 19.379 1.00 97.56 345 LEU A C 1
ATOM 2685 O O . LEU A 1 345 ? -11.518 8.416 18.751 1.00 97.56 345 LEU A O 1
ATOM 2689 N N . ILE A 1 346 ? -12.073 6.335 19.402 1.00 98.31 346 ILE A N 1
ATOM 2690 C CA . ILE A 1 346 ? -11.075 5.637 18.579 1.00 98.31 346 ILE A CA 1
ATOM 2691 C C . ILE A 1 346 ? -11.803 4.827 17.504 1.00 98.31 346 ILE A C 1
ATOM 2693 O O . ILE A 1 346 ? -12.547 3.896 17.815 1.00 98.31 346 ILE A O 1
ATOM 2697 N N . THR A 1 347 ? -11.595 5.181 16.235 1.00 98.19 347 THR A N 1
ATOM 2698 C CA . THR A 1 347 ? -12.091 4.390 15.102 1.00 98.19 347 THR A CA 1
ATOM 2699 C C . THR A 1 347 ? -11.122 3.266 14.756 1.00 98.19 347 THR A C 1
ATOM 2701 O O . THR A 1 347 ? -9.916 3.407 14.946 1.00 98.19 347 THR A O 1
ATOM 2704 N N . LEU A 1 348 ? -11.645 2.165 14.220 1.00 98.44 348 LEU A N 1
ATOM 2705 C CA . LEU A 1 348 ? -10.892 1.011 13.734 1.00 98.44 348 LEU A CA 1
ATOM 2706 C C . LEU A 1 348 ? -11.102 0.866 12.231 1.00 98.44 348 LEU A C 1
ATOM 2708 O O . LEU A 1 348 ? -12.222 1.048 11.748 1.00 98.44 348 LEU A O 1
ATOM 2712 N N . LYS A 1 349 ? -10.047 0.519 11.493 1.00 96.25 349 LYS A N 1
ATOM 2713 C CA . LYS A 1 349 ? -10.153 0.179 10.071 1.00 96.25 349 LYS A CA 1
ATOM 2714 C C . LYS A 1 349 ? -9.018 -0.685 9.550 1.00 96.25 349 LYS A C 1
ATOM 2716 O O . LYS A 1 349 ? -7.994 -0.829 10.215 1.00 96.25 349 LYS A O 1
ATOM 2721 N N . TRP A 1 350 ? -9.166 -1.167 8.319 1.00 96.56 350 TRP A N 1
ATOM 2722 C CA . TRP A 1 350 ? -8.128 -1.880 7.574 1.00 96.56 350 TRP A CA 1
ATOM 2723 C C . TRP A 1 350 ? -7.575 -3.083 8.345 1.00 96.56 350 TRP A C 1
ATOM 2725 O O . TRP A 1 350 ? -6.356 -3.255 8.466 1.00 96.56 350 TRP A O 1
ATOM 2735 N N . PHE A 1 351 ? -8.499 -3.884 8.880 1.00 97.94 351 PHE A N 1
ATOM 2736 C CA . PHE A 1 351 ? -8.192 -5.151 9.528 1.00 97.94 351 PHE A CA 1
ATOM 2737 C C . PHE A 1 351 ? -7.340 -6.041 8.611 1.00 97.94 351 PHE A C 1
ATOM 2739 O O . PHE A 1 351 ? -7.507 -6.063 7.389 1.00 97.94 351 PHE A O 1
ATOM 2746 N N . GLY A 1 352 ? -6.395 -6.753 9.211 1.00 97.50 352 GLY A N 1
ATOM 2747 C CA . GLY A 1 352 ? -5.440 -7.594 8.510 1.00 97.50 352 GLY A CA 1
ATOM 2748 C C . GLY A 1 352 ? -4.806 -8.629 9.428 1.00 97.50 352 GLY A C 1
ATOM 2749 O O . GLY A 1 352 ? -4.859 -8.520 10.653 1.00 97.50 352 GLY A O 1
ATOM 2750 N N . ARG A 1 353 ? -4.187 -9.637 8.825 1.00 97.38 353 ARG A N 1
ATOM 2751 C CA . ARG A 1 353 ? -3.437 -10.695 9.505 1.00 97.38 353 ARG A CA 1
ATOM 2752 C C . ARG A 1 353 ? -2.176 -10.971 8.682 1.00 97.38 353 ARG A C 1
ATOM 2754 O O . ARG A 1 353 ? -2.284 -11.053 7.457 1.00 97.38 353 ARG A O 1
ATOM 2761 N N . PRO A 1 354 ? -0.988 -11.113 9.296 1.00 95.69 354 PRO A N 1
ATOM 2762 C CA . PRO A 1 354 ? 0.223 -11.476 8.570 1.00 95.69 354 PRO A CA 1
ATOM 2763 C C . PRO A 1 354 ? 0.037 -12.794 7.815 1.00 95.69 354 PRO A C 1
ATOM 2765 O O . PRO A 1 354 ? -0.389 -13.794 8.393 1.00 95.69 354 PRO A O 1
ATOM 2768 N N . ARG A 1 355 ? 0.367 -12.793 6.522 1.00 91.75 355 ARG A N 1
ATOM 2769 C CA . ARG A 1 355 ? 0.304 -13.964 5.639 1.00 91.75 355 ARG A CA 1
ATOM 2770 C C . ARG A 1 355 ? 1.710 -14.316 5.174 1.00 91.75 355 ARG A C 1
ATOM 2772 O O . ARG A 1 355 ? 2.511 -13.425 4.897 1.00 91.75 355 ARG A O 1
ATOM 2779 N N . GLN A 1 356 ? 2.009 -15.610 5.087 1.00 88.38 356 GLN A N 1
ATOM 2780 C CA . GLN A 1 356 ? 3.199 -16.066 4.374 1.00 88.38 356 GLN A CA 1
ATOM 2781 C C . GLN A 1 356 ? 2.900 -16.002 2.877 1.00 88.38 356 GLN A C 1
ATOM 2783 O O . GLN A 1 356 ? 1.947 -16.619 2.409 1.00 88.38 356 GLN A O 1
ATOM 2788 N N . VAL A 1 357 ? 3.700 -15.227 2.151 1.00 93.12 357 VAL A N 1
ATOM 2789 C CA . VAL A 1 357 ? 3.599 -15.038 0.700 1.00 93.12 357 VAL A CA 1
ATOM 2790 C C . VAL A 1 357 ? 4.967 -15.314 0.068 1.00 93.12 357 VAL A C 1
ATOM 2792 O O . VAL A 1 357 ? 5.982 -15.152 0.758 1.00 93.12 357 VAL A O 1
ATOM 2795 N N . PRO A 1 358 ? 5.039 -15.710 -1.216 1.00 95.06 358 PRO A N 1
ATOM 2796 C CA . PRO A 1 358 ? 6.312 -15.807 -1.925 1.00 95.06 358 PRO A CA 1
ATOM 2797 C C . PRO A 1 358 ? 7.055 -14.468 -1.889 1.00 95.06 358 PRO A C 1
ATOM 2799 O O . PRO A 1 358 ? 6.442 -13.413 -2.067 1.00 95.06 358 PRO A O 1
ATOM 2802 N N . SER A 1 359 ? 8.371 -14.473 -1.680 1.00 96.12 359 SER A N 1
ATOM 2803 C CA . SER A 1 359 ? 9.140 -13.230 -1.795 1.00 96.12 359 SER A CA 1
ATOM 2804 C C . SER A 1 359 ? 9.185 -12.740 -3.243 1.00 96.12 359 SER A C 1
ATOM 2806 O O . SER A 1 359 ? 8.897 -13.493 -4.176 1.00 96.12 359 SER A O 1
ATOM 2808 N N . PHE A 1 360 ? 9.588 -11.486 -3.452 1.00 96.69 360 PHE A N 1
ATOM 2809 C CA . PHE A 1 360 ? 9.742 -10.934 -4.800 1.00 96.69 360 PHE A CA 1
ATOM 2810 C C . PHE A 1 360 ? 10.754 -11.752 -5.630 1.00 96.69 360 PHE A C 1
ATOM 2812 O O . PHE A 1 360 ? 10.561 -11.945 -6.831 1.00 96.69 360 PHE A O 1
ATOM 2819 N N . ARG A 1 361 ? 11.768 -12.338 -4.969 1.00 95.75 361 ARG A N 1
ATOM 2820 C CA . ARG A 1 361 ? 12.731 -13.267 -5.584 1.00 95.75 361 ARG A CA 1
ATOM 2821 C C . ARG A 1 361 ? 12.071 -14.578 -6.004 1.00 95.75 361 ARG A C 1
ATOM 2823 O O . ARG A 1 361 ? 12.334 -15.052 -7.103 1.00 95.75 361 ARG A O 1
ATOM 2830 N N . ASP A 1 362 ? 11.202 -15.127 -5.159 1.00 94.69 362 ASP A N 1
ATOM 2831 C CA . ASP A 1 362 ? 10.536 -16.412 -5.403 1.00 94.69 362 ASP A CA 1
ATOM 2832 C C . ASP A 1 362 ? 9.495 -16.313 -6.530 1.00 94.69 362 ASP A C 1
ATOM 2834 O O . ASP A 1 362 ? 9.394 -17.220 -7.353 1.00 94.69 362 ASP A O 1
ATOM 2838 N N . ARG A 1 363 ? 8.732 -15.209 -6.582 1.00 94.94 363 ARG A N 1
ATOM 2839 C CA . ARG A 1 363 ? 7.671 -14.994 -7.582 1.00 94.94 363 ARG A CA 1
ATOM 2840 C C . ARG A 1 363 ? 8.181 -14.468 -8.927 1.00 94.94 363 ARG A C 1
ATOM 2842 O O . ARG A 1 363 ? 7.676 -14.881 -9.970 1.00 94.94 363 ARG A O 1
ATOM 2849 N N . HIS A 1 364 ? 9.161 -13.564 -8.915 1.00 95.31 364 HIS A N 1
ATOM 2850 C CA . HIS A 1 364 ? 9.593 -12.836 -10.120 1.00 95.31 364 HIS A CA 1
ATOM 2851 C C . HIS A 1 364 ? 11.024 -13.145 -10.564 1.00 95.31 364 HIS A C 1
ATOM 2853 O O . HIS A 1 364 ? 11.436 -12.680 -11.624 1.00 95.31 364 HIS A O 1
ATOM 2859 N N . GLY A 1 365 ? 11.805 -13.880 -9.766 1.00 93.94 365 GLY A N 1
ATOM 2860 C CA . GLY A 1 365 ? 13.240 -14.067 -10.008 1.00 93.94 365 GLY A CA 1
ATOM 2861 C C . GLY A 1 365 ? 14.071 -12.797 -9.796 1.00 93.94 365 GLY A C 1
ATOM 2862 O O . GLY A 1 365 ? 15.171 -12.683 -10.337 1.00 93.94 365 GLY A O 1
ATOM 2863 N N . LEU A 1 366 ? 13.538 -11.821 -9.048 1.00 95.12 366 LEU A N 1
ATOM 2864 C CA . LEU A 1 366 ? 14.135 -10.498 -8.863 1.00 95.12 366 LEU A CA 1
ATOM 2865 C C . LEU A 1 366 ? 14.379 -10.174 -7.383 1.00 95.12 366 LEU A C 1
ATOM 2867 O O . LEU A 1 366 ? 13.527 -10.370 -6.523 1.00 95.12 366 LEU A O 1
ATOM 2871 N N . SER A 1 367 ? 15.542 -9.603 -7.099 1.00 95.44 367 SER A N 1
ATOM 2872 C CA . SER A 1 367 ? 15.949 -9.060 -5.800 1.00 95.44 367 SER A CA 1
ATOM 2873 C C . SER A 1 367 ? 16.368 -7.589 -5.915 1.00 95.44 367 SER A C 1
ATOM 2875 O O . SER A 1 367 ? 16.821 -7.139 -6.976 1.00 95.44 367 SER A O 1
ATOM 2877 N N . GLY A 1 368 ? 16.225 -6.834 -4.824 1.00 96.69 368 GLY A N 1
ATOM 2878 C CA . GLY A 1 368 ? 16.685 -5.449 -4.727 1.00 96.69 368 GLY A CA 1
ATOM 2879 C C . GLY A 1 368 ? 15.861 -4.605 -3.756 1.00 96.69 368 GLY A C 1
ATOM 2880 O O . GLY A 1 368 ? 15.405 -5.108 -2.728 1.00 96.69 368 GLY A O 1
ATOM 2881 N N . SER A 1 369 ? 15.686 -3.322 -4.074 1.00 97.88 369 SER A N 1
ATOM 2882 C CA . SER A 1 369 ? 15.236 -2.289 -3.129 1.00 97.88 369 SER A CA 1
ATOM 2883 C C . SER A 1 369 ? 13.829 -1.747 -3.367 1.00 97.88 369 SER A C 1
ATOM 2885 O O . SER A 1 369 ? 13.353 -1.650 -4.498 1.00 97.88 369 SER A O 1
ATOM 2887 N N . PHE A 1 370 ? 13.210 -1.286 -2.280 1.00 97.94 370 PHE A N 1
ATOM 2888 C CA . PHE A 1 370 ? 11.938 -0.576 -2.241 1.00 97.94 370 PHE A CA 1
ATOM 2889 C C . PHE A 1 370 ? 12.118 0.791 -1.561 1.00 97.94 370 PHE A C 1
ATOM 2891 O O . PHE A 1 370 ? 12.080 0.902 -0.333 1.00 97.94 370 PHE A O 1
ATOM 2898 N N . ALA A 1 371 ? 12.324 1.841 -2.357 1.00 97.12 371 ALA A N 1
ATOM 2899 C CA . ALA A 1 371 ? 12.459 3.214 -1.881 1.00 97.12 371 ALA A CA 1
ATOM 2900 C C . ALA A 1 371 ? 11.083 3.888 -1.738 1.00 97.12 371 ALA A C 1
ATOM 2902 O O . ALA A 1 371 ? 10.375 4.093 -2.728 1.00 97.12 371 ALA A O 1
ATOM 2903 N N . ALA A 1 372 ? 10.701 4.217 -0.502 1.00 95.25 372 ALA A N 1
ATOM 2904 C CA . ALA A 1 372 ? 9.488 4.969 -0.192 1.00 95.25 372 ALA A CA 1
ATOM 2905 C C . ALA A 1 372 ? 9.581 5.684 1.166 1.00 95.25 372 ALA A C 1
ATOM 2907 O O . ALA A 1 372 ? 10.044 5.120 2.156 1.00 95.25 372 ALA A O 1
ATOM 2908 N N . GLU A 1 373 ? 9.050 6.904 1.248 1.00 92.81 373 GLU A N 1
ATOM 2909 C CA . GLU A 1 373 ? 9.021 7.698 2.488 1.00 92.81 373 GLU A CA 1
ATOM 2910 C C . GLU A 1 373 ? 8.097 7.070 3.555 1.00 92.81 373 GLU A C 1
ATOM 2912 O O . GLU A 1 373 ? 8.467 6.899 4.722 1.00 92.81 373 GLU A O 1
ATOM 2917 N N . SER A 1 374 ? 6.881 6.670 3.161 1.00 92.38 374 SER A N 1
ATOM 2918 C CA . SER A 1 374 ? 5.871 6.208 4.122 1.00 92.38 374 SER A CA 1
ATOM 2919 C C . SER A 1 374 ? 6.227 4.861 4.766 1.00 92.38 374 SER A C 1
ATOM 2921 O O . SER A 1 374 ? 6.721 3.941 4.108 1.00 92.38 374 SER A O 1
ATOM 2923 N N . ALA A 1 375 ? 5.928 4.726 6.061 1.00 94.12 375 ALA A N 1
ATOM 2924 C CA . ALA A 1 375 ? 6.207 3.501 6.806 1.00 94.12 375 ALA A CA 1
ATOM 2925 C C . ALA A 1 375 ? 5.467 2.286 6.222 1.00 94.12 375 ALA A C 1
ATOM 2927 O O . ALA A 1 375 ? 6.095 1.254 6.014 1.00 94.12 375 ALA A O 1
ATOM 2928 N N . PHE A 1 376 ? 4.175 2.406 5.882 1.00 95.38 376 PHE A N 1
ATOM 2929 C CA . PHE A 1 376 ? 3.414 1.273 5.337 1.00 95.38 376 PHE A CA 1
ATOM 2930 C C . PHE A 1 376 ? 3.965 0.770 3.995 1.00 95.38 376 PHE A C 1
ATOM 2932 O O . PHE A 1 376 ? 4.010 -0.435 3.778 1.00 95.38 376 PHE A O 1
ATOM 2939 N N . LEU A 1 377 ? 4.449 1.651 3.112 1.00 96.75 377 LEU A N 1
ATOM 2940 C CA . LEU A 1 377 ? 5.067 1.217 1.854 1.00 96.75 377 LEU A CA 1
ATOM 2941 C C . LEU A 1 377 ? 6.389 0.477 2.087 1.00 96.75 377 LEU A C 1
ATOM 2943 O O . LEU A 1 377 ? 6.639 -0.550 1.461 1.00 96.75 377 LEU A O 1
ATOM 2947 N N . ARG A 1 378 ? 7.202 0.923 3.051 1.00 96.94 378 ARG A N 1
ATOM 2948 C CA . ARG A 1 378 ? 8.388 0.169 3.488 1.00 96.94 378 ARG A CA 1
ATOM 2949 C C . ARG A 1 378 ? 8.024 -1.154 4.164 1.00 96.94 378 ARG A C 1
ATOM 2951 O O . ARG A 1 378 ? 8.746 -2.132 4.003 1.00 96.94 378 ARG A O 1
ATOM 2958 N N . GLY A 1 379 ? 6.901 -1.208 4.877 1.00 97.00 379 GLY A N 1
ATOM 2959 C CA . GLY A 1 379 ? 6.338 -2.441 5.426 1.00 97.00 379 GLY A CA 1
ATOM 2960 C C . GLY A 1 379 ? 5.915 -3.429 4.343 1.00 97.00 379 GLY A C 1
ATOM 2961 O O . GLY A 1 379 ? 6.257 -4.603 4.434 1.00 97.00 379 GLY A O 1
ATOM 2962 N N . LEU A 1 380 ? 5.267 -2.946 3.280 1.00 97.50 380 LEU A N 1
ATOM 2963 C CA . LEU A 1 380 ? 4.959 -3.729 2.082 1.00 97.50 380 LEU A CA 1
ATOM 2964 C C . LEU A 1 380 ? 6.249 -4.269 1.446 1.00 97.50 380 LEU A C 1
ATOM 2966 O O . LEU A 1 380 ? 6.360 -5.476 1.250 1.00 97.50 380 LEU A O 1
ATOM 2970 N N . GLY A 1 381 ? 7.257 -3.416 1.222 1.00 97.12 381 GLY A N 1
ATOM 2971 C CA . GLY A 1 381 ? 8.575 -3.838 0.727 1.00 97.12 381 GLY A CA 1
ATOM 2972 C C . GLY A 1 381 ? 9.203 -4.958 1.569 1.00 97.12 381 GLY A C 1
ATOM 2973 O O . GLY A 1 381 ? 9.599 -5.987 1.021 1.00 97.12 381 GLY A O 1
ATOM 2974 N N . ARG A 1 382 ? 9.189 -4.821 2.906 1.00 96.88 382 ARG A N 1
ATOM 2975 C CA . ARG A 1 382 ? 9.641 -5.864 3.850 1.00 96.88 382 ARG A CA 1
ATOM 2976 C C . ARG A 1 382 ? 8.849 -7.165 3.727 1.00 96.88 382 ARG A C 1
ATOM 2978 O O . ARG A 1 382 ? 9.465 -8.227 3.700 1.00 96.88 382 ARG A O 1
ATOM 2985 N N . CYS A 1 383 ? 7.518 -7.108 3.624 1.00 96.56 383 CYS A N 1
ATOM 2986 C CA . CYS A 1 383 ? 6.682 -8.299 3.427 1.00 96.56 383 CYS A CA 1
ATOM 2987 C C . CYS A 1 383 ? 7.051 -9.062 2.144 1.00 96.56 383 CYS A C 1
ATOM 2989 O O . CYS A 1 383 ? 7.004 -10.289 2.137 1.00 96.56 383 CYS A O 1
ATOM 2991 N N . LEU A 1 384 ? 7.481 -8.355 1.093 1.00 97.12 384 LEU A N 1
ATOM 2992 C CA . LEU A 1 384 ? 7.950 -8.950 -0.165 1.00 97.12 384 LEU A CA 1
ATOM 2993 C C . LEU A 1 384 ? 9.455 -9.296 -0.170 1.00 97.12 384 LEU A C 1
ATOM 2995 O O . LEU A 1 384 ? 9.967 -9.796 -1.170 1.00 97.12 384 LEU A O 1
ATOM 2999 N N . ARG A 1 385 ? 10.167 -9.059 0.941 1.00 97.06 385 ARG A N 1
ATOM 3000 C CA . ARG A 1 385 ? 11.632 -9.185 1.096 1.00 97.06 385 ARG A CA 1
ATOM 3001 C C . ARG A 1 385 ? 12.458 -8.326 0.123 1.00 97.06 385 ARG A C 1
ATOM 3003 O O . ARG A 1 385 ? 13.568 -8.703 -0.243 1.00 97.06 385 ARG A O 1
ATOM 3010 N N . LEU A 1 386 ? 11.936 -7.162 -0.260 1.00 97.69 386 LEU A N 1
ATOM 3011 C CA . LEU A 1 386 ? 12.712 -6.094 -0.895 1.00 97.69 386 LEU A CA 1
ATOM 3012 C C . LEU A 1 386 ? 13.322 -5.191 0.186 1.00 97.69 386 LEU A C 1
ATOM 3014 O O . LEU A 1 386 ? 12.685 -4.929 1.209 1.00 97.69 386 LEU A O 1
ATOM 3018 N N . GLU A 1 387 ? 14.547 -4.705 -0.027 1.00 97.56 387 GLU A N 1
ATOM 3019 C CA . GLU A 1 387 ? 15.255 -3.865 0.946 1.00 97.56 387 GLU A CA 1
ATOM 3020 C C . GLU A 1 387 ? 14.548 -2.502 1.098 1.00 97.56 387 GLU A C 1
ATOM 3022 O O . GLU A 1 387 ? 14.500 -1.729 0.140 1.00 97.56 387 GLU A O 1
ATOM 3027 N N . PRO A 1 388 ? 13.978 -2.172 2.270 1.00 97.00 388 PRO A N 1
ATOM 3028 C CA . PRO A 1 388 ? 13.197 -0.954 2.452 1.00 97.00 388 PRO A CA 1
ATOM 3029 C C . PRO A 1 388 ? 14.115 0.256 2.658 1.00 97.00 388 PRO A C 1
ATOM 3031 O O . PRO A 1 388 ? 14.852 0.323 3.641 1.00 97.00 388 PRO A O 1
ATOM 3034 N N . ILE A 1 389 ? 14.010 1.258 1.789 1.00 96.69 389 ILE A N 1
ATOM 3035 C CA . ILE A 1 389 ? 14.799 2.492 1.874 1.00 96.69 389 ILE A CA 1
ATOM 3036 C C . ILE A 1 389 ? 13.853 3.674 2.093 1.00 96.69 389 ILE A C 1
ATOM 3038 O O . ILE A 1 389 ? 12.856 3.827 1.391 1.00 96.69 389 ILE A O 1
ATOM 3042 N N . GLU A 1 390 ? 14.146 4.517 3.084 1.00 96.12 390 GLU A N 1
ATOM 3043 C CA . GLU A 1 390 ? 13.384 5.743 3.335 1.00 96.12 390 GLU A CA 1
ATOM 3044 C C . GLU A 1 390 ? 13.891 6.863 2.423 1.00 96.12 390 GLU A C 1
ATOM 3046 O O . GLU A 1 390 ? 14.834 7.577 2.753 1.00 96.12 390 GLU A O 1
ATOM 3051 N N . ALA A 1 391 ? 13.292 6.963 1.237 1.00 93.06 391 ALA A N 1
ATOM 3052 C CA . ALA A 1 391 ? 13.612 7.973 0.237 1.00 93.06 391 ALA A CA 1
ATOM 3053 C C . ALA A 1 391 ? 12.408 8.252 -0.676 1.00 93.06 391 ALA A C 1
ATOM 3055 O O . ALA A 1 391 ? 11.550 7.388 -0.876 1.00 93.06 391 ALA A O 1
ATOM 3056 N N . LYS A 1 392 ? 12.387 9.458 -1.251 1.00 89.69 392 LYS A N 1
ATOM 3057 C CA . LYS A 1 392 ? 11.593 9.813 -2.439 1.00 89.69 392 LYS A CA 1
ATOM 3058 C C . LYS A 1 392 ? 12.369 9.458 -3.714 1.00 89.69 392 LYS A C 1
ATOM 3060 O O . LYS A 1 392 ? 13.363 8.735 -3.653 1.00 89.69 392 LYS A O 1
ATOM 3065 N N . LEU A 1 393 ? 11.975 10.003 -4.868 1.00 89.06 393 LEU A N 1
ATOM 3066 C CA . LEU A 1 393 ? 12.795 9.902 -6.072 1.00 89.06 393 LEU A CA 1
ATOM 3067 C C . LEU A 1 393 ? 14.193 10.515 -5.882 1.00 89.06 393 LEU A C 1
ATOM 3069 O O . LEU A 1 393 ? 14.343 11.734 -5.797 1.00 89.06 393 LEU A O 1
ATOM 3073 N N . ASP A 1 394 ? 15.198 9.648 -5.938 1.00 91.38 394 ASP A N 1
ATOM 3074 C CA . ASP A 1 394 ? 16.623 9.961 -6.003 1.00 91.38 394 ASP A CA 1
ATOM 3075 C C . ASP A 1 394 ? 17.261 9.043 -7.062 1.00 91.38 394 ASP A C 1
ATOM 3077 O O . ASP A 1 394 ? 17.173 7.816 -6.972 1.00 91.38 394 ASP A O 1
ATOM 3081 N N . LEU A 1 395 ? 17.854 9.631 -8.104 1.00 90.75 395 LEU A N 1
ATOM 3082 C CA . LEU A 1 395 ? 18.458 8.875 -9.204 1.00 90.75 395 LEU A CA 1
ATOM 3083 C C . LEU A 1 395 ? 19.896 8.433 -8.924 1.00 90.75 395 LEU A C 1
ATOM 3085 O O . LEU A 1 395 ? 20.321 7.426 -9.492 1.00 90.75 395 LEU A O 1
ATOM 3089 N N . ASP A 1 396 ? 20.606 9.106 -8.019 1.00 93.19 396 ASP A N 1
ATOM 3090 C CA . ASP A 1 396 ? 21.929 8.674 -7.569 1.00 93.19 396 ASP A CA 1
ATOM 3091 C C . ASP A 1 396 ? 21.782 7.439 -6.672 1.00 93.19 396 ASP A C 1
ATOM 3093 O O . ASP A 1 396 ? 22.539 6.473 -6.809 1.00 93.19 396 ASP A O 1
ATOM 3097 N N . LEU A 1 397 ? 20.738 7.405 -5.831 1.00 94.44 397 LEU A N 1
ATOM 3098 C CA . LEU A 1 397 ? 20.324 6.199 -5.112 1.00 94.44 397 LEU A CA 1
ATOM 3099 C C . LEU A 1 397 ? 19.996 5.055 -6.081 1.00 94.44 397 LEU A C 1
ATOM 3101 O O . LEU A 1 397 ? 20.524 3.957 -5.911 1.00 94.44 397 LEU A O 1
ATOM 3105 N N . VAL A 1 398 ? 19.164 5.296 -7.104 1.00 94.88 398 VAL A N 1
ATOM 3106 C CA . VAL A 1 398 ? 18.822 4.274 -8.113 1.00 94.88 398 VAL A CA 1
ATOM 3107 C C . VAL A 1 398 ? 20.079 3.753 -8.809 1.00 94.88 398 VAL A C 1
ATOM 3109 O O . VAL A 1 398 ? 20.279 2.541 -8.861 1.00 94.88 398 VAL A O 1
ATOM 3112 N N . ALA A 1 399 ? 20.956 4.635 -9.294 1.00 94.00 399 ALA A N 1
ATOM 3113 C CA . ALA A 1 399 ? 22.204 4.238 -9.938 1.00 94.00 399 ALA A CA 1
ATOM 3114 C C . ALA A 1 399 ? 23.079 3.392 -8.998 1.00 94.00 399 ALA A C 1
ATOM 3116 O O . ALA A 1 399 ? 23.479 2.288 -9.366 1.00 94.00 399 ALA A O 1
ATOM 3117 N N . LYS A 1 400 ? 23.284 3.851 -7.757 1.00 96.56 400 LYS A N 1
ATOM 3118 C CA . LYS A 1 400 ? 24.045 3.136 -6.724 1.00 96.56 400 LYS A CA 1
ATOM 3119 C C . LYS A 1 400 ? 23.458 1.760 -6.401 1.00 96.56 400 LYS A C 1
ATOM 3121 O O . LYS A 1 400 ? 24.224 0.817 -6.227 1.00 96.56 400 LYS A O 1
ATOM 3126 N N . ARG A 1 401 ? 22.129 1.625 -6.312 1.00 96.94 401 ARG A N 1
ATOM 3127 C CA . ARG A 1 401 ? 21.460 0.337 -6.056 1.00 96.94 401 ARG A CA 1
ATOM 3128 C C . ARG A 1 401 ? 21.649 -0.639 -7.208 1.00 96.94 401 ARG A C 1
ATOM 3130 O O . ARG A 1 401 ? 22.085 -1.764 -6.973 1.00 96.94 401 ARG A O 1
ATOM 3137 N N . LEU A 1 402 ? 21.413 -0.187 -8.441 1.00 95.06 402 LEU A N 1
ATOM 3138 C CA . LEU A 1 402 ? 21.668 -0.984 -9.640 1.00 95.06 402 LEU A CA 1
ATOM 3139 C C . LEU A 1 402 ? 23.131 -1.449 -9.664 1.00 95.06 402 LEU A C 1
ATOM 3141 O O . LEU A 1 402 ? 23.397 -2.638 -9.808 1.00 95.06 402 LEU A O 1
ATOM 3145 N N . ASP A 1 403 ? 24.088 -0.540 -9.467 1.00 95.88 403 ASP A N 1
ATOM 3146 C CA . ASP A 1 403 ? 25.521 -0.860 -9.495 1.00 95.88 403 ASP A CA 1
ATOM 3147 C C . ASP A 1 403 ? 26.001 -1.714 -8.316 1.00 95.88 403 ASP A C 1
ATOM 3149 O O . ASP A 1 403 ? 26.937 -2.497 -8.482 1.00 95.88 403 ASP A O 1
ATOM 3153 N N . GLY A 1 404 ? 25.306 -1.656 -7.177 1.00 96.12 404 GLY A N 1
ATOM 3154 C CA . GLY A 1 404 ? 25.463 -2.579 -6.052 1.00 96.12 404 GLY A CA 1
ATOM 3155 C C . GLY A 1 404 ? 24.985 -4.010 -6.329 1.00 96.12 404 GLY A C 1
ATOM 3156 O O . GLY A 1 404 ? 25.316 -4.908 -5.560 1.00 96.12 404 GLY A O 1
ATOM 3157 N N . GLY A 1 405 ? 24.263 -4.240 -7.431 1.00 94.31 405 GLY A N 1
ATOM 3158 C CA . GLY A 1 405 ? 23.794 -5.560 -7.853 1.00 94.31 405 GLY A CA 1
ATOM 3159 C C . GLY A 1 405 ? 22.283 -5.769 -7.777 1.00 94.31 405 GLY A C 1
ATOM 3160 O O . GLY A 1 405 ? 21.836 -6.849 -8.159 1.00 94.31 405 GLY A O 1
ATOM 3161 N N . ASP A 1 406 ? 21.494 -4.771 -7.356 1.00 96.44 406 ASP A N 1
ATOM 3162 C CA . ASP A 1 406 ? 20.033 -4.888 -7.372 1.00 96.44 406 ASP A CA 1
ATOM 3163 C C . ASP A 1 406 ? 19.551 -5.177 -8.796 1.00 96.44 406 ASP A C 1
ATOM 3165 O O . ASP A 1 406 ? 19.806 -4.419 -9.740 1.00 96.44 406 ASP A O 1
ATOM 3169 N N . SER A 1 407 ? 18.808 -6.271 -8.946 1.00 94.75 407 SER A N 1
ATOM 3170 C CA . SER A 1 407 ? 18.105 -6.546 -10.195 1.00 94.75 407 SER A CA 1
ATOM 3171 C C . SER A 1 407 ? 16.877 -5.648 -10.338 1.00 94.75 407 SER A C 1
ATOM 3173 O O . SER A 1 407 ? 16.572 -5.242 -11.452 1.00 94.75 407 SER A O 1
ATOM 3175 N N . PHE A 1 408 ? 16.220 -5.276 -9.234 1.00 97.06 408 PHE A N 1
ATOM 3176 C CA . PHE A 1 408 ? 14.999 -4.472 -9.219 1.00 97.06 408 PHE A CA 1
ATOM 3177 C C . PHE A 1 408 ? 15.089 -3.319 -8.217 1.00 97.06 408 PHE A C 1
ATOM 3179 O O . PHE A 1 408 ? 15.380 -3.529 -7.042 1.00 97.06 408 PHE A O 1
ATOM 3186 N N . VAL A 1 409 ? 14.799 -2.101 -8.675 1.00 97.94 409 VAL A N 1
ATOM 3187 C CA . VAL A 1 409 ? 14.686 -0.914 -7.820 1.00 97.94 409 VAL A CA 1
ATOM 3188 C C . VAL A 1 409 ? 13.299 -0.303 -7.995 1.00 97.94 409 VAL A C 1
ATOM 3190 O O . VAL A 1 409 ? 12.956 0.199 -9.068 1.00 97.94 409 VAL A O 1
ATOM 3193 N N . TYR A 1 410 ? 12.499 -0.339 -6.934 1.00 97.62 410 TYR A N 1
ATOM 3194 C CA . TYR A 1 410 ? 11.203 0.330 -6.868 1.00 97.62 410 TYR A CA 1
ATOM 3195 C C . TYR A 1 410 ? 11.341 1.693 -6.198 1.00 97.62 410 TYR A C 1
ATOM 3197 O O . TYR A 1 410 ? 12.002 1.800 -5.165 1.00 97.62 410 TYR A O 1
ATOM 3205 N N . VAL A 1 411 ? 10.708 2.725 -6.757 1.00 96.44 411 VAL A N 1
ATOM 3206 C CA . VAL A 1 411 ? 10.755 4.090 -6.216 1.00 96.44 411 VAL A CA 1
ATOM 3207 C C . VAL A 1 411 ? 9.370 4.728 -6.231 1.00 96.44 411 VAL A C 1
ATOM 3209 O O . VAL A 1 411 ? 8.791 4.963 -7.295 1.00 96.44 411 VAL A O 1
ATOM 3212 N N . HIS A 1 412 ? 8.863 5.051 -5.044 1.00 95.38 412 HIS A N 1
ATOM 3213 C CA . HIS A 1 412 ? 7.607 5.769 -4.851 1.00 95.38 412 HIS A CA 1
ATOM 3214 C C . HIS A 1 412 ? 7.852 7.237 -4.483 1.00 95.38 412 HIS A C 1
ATOM 3216 O O . HIS A 1 412 ? 8.621 7.538 -3.570 1.00 95.38 412 HIS A O 1
ATOM 3222 N N . ASP A 1 413 ? 7.128 8.151 -5.132 1.00 93.12 413 ASP A N 1
ATOM 3223 C CA . ASP A 1 413 ? 7.177 9.586 -4.850 1.00 93.12 413 ASP A CA 1
ATOM 3224 C C . ASP A 1 413 ? 5.773 10.138 -4.568 1.00 93.12 413 ASP A C 1
ATOM 3226 O O . ASP A 1 413 ? 4.889 10.085 -5.426 1.00 93.12 413 ASP A O 1
ATOM 3230 N N . LYS A 1 414 ? 5.549 10.658 -3.354 1.00 91.19 414 LYS A N 1
ATOM 3231 C CA . LYS A 1 414 ? 4.198 11.012 -2.891 1.00 91.19 414 LYS A CA 1
ATOM 3232 C C . LYS A 1 414 ? 3.702 12.385 -3.370 1.00 91.19 414 LYS A C 1
ATOM 3234 O O . LYS A 1 414 ? 2.493 12.631 -3.358 1.00 91.19 414 LYS A O 1
ATOM 3239 N N . ARG A 1 415 ? 4.598 13.270 -3.831 1.00 91.31 415 ARG A N 1
ATOM 3240 C CA . ARG A 1 415 ? 4.319 14.706 -4.071 1.00 91.31 415 ARG A CA 1
ATOM 3241 C C . ARG A 1 415 ? 3.079 14.960 -4.941 1.00 91.31 415 ARG A C 1
ATOM 3243 O O . ARG A 1 415 ? 2.309 15.885 -4.697 1.00 91.31 415 ARG A O 1
ATOM 3250 N N . VAL A 1 416 ? 2.867 14.117 -5.950 1.00 90.25 416 VAL A N 1
ATOM 3251 C CA . VAL A 1 416 ? 1.759 14.219 -6.917 1.00 90.25 416 VAL A CA 1
ATOM 3252 C C . VAL A 1 416 ? 0.394 13.909 -6.306 1.00 90.25 416 VAL A C 1
ATOM 3254 O O . VAL A 1 416 ? -0.605 14.545 -6.656 1.00 90.25 416 VAL A O 1
ATOM 3257 N N . ASP A 1 417 ? 0.345 12.908 -5.434 1.00 90.56 417 ASP A N 1
ATOM 3258 C CA . ASP A 1 417 ? -0.868 12.475 -4.745 1.00 90.56 417 ASP A CA 1
ATOM 3259 C C . ASP A 1 417 ? -1.297 13.532 -3.719 1.00 90.56 417 ASP A C 1
ATOM 3261 O O . ASP A 1 417 ? -2.437 13.998 -3.732 1.00 90.56 417 ASP A O 1
ATOM 3265 N N . GLU A 1 418 ? -0.343 14.025 -2.927 1.00 90.44 418 GLU A N 1
ATOM 3266 C CA . GLU A 1 418 ? -0.561 15.120 -1.975 1.00 90.44 418 GLU A CA 1
ATOM 3267 C C . GLU A 1 418 ? -1.072 16.385 -2.668 1.00 90.44 418 GLU A C 1
ATOM 3269 O O . GLU A 1 418 ? -2.080 16.956 -2.246 1.00 90.44 418 GLU A O 1
ATOM 3274 N N . ALA A 1 419 ? -0.460 16.767 -3.792 1.00 90.94 419 ALA A N 1
ATOM 3275 C CA . ALA A 1 419 ? -0.942 17.874 -4.608 1.00 90.94 419 ALA A CA 1
ATOM 3276 C C . ALA A 1 419 ? -2.356 17.614 -5.172 1.00 90.94 419 ALA A C 1
ATOM 3278 O O . ALA A 1 419 ? -3.177 18.530 -5.220 1.00 90.94 419 ALA A O 1
ATOM 3279 N N . GLY A 1 420 ? -2.697 16.371 -5.533 1.00 87.44 420 GLY A N 1
ATOM 3280 C CA . GLY A 1 420 ? -4.050 15.980 -5.951 1.00 87.44 420 GLY A CA 1
ATOM 3281 C C . GLY A 1 420 ? -5.103 16.037 -4.838 1.00 87.44 420 GLY A C 1
ATOM 3282 O O . GLY A 1 420 ? -6.270 16.336 -5.109 1.00 87.44 420 GLY A O 1
ATOM 3283 N N . HIS A 1 421 ? -4.715 15.813 -3.582 1.00 88.06 421 HIS A N 1
ATOM 3284 C CA . HIS A 1 421 ? -5.601 15.980 -2.429 1.00 88.06 421 HIS A CA 1
ATOM 3285 C C . HIS A 1 421 ? -5.890 17.451 -2.080 1.00 88.06 421 HIS A C 1
ATOM 3287 O O . HIS A 1 421 ? -6.907 17.711 -1.443 1.00 88.06 421 HIS A O 1
ATOM 3293 N N . THR A 1 422 ? -5.082 18.420 -2.537 1.00 90.12 422 THR A N 1
ATOM 3294 C CA . THR A 1 422 ? -5.377 19.862 -2.348 1.00 90.12 422 THR A CA 1
ATOM 3295 C C . THR A 1 422 ? -6.599 20.353 -3.129 1.00 90.12 422 THR A C 1
ATOM 3297 O O . THR A 1 422 ? -7.137 21.413 -2.817 1.00 90.12 422 THR A O 1
ATOM 3300 N N . LYS A 1 423 ? -7.011 19.610 -4.168 1.00 89.75 423 LYS A N 1
ATOM 3301 C CA . LYS A 1 423 ? -8.025 20.013 -5.160 1.00 89.75 423 LYS A CA 1
ATOM 3302 C C . LYS A 1 423 ? -7.697 21.298 -5.938 1.00 89.75 423 LYS A C 1
ATOM 3304 O O . LYS A 1 423 ? -8.571 21.835 -6.613 1.00 89.75 423 LYS A O 1
ATOM 3309 N N . ASP A 1 424 ? -6.432 21.736 -5.954 1.00 90.00 424 ASP A N 1
ATOM 3310 C CA . ASP A 1 424 ? -5.936 22.744 -6.900 1.00 90.00 424 ASP A CA 1
ATOM 3311 C C . ASP A 1 424 ? -5.176 22.079 -8.072 1.00 90.00 424 ASP A C 1
ATOM 3313 O O . ASP A 1 424 ? -4.057 21.578 -7.894 1.00 90.00 424 ASP A O 1
ATOM 3317 N N . PRO A 1 425 ? -5.718 22.116 -9.308 1.00 89.62 425 PRO A N 1
ATOM 3318 C CA . PRO A 1 425 ? -5.014 21.657 -10.504 1.00 89.62 425 PRO A CA 1
ATOM 3319 C C . PRO A 1 425 ? -3.643 22.318 -10.730 1.00 89.62 425 PRO A C 1
ATOM 3321 O O . PRO A 1 425 ? -2.798 21.726 -11.394 1.00 89.62 425 PRO A O 1
ATOM 3324 N N . ARG A 1 426 ? -3.396 23.525 -10.199 1.00 91.75 426 ARG A N 1
ATOM 3325 C CA . ARG A 1 426 ? -2.121 24.256 -10.333 1.00 91.75 426 ARG A CA 1
ATOM 3326 C C . ARG A 1 426 ? -1.050 23.788 -9.360 1.00 91.75 426 ARG A C 1
ATOM 3328 O O . ARG A 1 426 ? 0.129 23.879 -9.695 1.00 91.75 426 ARG A O 1
ATOM 3335 N N . GLU A 1 427 ? -1.424 23.368 -8.152 1.00 92.25 427 GLU A N 1
ATOM 3336 C CA . GLU A 1 427 ? -0.491 22.682 -7.246 1.00 92.25 427 GLU A CA 1
ATOM 3337 C C . GLU A 1 427 ? -0.130 21.328 -7.853 1.00 92.25 427 GLU A C 1
ATOM 3339 O O . GLU A 1 427 ? 1.048 21.011 -8.015 1.00 92.25 427 GLU A O 1
ATOM 3344 N N . LYS A 1 428 ? -1.142 20.589 -8.333 1.00 89.81 428 LYS A N 1
ATOM 3345 C CA . LYS A 1 428 ? -0.925 19.331 -9.049 1.00 89.81 428 LYS A CA 1
ATOM 3346 C C . LYS A 1 428 ? -0.003 19.521 -10.267 1.00 89.81 428 LYS A C 1
ATOM 3348 O O . LYS A 1 428 ? 0.985 18.805 -10.383 1.00 89.81 428 LYS A O 1
ATOM 3353 N N . GLN A 1 429 ? -0.234 20.526 -11.116 1.00 90.94 429 GLN A N 1
ATOM 3354 C CA . GLN A 1 429 ? 0.651 20.836 -12.249 1.00 90.94 429 GLN A CA 1
ATOM 3355 C C . GLN A 1 429 ? 2.104 21.120 -11.821 1.00 90.94 429 GLN A C 1
ATOM 3357 O O . GLN A 1 429 ? 3.034 20.579 -12.414 1.00 90.94 429 GLN A O 1
ATOM 3362 N N . ARG A 1 430 ? 2.334 21.926 -10.779 1.00 93.44 430 ARG A N 1
ATOM 3363 C CA . ARG A 1 430 ? 3.704 22.187 -10.298 1.00 93.44 430 ARG A CA 1
ATOM 3364 C C . ARG A 1 430 ? 4.408 20.905 -9.849 1.00 93.44 430 ARG A C 1
ATOM 3366 O O . ARG A 1 430 ? 5.583 20.726 -10.159 1.00 93.44 430 ARG A O 1
ATOM 3373 N N . ALA A 1 431 ? 3.673 19.982 -9.227 1.00 91.88 431 ALA A N 1
ATOM 3374 C CA . ALA A 1 431 ? 4.200 18.674 -8.858 1.00 91.88 431 ALA A CA 1
ATOM 3375 C C . ALA A 1 431 ? 4.566 17.784 -10.070 1.00 91.88 431 ALA A C 1
ATOM 3377 O O . ALA A 1 431 ? 5.505 17.004 -9.933 1.00 91.88 431 ALA A O 1
ATOM 3378 N N . ILE A 1 432 ? 3.921 17.894 -11.255 1.00 89.62 432 ILE A N 1
ATOM 3379 C CA . ILE A 1 432 ? 4.470 17.227 -12.467 1.00 89.62 432 ILE A CA 1
ATOM 3380 C C . ILE A 1 432 ? 5.785 17.869 -12.862 1.00 89.62 432 ILE A C 1
ATOM 3382 O O . ILE A 1 432 ? 6.738 17.164 -13.153 1.00 89.62 432 ILE A O 1
ATOM 3386 N N . GLU A 1 433 ? 5.810 19.197 -12.951 1.00 91.44 433 GLU A N 1
ATOM 3387 C CA . GLU A 1 433 ? 6.905 19.929 -13.593 1.00 91.44 433 GLU A CA 1
ATOM 3388 C C . GLU A 1 433 ? 8.215 19.773 -12.799 1.00 91.44 433 GLU A C 1
ATOM 3390 O O . GLU A 1 433 ? 9.280 19.573 -13.384 1.00 91.44 433 GLU A O 1
ATOM 3395 N N . GLU A 1 434 ? 8.131 19.742 -11.466 1.00 90.12 434 GLU A N 1
ATOM 3396 C CA . GLU A 1 434 ? 9.246 19.376 -10.584 1.00 90.12 434 GLU A CA 1
ATOM 3397 C C . GLU A 1 434 ? 9.699 17.918 -10.795 1.00 90.12 434 GLU A C 1
ATOM 3399 O O . GLU A 1 434 ? 10.893 17.612 -10.794 1.00 90.12 434 GLU A O 1
ATOM 3404 N N . LEU A 1 435 ? 8.756 16.999 -10.996 1.00 87.88 435 LEU A N 1
ATOM 3405 C CA . LEU A 1 435 ? 9.004 15.564 -11.128 1.00 87.88 435 LEU A CA 1
ATOM 3406 C C . LEU A 1 435 ? 9.548 15.181 -12.524 1.00 87.88 435 LEU A C 1
ATOM 3408 O O . LEU A 1 435 ? 10.380 14.273 -12.633 1.00 87.88 435 LEU A O 1
ATOM 3412 N N . ASP A 1 436 ? 9.141 15.904 -13.569 1.00 88.00 436 ASP A N 1
ATOM 3413 C CA . ASP A 1 436 ? 9.595 15.799 -14.964 1.00 88.00 436 ASP A CA 1
ATOM 3414 C C . ASP A 1 436 ? 11.044 16.265 -15.137 1.00 88.00 436 ASP A C 1
ATOM 3416 O O . ASP A 1 436 ? 11.825 15.599 -15.816 1.00 88.00 436 ASP A O 1
ATOM 3420 N N . ALA A 1 437 ? 11.459 17.316 -14.419 1.00 86.75 437 ALA A N 1
ATOM 3421 C CA . ALA A 1 437 ? 12.853 17.770 -14.408 1.00 86.75 437 ALA A CA 1
ATOM 3422 C C . ALA A 1 437 ? 13.847 16.629 -14.088 1.00 86.75 437 ALA A C 1
ATOM 3424 O O . ALA A 1 437 ? 14.947 16.581 -14.643 1.00 86.75 437 ALA A O 1
ATOM 3425 N N . HIS A 1 438 ? 13.425 15.666 -13.262 1.00 83.94 438 HIS A N 1
ATOM 3426 C CA . HIS A 1 438 ? 14.204 14.482 -12.903 1.00 83.94 438 HIS A CA 1
ATOM 3427 C C . HIS A 1 438 ? 14.069 13.321 -13.912 1.00 83.94 438 HIS A C 1
ATOM 3429 O O . HIS A 1 438 ? 14.937 12.458 -13.949 1.00 83.94 438 HIS A O 1
ATOM 3435 N N . LEU A 1 439 ? 13.013 13.243 -14.738 1.00 82.56 439 LEU A N 1
ATOM 3436 C CA . LEU A 1 439 ? 12.800 12.121 -15.680 1.00 82.56 439 LEU A CA 1
ATOM 3437 C C . LEU A 1 439 ? 13.912 11.999 -16.735 1.00 82.56 439 LEU A C 1
ATOM 3439 O O . LEU A 1 439 ? 14.203 10.897 -17.194 1.00 82.56 439 LEU A O 1
ATOM 3443 N N . SER A 1 440 ? 14.557 13.110 -17.095 1.00 80.81 440 SER A N 1
ATOM 3444 C CA . SER A 1 440 ? 15.573 13.151 -18.157 1.00 80.81 440 SER A CA 1
ATOM 3445 C C . SER A 1 440 ? 16.855 12.349 -17.879 1.00 80.81 440 SER A C 1
ATOM 3447 O O . SER A 1 440 ? 17.572 12.034 -18.828 1.00 80.81 440 SER A O 1
ATOM 3449 N N . ALA A 1 441 ? 17.129 11.998 -16.617 1.00 86.88 441 ALA A N 1
ATOM 3450 C CA . ALA A 1 441 ? 18.320 11.257 -16.190 1.00 86.88 441 ALA A CA 1
ATOM 3451 C C . ALA A 1 441 ? 18.027 9.793 -15.788 1.00 86.88 441 ALA A C 1
ATOM 3453 O O . ALA A 1 441 ? 18.849 9.145 -15.142 1.00 86.88 441 ALA A O 1
ATOM 3454 N N . LEU A 1 442 ? 16.853 9.257 -16.148 1.00 89.31 442 LEU A N 1
ATOM 3455 C CA . LEU A 1 442 ? 16.535 7.841 -15.940 1.00 89.31 442 LEU A CA 1
ATOM 3456 C C . LEU A 1 442 ? 17.506 6.926 -16.725 1.00 89.31 442 LEU A C 1
ATOM 3458 O O . LEU A 1 442 ? 17.793 7.224 -17.885 1.00 89.31 442 LEU A O 1
ATOM 3462 N N . PRO A 1 443 ? 17.956 5.787 -16.155 1.00 90.81 443 PRO A N 1
ATOM 3463 C CA . PRO A 1 443 ? 18.989 4.916 -16.737 1.00 90.81 443 PRO A CA 1
ATOM 3464 C C . PRO A 1 443 ? 18.460 3.992 -17.859 1.00 90.81 443 PRO A C 1
ATOM 3466 O O . PRO A 1 443 ? 18.670 2.778 -17.842 1.00 90.81 443 PRO A O 1
ATOM 3469 N N . THR A 1 444 ? 17.735 4.551 -18.833 1.00 91.44 444 THR A N 1
ATOM 3470 C CA . THR A 1 444 ? 17.107 3.827 -19.963 1.00 91.44 444 THR A CA 1
ATOM 3471 C C . THR A 1 444 ? 18.106 3.277 -20.988 1.00 91.44 444 THR A C 1
ATOM 3473 O O . THR A 1 444 ? 17.725 2.551 -21.902 1.00 91.44 444 THR A O 1
ATOM 3476 N N . ASP A 1 445 ? 19.389 3.596 -20.845 1.00 89.25 445 ASP A N 1
ATOM 3477 C CA . ASP A 1 445 ? 20.503 3.031 -21.606 1.00 89.25 445 ASP A CA 1
ATOM 3478 C C . ASP A 1 445 ? 20.904 1.626 -21.122 1.00 89.25 445 ASP A C 1
ATOM 3480 O O . ASP A 1 445 ? 21.431 0.833 -21.902 1.00 89.25 445 ASP A O 1
ATOM 3484 N N . ARG A 1 446 ? 20.648 1.315 -19.842 1.00 89.75 446 ARG A N 1
ATOM 3485 C CA . ARG A 1 446 ? 21.157 0.110 -19.158 1.00 89.75 446 ARG A CA 1
ATOM 3486 C C . ARG A 1 446 ? 20.126 -0.652 -18.320 1.00 89.75 446 ARG A C 1
ATOM 3488 O O . ARG A 1 446 ? 20.439 -1.718 -17.789 1.00 89.75 446 ARG A O 1
ATOM 3495 N N . ALA A 1 447 ? 18.914 -0.120 -18.186 1.00 93.69 447 ALA A N 1
ATOM 3496 C CA . ALA A 1 447 ? 17.825 -0.716 -17.423 1.00 93.69 447 ALA A CA 1
ATOM 3497 C C . ALA A 1 447 ? 16.484 -0.605 -18.161 1.00 93.69 447 ALA A C 1
ATOM 3499 O O . ALA A 1 447 ? 16.265 0.321 -18.944 1.00 93.69 447 ALA A O 1
ATOM 3500 N N . ILE A 1 448 ? 15.566 -1.527 -17.863 1.00 96.44 448 ILE A N 1
ATOM 3501 C CA . ILE A 1 448 ? 14.149 -1.371 -18.202 1.00 96.44 448 ILE A CA 1
ATOM 3502 C C . ILE A 1 448 ? 13.525 -0.449 -17.163 1.00 96.44 448 ILE A C 1
ATOM 3504 O O . ILE A 1 448 ? 13.482 -0.768 -15.973 1.00 96.44 448 ILE A O 1
ATOM 3508 N N . VAL A 1 449 ? 13.057 0.707 -17.617 1.00 96.38 449 VAL A N 1
ATOM 3509 C CA . VAL A 1 449 ? 12.465 1.746 -16.783 1.00 96.38 449 VAL A CA 1
ATOM 3510 C C . VAL A 1 449 ? 10.968 1.834 -17.049 1.00 96.38 449 VAL A C 1
ATOM 3512 O O . VAL A 1 449 ? 10.534 1.974 -18.191 1.00 96.38 449 VAL A O 1
ATOM 3515 N N . CYS A 1 450 ? 10.185 1.790 -15.978 1.00 96.88 450 CYS A N 1
ATOM 3516 C CA . CYS A 1 450 ? 8.740 1.972 -15.976 1.00 96.88 450 CYS A CA 1
ATOM 3517 C C . CYS A 1 450 ? 8.377 3.263 -15.237 1.00 96.88 450 CYS A C 1
ATOM 3519 O O . CYS A 1 450 ? 8.894 3.500 -14.145 1.00 96.88 450 CYS A O 1
ATOM 3521 N N . VAL A 1 451 ? 7.471 4.070 -15.796 1.00 95.81 451 VAL A N 1
ATOM 3522 C CA . VAL A 1 451 ? 6.889 5.245 -15.124 1.00 95.81 451 VAL A CA 1
ATOM 3523 C C . VAL A 1 451 ? 5.367 5.214 -15.274 1.00 95.81 451 VAL A C 1
ATOM 3525 O O . VAL A 1 451 ? 4.862 5.188 -16.397 1.00 95.81 451 VAL A O 1
ATOM 3528 N N . THR A 1 452 ? 4.639 5.192 -14.154 1.00 96.06 452 THR A N 1
ATOM 3529 C CA . THR A 1 452 ? 3.161 5.162 -14.111 1.00 96.06 452 THR A CA 1
ATOM 3530 C C . THR A 1 452 ? 2.624 5.551 -12.731 1.00 96.06 452 THR A C 1
ATOM 3532 O O . THR A 1 452 ? 3.407 5.583 -11.795 1.00 96.06 452 THR A O 1
ATOM 3535 N N . GLY A 1 453 ? 1.333 5.837 -12.552 1.00 94.19 453 GLY A N 1
ATOM 3536 C CA . GLY A 1 453 ? 0.731 6.038 -11.220 1.00 94.19 453 GLY A CA 1
ATOM 3537 C C . GLY A 1 453 ? 0.368 4.723 -10.508 1.00 94.19 453 GLY A C 1
ATOM 3538 O O . GLY A 1 453 ? 0.294 3.671 -11.139 1.00 94.19 453 GLY A O 1
ATOM 3539 N N . ASP A 1 454 ? 0.100 4.763 -9.198 1.00 94.44 454 ASP A N 1
ATOM 3540 C CA . ASP A 1 454 ? -0.564 3.648 -8.504 1.00 94.44 454 ASP A CA 1
ATOM 3541 C C . ASP A 1 454 ? -2.085 3.758 -8.662 1.00 94.44 454 ASP A C 1
ATOM 3543 O O . ASP A 1 454 ? -2.770 2.767 -8.917 1.00 94.44 454 ASP A O 1
ATOM 3547 N N . HIS A 1 455 ? -2.625 4.975 -8.583 1.00 94.31 455 HIS A N 1
ATOM 3548 C CA . HIS A 1 455 ? -4.028 5.269 -8.869 1.00 94.31 455 HIS A CA 1
ATOM 3549 C C . HIS A 1 455 ? -4.254 6.735 -9.254 1.00 94.31 455 HIS A C 1
ATOM 3551 O O . HIS A 1 455 ? -3.328 7.544 -9.348 1.00 94.31 455 HIS A O 1
ATOM 3557 N N . ALA A 1 456 ? -5.515 7.073 -9.522 1.00 92.81 456 ALA A N 1
ATOM 3558 C CA . ALA A 1 456 ? -5.922 8.418 -9.871 1.00 92.81 456 ALA A CA 1
ATOM 3559 C C . ALA A 1 456 ? -6.433 9.213 -8.664 1.00 92.81 456 ALA A C 1
ATOM 3561 O O . ALA A 1 456 ? -7.542 8.989 -8.194 1.00 92.81 456 ALA A O 1
ATOM 3562 N N . THR A 1 457 ? -5.678 10.236 -8.256 1.00 90.62 457 THR A N 1
ATOM 3563 C CA . THR A 1 457 ? -6.118 11.296 -7.323 1.00 90.62 457 THR A CA 1
ATOM 3564 C C . THR A 1 457 ? -6.511 12.555 -8.117 1.00 90.62 457 THR A C 1
ATOM 3566 O O . THR A 1 457 ? -5.672 13.451 -8.291 1.00 90.62 457 THR A O 1
ATOM 3569 N N . PRO A 1 458 ? -7.725 12.655 -8.699 1.00 86.00 458 PRO A N 1
ATOM 3570 C CA . PRO A 1 458 ? -8.105 13.801 -9.523 1.00 86.00 458 PRO A CA 1
ATOM 3571 C C . PRO A 1 458 ? -8.262 15.080 -8.688 1.00 86.00 458 PRO A C 1
ATOM 3573 O O . PRO A 1 458 ? -8.765 15.056 -7.564 1.00 86.00 458 PRO A O 1
ATOM 3576 N N . ALA A 1 459 ? -7.874 16.221 -9.263 1.00 85.75 459 ALA A N 1
ATOM 3577 C CA . ALA A 1 459 ? -8.112 17.535 -8.657 1.00 85.75 459 ALA A CA 1
ATOM 3578 C C . ALA A 1 459 ? -9.579 18.004 -8.805 1.00 85.75 459 ALA A C 1
ATOM 3580 O O . ALA A 1 459 ? -10.021 18.871 -8.062 1.00 85.75 459 ALA A O 1
ATOM 3581 N N . SER A 1 460 ? -10.327 17.421 -9.750 1.00 76.88 460 SER A N 1
ATOM 3582 C CA . SER A 1 460 ? -11.763 17.624 -9.991 1.00 76.88 460 SER A CA 1
ATOM 3583 C C . SER A 1 460 ? -12.335 16.350 -10.639 1.00 76.88 460 SER A C 1
ATOM 3585 O O . SER A 1 460 ? -11.692 15.834 -11.559 1.00 76.88 460 SER A O 1
ATOM 3587 N N . PRO A 1 461 ? -13.504 15.821 -10.219 1.00 77.25 461 PRO A N 1
ATOM 3588 C CA . PRO A 1 461 ? -14.355 16.281 -9.114 1.00 77.25 461 PRO A CA 1
ATOM 3589 C C . PRO A 1 461 ? -13.751 15.978 -7.728 1.00 77.25 461 PRO A C 1
ATOM 3591 O O . PRO A 1 461 ? -12.688 15.367 -7.623 1.00 77.25 461 PRO A O 1
ATOM 3594 N N . ASP A 1 462 ? -14.439 16.391 -6.658 1.00 79.50 462 ASP A N 1
ATOM 3595 C CA . ASP A 1 462 ? -14.014 16.152 -5.271 1.00 79.50 462 ASP A CA 1
ATOM 3596 C C . ASP A 1 462 ? -14.266 14.697 -4.822 1.00 79.50 462 ASP A C 1
ATOM 3598 O O . ASP A 1 462 ? -15.197 14.364 -4.085 1.00 79.50 462 ASP A O 1
ATOM 3602 N N . VAL A 1 463 ? -13.428 13.803 -5.346 1.00 82.06 463 VAL A N 1
ATOM 3603 C CA . VAL A 1 463 ? -13.286 12.405 -4.925 1.00 82.06 463 VAL A CA 1
ATOM 3604 C C . VAL A 1 463 ? -11.871 12.185 -4.402 1.00 82.06 463 VAL A C 1
ATOM 3606 O O . VAL A 1 463 ? -10.937 12.863 -4.831 1.00 82.06 463 VAL A O 1
ATOM 3609 N N . ILE A 1 464 ? -11.692 11.255 -3.463 1.00 85.50 464 ILE A N 1
ATOM 3610 C CA . ILE A 1 464 ? -10.378 11.010 -2.852 1.00 85.50 464 ILE A CA 1
ATOM 3611 C C . ILE A 1 464 ? -9.458 10.369 -3.895 1.00 85.50 464 ILE A C 1
ATOM 3613 O O . ILE A 1 464 ? -8.547 11.044 -4.364 1.00 85.50 464 ILE A O 1
ATOM 3617 N N . HIS A 1 465 ? -9.782 9.152 -4.341 1.00 91.25 465 HIS A N 1
ATOM 3618 C CA . HIS A 1 465 ? -9.238 8.537 -5.557 1.00 91.25 465 HIS A CA 1
ATOM 3619 C C . HIS A 1 465 ? -10.393 8.203 -6.522 1.00 91.25 465 HIS A C 1
ATOM 3621 O O . HIS A 1 465 ? -11.547 8.095 -6.094 1.00 91.25 465 HIS A O 1
ATOM 3627 N N . SER A 1 466 ? -10.106 8.017 -7.811 1.00 91.44 466 SER A N 1
ATOM 3628 C CA . SER A 1 466 ? -11.053 7.549 -8.831 1.00 91.44 466 SER A CA 1
ATOM 3629 C C . SER A 1 466 ? -10.600 6.234 -9.476 1.00 91.44 466 SER A C 1
ATOM 3631 O O . SER A 1 466 ? -9.477 5.774 -9.287 1.00 91.44 466 SER A O 1
ATOM 3633 N N . GLY A 1 467 ? -11.511 5.601 -10.220 1.00 93.12 467 GLY A N 1
ATOM 3634 C CA . GLY A 1 467 ? -11.242 4.396 -11.014 1.00 93.12 467 GLY A CA 1
ATOM 3635 C C . GLY A 1 467 ? -10.857 4.682 -12.469 1.00 93.12 467 GLY A C 1
ATOM 3636 O O . GLY A 1 467 ? -11.064 3.822 -13.332 1.00 93.12 467 GLY A O 1
ATOM 3637 N N . ASP A 1 468 ? -10.385 5.899 -12.753 1.00 94.31 468 ASP A N 1
ATOM 3638 C CA . ASP A 1 468 ? -9.790 6.259 -14.041 1.00 94.31 468 ASP A CA 1
ATOM 3639 C C . ASP A 1 468 ? -8.397 5.602 -14.170 1.00 94.31 468 ASP A C 1
ATOM 3641 O O . ASP A 1 468 ? -7.724 5.392 -13.156 1.00 94.31 468 ASP A O 1
ATOM 3645 N N . PRO A 1 469 ? -7.945 5.256 -15.389 1.00 96.06 469 PRO A N 1
ATOM 3646 C CA . PRO A 1 469 ? -6.595 4.750 -15.593 1.00 96.06 469 PRO A CA 1
ATOM 3647 C C . PRO A 1 469 ? -5.546 5.843 -15.394 1.00 96.06 469 PRO A C 1
ATOM 3649 O O . PRO A 1 469 ? -5.817 7.034 -15.559 1.00 96.06 469 PRO A O 1
ATOM 3652 N N . VAL A 1 470 ? -4.317 5.408 -15.145 1.00 95.88 470 VAL A N 1
ATOM 3653 C CA . VAL A 1 470 ? -3.121 6.253 -15.129 1.00 95.88 470 VAL A CA 1
ATOM 3654 C C . VAL A 1 470 ? -2.283 6.017 -16.394 1.00 95.88 470 VAL A C 1
ATOM 3656 O O . VAL A 1 470 ? -2.338 4.920 -16.960 1.00 95.88 470 VAL A O 1
ATOM 3659 N N . PRO A 1 471 ? -1.513 7.006 -16.880 1.00 96.12 471 PRO A N 1
ATOM 3660 C CA . PRO A 1 471 ? -0.594 6.800 -17.994 1.00 96.12 471 PRO A CA 1
ATOM 3661 C C . PRO A 1 471 ? 0.565 5.885 -17.577 1.00 96.12 471 PRO A C 1
ATOM 3663 O O . PRO A 1 471 ? 1.006 5.898 -16.427 1.00 96.12 471 PRO A O 1
ATOM 3666 N N . LEU A 1 472 ? 1.065 5.091 -18.518 1.00 96.50 472 LEU A N 1
ATOM 3667 C CA . LEU A 1 472 ? 2.185 4.167 -18.357 1.00 96.50 472 LEU A CA 1
ATOM 3668 C C . LEU A 1 472 ? 3.149 4.329 -19.534 1.00 96.50 472 LEU A C 1
ATOM 3670 O O . LEU A 1 472 ? 2.726 4.395 -20.689 1.00 96.50 472 LEU A O 1
ATOM 3674 N N . VAL A 1 473 ? 4.447 4.340 -19.240 1.00 96.00 473 VAL A N 1
ATOM 3675 C CA . VAL A 1 473 ? 5.511 4.179 -20.234 1.00 96.00 473 VAL A CA 1
ATOM 3676 C C . VAL A 1 473 ? 6.549 3.182 -19.734 1.00 96.00 473 VAL A C 1
ATOM 3678 O O . VAL A 1 473 ? 6.979 3.241 -18.581 1.00 96.00 473 VAL A O 1
ATOM 3681 N N . VAL A 1 474 ? 6.963 2.284 -20.624 1.00 96.69 474 VAL A N 1
ATOM 3682 C CA . VAL A 1 474 ? 8.104 1.382 -20.450 1.00 96.69 474 VAL A CA 1
ATOM 3683 C C . VAL A 1 474 ? 9.162 1.771 -21.479 1.00 96.69 474 VAL A C 1
ATOM 3685 O O . VAL A 1 474 ? 8.850 1.899 -22.661 1.00 96.69 474 VAL A O 1
ATOM 3688 N N . SER A 1 475 ? 10.410 1.977 -21.065 1.00 94.88 475 SER A N 1
ATOM 3689 C CA . SER A 1 475 ? 11.524 2.335 -21.953 1.00 94.88 475 SER A CA 1
ATOM 3690 C C . SER A 1 475 ? 12.832 1.729 -21.453 1.00 94.88 475 SER A C 1
ATOM 3692 O O . SER A 1 475 ? 13.052 1.632 -20.251 1.00 94.88 475 SER A O 1
ATOM 3694 N N . GLY A 1 476 ? 13.698 1.308 -22.369 1.00 92.69 476 GLY A N 1
ATOM 3695 C CA . GLY A 1 476 ? 14.954 0.639 -22.046 1.00 92.69 476 GLY A CA 1
ATOM 3696 C C . GLY A 1 476 ? 15.554 -0.064 -23.266 1.00 92.69 476 GLY A C 1
ATOM 3697 O O . GLY A 1 476 ? 14.984 0.020 -24.363 1.00 92.69 476 GLY A O 1
ATOM 3698 N N . PRO A 1 477 ? 16.668 -0.797 -23.101 1.00 88.56 477 PRO A N 1
ATOM 3699 C CA . PRO A 1 477 ? 17.200 -1.681 -24.136 1.00 88.56 477 PRO A CA 1
ATOM 3700 C C . PRO A 1 477 ? 16.146 -2.708 -24.579 1.00 88.56 477 PRO A C 1
ATOM 3702 O O . PRO A 1 477 ? 15.365 -3.179 -23.763 1.00 88.56 477 PRO A O 1
ATOM 3705 N N . GLY A 1 478 ? 16.079 -3.031 -25.873 1.00 84.62 478 GLY A N 1
ATOM 3706 C CA . GLY A 1 478 ? 15.129 -4.020 -26.418 1.00 84.62 478 GLY A CA 1
ATOM 3707 C C . GLY A 1 478 ? 13.656 -3.579 -26.501 1.00 84.62 478 GLY A C 1
ATOM 3708 O O . GLY A 1 478 ? 12.896 -4.141 -27.294 1.00 84.62 478 GLY A O 1
ATOM 3709 N N . VAL A 1 479 ? 13.240 -2.540 -25.766 1.00 92.19 479 VAL A N 1
ATOM 3710 C CA . VAL A 1 479 ? 11.843 -2.081 -25.740 1.00 92.19 479 VAL A CA 1
ATOM 3711 C C . VAL A 1 479 ? 11.398 -1.549 -27.107 1.00 92.19 479 VAL A C 1
ATOM 3713 O O . VAL A 1 479 ? 12.067 -0.733 -27.746 1.00 92.19 479 VAL A O 1
ATOM 3716 N N . ARG A 1 480 ? 10.223 -1.999 -27.562 1.00 89.12 480 ARG A N 1
ATOM 3717 C CA . ARG A 1 480 ? 9.632 -1.572 -28.836 1.00 89.12 480 ARG A CA 1
ATOM 3718 C C . ARG A 1 480 ? 9.056 -0.165 -28.703 1.00 89.12 480 ARG A C 1
ATOM 3720 O O . ARG A 1 480 ? 8.056 0.031 -28.031 1.00 89.12 480 ARG A O 1
ATOM 3727 N N . ALA A 1 481 ? 9.663 0.803 -29.380 1.00 90.75 481 ALA A N 1
ATOM 3728 C CA . ALA A 1 481 ? 9.125 2.156 -29.436 1.00 90.75 481 ALA A CA 1
ATOM 3729 C C . ALA A 1 481 ? 7.822 2.219 -30.246 1.00 90.75 481 ALA A C 1
ATOM 3731 O O . ALA A 1 481 ? 7.769 1.689 -31.359 1.00 90.75 481 ALA A O 1
ATOM 3732 N N . ASP A 1 482 ? 6.816 2.917 -29.722 1.00 94.44 482 ASP A N 1
ATOM 3733 C CA . ASP A 1 482 ? 5.621 3.292 -30.477 1.00 94.44 482 ASP A CA 1
ATOM 3734 C C . ASP A 1 482 ? 5.685 4.734 -31.024 1.00 94.44 482 ASP A C 1
ATOM 3736 O O . ASP A 1 482 ? 6.759 5.331 -31.144 1.00 94.44 482 ASP A O 1
ATOM 3740 N N . ALA A 1 483 ? 4.542 5.256 -31.476 1.00 94.00 483 ALA A N 1
ATOM 3741 C CA . ALA A 1 483 ? 4.426 6.583 -32.078 1.00 94.00 483 ALA A CA 1
ATOM 3742 C C . ALA A 1 483 ? 4.078 7.697 -31.070 1.00 94.00 483 ALA A C 1
ATOM 3744 O O . ALA A 1 483 ? 3.939 8.853 -31.479 1.00 94.00 483 ALA A O 1
ATOM 3745 N N . VAL A 1 484 ? 3.912 7.381 -29.781 1.00 92.50 484 VAL A N 1
ATOM 3746 C CA . VAL A 1 484 ? 3.543 8.349 -28.744 1.00 92.50 484 VAL A CA 1
ATOM 3747 C C . VAL A 1 484 ? 4.751 9.228 -28.407 1.00 92.50 484 VAL A C 1
ATOM 3749 O O . VAL A 1 484 ? 5.838 8.747 -28.100 1.00 92.50 484 VAL A O 1
ATOM 3752 N N . THR A 1 485 ? 4.574 10.551 -28.477 1.00 88.88 485 THR A N 1
ATOM 3753 C CA . THR A 1 485 ? 5.660 11.530 -28.256 1.00 88.88 485 THR A CA 1
ATOM 3754 C C . THR A 1 485 ? 5.490 12.393 -27.005 1.00 88.88 485 THR A C 1
ATOM 3756 O O . THR A 1 485 ? 6.324 13.260 -26.748 1.00 88.88 485 THR A O 1
ATOM 3759 N N . SER A 1 486 ? 4.415 12.190 -26.247 1.00 89.44 486 SER A N 1
ATOM 3760 C CA . SER A 1 486 ? 4.086 12.920 -25.020 1.00 89.44 486 SER A CA 1
ATOM 3761 C C . SER A 1 486 ? 3.466 11.973 -23.997 1.00 89.44 486 SER A C 1
ATOM 3763 O O . SER A 1 486 ? 2.742 11.051 -24.358 1.00 89.44 486 SER A O 1
ATOM 3765 N N . PHE A 1 487 ? 3.786 12.182 -22.720 1.00 90.31 487 PHE A N 1
ATOM 3766 C CA . PHE A 1 487 ? 3.290 11.359 -21.621 1.00 90.31 487 PHE A CA 1
ATOM 3767 C C . PHE A 1 487 ? 2.055 12.014 -20.995 1.00 90.31 487 PHE A C 1
ATOM 3769 O O . PHE A 1 487 ? 2.114 13.160 -20.549 1.00 90.31 487 PHE A O 1
ATOM 3776 N N . GLY A 1 488 ? 0.939 11.291 -20.986 1.00 89.38 488 GLY A N 1
ATOM 3777 C CA . GLY A 1 488 ? -0.352 11.775 -20.509 1.00 89.38 488 GLY A CA 1
ATOM 3778 C C . GLY A 1 488 ? -1.481 10.842 -20.932 1.00 89.38 488 GLY A C 1
ATOM 3779 O O . GLY A 1 488 ? -1.334 10.040 -21.847 1.00 89.38 488 GLY A O 1
ATOM 3780 N N . GLU A 1 489 ? -2.626 10.948 -20.274 1.00 91.69 489 GLU A N 1
ATOM 3781 C CA . GLU A 1 489 ? -3.739 9.994 -20.337 1.00 91.69 489 GLU A CA 1
ATOM 3782 C C . GLU A 1 489 ? -4.262 9.805 -21.767 1.00 91.69 489 GLU A C 1
ATOM 3784 O O . GLU A 1 489 ? -4.485 8.684 -22.212 1.00 91.69 489 GLU A O 1
ATOM 3789 N N . LEU A 1 490 ? -4.439 10.907 -22.502 1.00 91.25 490 LEU A N 1
ATOM 3790 C CA . LEU A 1 490 ? -4.959 10.885 -23.873 1.00 91.25 490 LEU A CA 1
ATOM 3791 C C . LEU A 1 490 ? -3.932 10.384 -24.895 1.00 91.25 490 LEU A C 1
ATOM 3793 O O . LEU A 1 490 ? -4.318 9.761 -25.880 1.00 91.25 490 LEU A O 1
ATOM 3797 N N . ASP A 1 491 ? -2.648 10.661 -24.669 1.00 91.75 491 ASP A N 1
ATOM 3798 C CA . ASP A 1 491 ? -1.572 10.295 -25.592 1.00 91.75 491 ASP A CA 1
ATOM 3799 C C . ASP A 1 491 ? -1.167 8.826 -25.387 1.00 91.75 491 ASP A C 1
ATOM 3801 O O . ASP A 1 491 ? -1.096 8.053 -26.341 1.00 91.75 491 ASP A O 1
ATOM 3805 N N . CYS A 1 492 ? -0.999 8.401 -24.132 1.00 95.00 492 CYS A N 1
ATOM 3806 C CA . CYS A 1 492 ? -0.674 7.023 -23.775 1.00 95.00 492 CYS A CA 1
ATOM 3807 C C . CYS A 1 492 ? -1.821 6.038 -24.074 1.00 95.00 492 CYS A C 1
ATOM 3809 O O . CYS A 1 492 ? -1.551 4.859 -24.285 1.00 95.00 492 CYS A O 1
ATOM 3811 N N . ALA A 1 493 ? -3.073 6.503 -24.196 1.00 95.38 493 ALA A N 1
ATOM 3812 C CA . ALA A 1 493 ? -4.192 5.698 -24.705 1.00 95.38 493 ALA A CA 1
ATOM 3813 C C . ALA A 1 493 ? -3.995 5.199 -26.153 1.00 95.38 493 ALA A C 1
ATOM 3815 O O . ALA A 1 493 ? -4.640 4.233 -26.557 1.00 95.38 493 ALA A O 1
ATOM 3816 N N . ALA A 1 494 ? -3.118 5.840 -26.934 1.00 95.56 494 ALA A N 1
ATOM 3817 C CA . ALA A 1 494 ? -2.743 5.407 -28.282 1.00 95.56 494 ALA A CA 1
ATOM 3818 C C . ALA A 1 494 ? -1.479 4.518 -28.314 1.00 95.56 494 ALA A C 1
ATOM 3820 O O . ALA A 1 494 ? -1.022 4.147 -29.397 1.00 95.56 494 ALA A O 1
ATOM 3821 N N . GLY A 1 495 ? -0.897 4.204 -27.151 1.00 95.88 495 GLY A N 1
ATOM 3822 C CA . GLY A 1 495 ? 0.328 3.416 -27.030 1.00 95.88 495 GLY A CA 1
ATOM 3823 C C . GLY A 1 495 ? 0.124 1.911 -27.228 1.00 95.88 495 GLY A C 1
ATOM 3824 O O . GLY A 1 495 ? -0.970 1.373 -27.040 1.00 95.88 495 GLY A O 1
ATOM 3825 N N . ILE A 1 496 ? 1.194 1.206 -27.608 1.00 96.06 496 ILE A N 1
ATOM 3826 C CA . ILE A 1 496 ? 1.111 -0.210 -28.023 1.00 96.06 496 ILE A CA 1
ATOM 3827 C C . ILE A 1 496 ? 0.839 -1.203 -26.887 1.00 96.06 496 ILE A C 1
ATOM 3829 O O . ILE A 1 496 ? 0.486 -2.345 -27.176 1.00 96.06 496 ILE A O 1
ATOM 3833 N N . LEU A 1 497 ? 0.985 -0.807 -25.617 1.00 96.06 497 LEU A N 1
ATOM 3834 C CA . LEU A 1 497 ? 0.604 -1.654 -24.477 1.00 96.06 497 LEU A CA 1
ATOM 3835 C C . LEU A 1 497 ? -0.918 -1.684 -24.263 1.00 96.06 497 LEU A C 1
ATOM 3837 O O . LEU A 1 497 ? -1.415 -2.530 -23.523 1.00 96.06 497 LEU A O 1
ATOM 3841 N N . GLY A 1 498 ? -1.669 -0.773 -24.893 1.00 96.31 498 GLY A N 1
ATOM 3842 C CA . GLY A 1 498 ? -3.112 -0.681 -24.721 1.00 96.31 498 GLY A CA 1
ATOM 3843 C C . GLY A 1 498 ? -3.489 -0.376 -23.270 1.00 96.31 498 GLY A C 1
ATOM 3844 O O . GLY A 1 498 ? -3.144 0.681 -22.750 1.00 96.31 498 GLY A O 1
ATOM 3845 N N . HIS A 1 499 ? -4.250 -1.272 -22.639 1.00 95.88 499 HIS A N 1
ATOM 3846 C CA . HIS A 1 499 ? -4.777 -1.111 -21.281 1.00 95.88 499 HIS A CA 1
ATOM 3847 C C . HIS A 1 499 ? -4.325 -2.291 -20.405 1.00 95.88 499 HIS A C 1
ATOM 3849 O O . HIS A 1 499 ? -4.898 -3.376 -20.500 1.00 95.88 499 HIS A O 1
ATOM 3855 N N . LEU A 1 500 ? -3.338 -2.069 -19.536 1.00 96.56 500 LEU A N 1
ATOM 3856 C CA . LEU A 1 500 ? -2.829 -3.060 -18.584 1.00 96.56 500 LEU A CA 1
ATOM 3857 C C . LEU A 1 500 ? -3.554 -2.989 -17.232 1.00 96.56 500 LEU A C 1
ATOM 3859 O O . LEU A 1 500 ? -4.079 -1.942 -16.836 1.00 96.56 500 LEU A O 1
ATOM 3863 N N . ARG A 1 501 ? -3.547 -4.097 -16.493 1.00 95.88 501 ARG A N 1
ATOM 3864 C CA . ARG A 1 501 ? -4.003 -4.206 -15.101 1.00 95.88 501 ARG A CA 1
ATOM 3865 C C . ARG A 1 501 ? -2.834 -4.534 -14.173 1.00 95.88 501 ARG A C 1
ATOM 3867 O O . ARG A 1 501 ? -1.781 -4.936 -14.649 1.00 95.88 501 ARG A O 1
ATOM 3874 N N . GLY A 1 502 ? -3.026 -4.399 -12.857 1.00 93.19 502 GLY A N 1
ATOM 3875 C CA . GLY A 1 502 ? -2.016 -4.715 -11.830 1.00 93.19 502 GLY A CA 1
ATOM 3876 C C . GLY A 1 502 ? -1.183 -5.972 -12.111 1.00 93.19 502 GLY A C 1
ATOM 3877 O O . GLY A 1 502 ? 0.025 -5.836 -12.305 1.00 93.19 502 GLY A O 1
ATOM 3878 N N . PRO A 1 503 ? -1.817 -7.156 -12.235 1.00 92.06 503 PRO A N 1
ATOM 3879 C CA . PRO A 1 503 ? -1.118 -8.411 -12.511 1.00 92.06 503 PRO A CA 1
ATOM 3880 C C . PRO A 1 503 ? -0.337 -8.446 -13.832 1.00 92.06 503 PRO A C 1
ATOM 3882 O O . PRO A 1 503 ? 0.575 -9.248 -13.962 1.00 92.06 503 PRO A O 1
ATOM 3885 N N . ASP A 1 504 ? -0.656 -7.587 -14.804 1.00 95.19 504 ASP A N 1
ATOM 3886 C CA . ASP A 1 504 ? 0.023 -7.565 -16.105 1.00 95.19 504 ASP A CA 1
ATOM 3887 C C . ASP A 1 504 ? 1.352 -6.783 -16.055 1.00 95.19 504 ASP A C 1
ATOM 3889 O O . ASP A 1 504 ? 2.187 -6.927 -16.950 1.00 95.19 504 ASP A O 1
ATOM 3893 N N . LEU A 1 505 ? 1.564 -5.935 -15.034 1.00 96.19 505 LEU A N 1
ATOM 3894 C CA . LEU A 1 505 ? 2.682 -4.988 -15.006 1.00 96.19 505 LEU A CA 1
ATOM 3895 C C . LEU A 1 505 ? 4.040 -5.694 -14.934 1.00 96.19 505 LEU A C 1
ATOM 3897 O O . LEU A 1 505 ? 4.871 -5.492 -15.820 1.00 96.19 505 LEU A O 1
ATOM 3901 N N . ILE A 1 506 ? 4.276 -6.525 -13.913 1.00 96.56 506 ILE A N 1
ATOM 3902 C CA . ILE A 1 506 ? 5.567 -7.214 -13.766 1.00 96.56 506 ILE A CA 1
ATOM 3903 C C . ILE A 1 506 ? 5.842 -8.178 -14.937 1.00 96.56 506 ILE A C 1
ATOM 3905 O O . ILE A 1 506 ? 6.939 -8.079 -15.488 1.00 96.56 506 ILE A O 1
ATOM 3909 N N . PRO A 1 507 ? 4.886 -8.996 -15.431 1.00 95.12 507 PRO A N 1
ATOM 3910 C CA . PRO A 1 507 ? 5.054 -9.758 -16.673 1.00 95.12 507 PRO A CA 1
ATOM 3911 C C . PRO A 1 507 ? 5.471 -8.916 -17.888 1.00 95.12 507 PRO A C 1
ATOM 3913 O O . PRO A 1 507 ? 6.368 -9.317 -18.632 1.00 95.12 507 PRO A O 1
ATOM 3916 N N . VAL A 1 508 ? 4.880 -7.730 -18.092 1.00 95.62 508 VAL A N 1
ATOM 3917 C CA . VAL A 1 508 ? 5.266 -6.828 -19.195 1.00 95.62 508 VAL A CA 1
ATOM 3918 C C . VAL A 1 508 ? 6.690 -6.300 -19.020 1.00 95.62 508 VAL A C 1
ATOM 3920 O O . VAL A 1 508 ? 7.437 -6.251 -20.002 1.00 95.62 508 VAL A O 1
ATOM 3923 N N . LEU A 1 509 ? 7.100 -5.954 -17.796 1.00 96.06 509 LEU A N 1
ATOM 3924 C CA . LEU A 1 509 ? 8.479 -5.539 -17.522 1.00 96.06 509 LEU A CA 1
ATOM 3925 C C . LEU A 1 509 ? 9.464 -6.698 -17.720 1.00 96.06 509 LEU A C 1
ATOM 3927 O O . LEU A 1 509 ? 10.481 -6.516 -18.384 1.00 96.06 509 LEU A O 1
ATOM 3931 N N . LEU A 1 510 ? 9.163 -7.889 -17.194 1.00 95.25 510 LEU A N 1
ATOM 3932 C CA . LEU A 1 510 ? 9.979 -9.098 -17.350 1.00 95.25 510 LEU A CA 1
ATOM 3933 C C . LEU A 1 510 ? 10.160 -9.464 -18.827 1.00 95.25 510 LEU A C 1
ATOM 3935 O O . LEU A 1 510 ? 11.278 -9.737 -19.257 1.00 95.25 510 LEU A O 1
ATOM 3939 N N . ASN A 1 511 ? 9.091 -9.395 -19.625 1.00 93.69 511 ASN A N 1
ATOM 3940 C CA . ASN A 1 511 ? 9.160 -9.581 -21.071 1.00 93.69 511 ASN A CA 1
ATOM 3941 C C . ASN A 1 511 ? 10.015 -8.501 -21.759 1.00 93.69 511 ASN A C 1
ATOM 3943 O O . ASN A 1 511 ? 10.803 -8.820 -22.641 1.00 93.69 511 ASN A O 1
ATOM 3947 N N . ALA A 1 512 ? 9.891 -7.233 -21.354 1.00 92.81 512 ALA A N 1
ATOM 3948 C CA . ALA A 1 512 ? 10.723 -6.142 -21.869 1.00 92.81 512 ALA A CA 1
ATOM 3949 C C . ALA A 1 512 ? 12.218 -6.289 -21.515 1.00 92.81 512 ALA A C 1
ATOM 3951 O O . ALA A 1 512 ? 13.054 -5.676 -22.169 1.00 92.81 512 ALA A O 1
ATOM 3952 N N . ALA A 1 513 ? 12.543 -7.097 -20.504 1.00 90.75 513 ALA A N 1
ATOM 3953 C CA . ALA A 1 513 ? 13.893 -7.394 -20.034 1.00 90.75 513 ALA A CA 1
ATOM 3954 C C . ALA A 1 513 ? 14.442 -8.750 -20.525 1.00 90.75 513 ALA A C 1
ATOM 3956 O O . ALA A 1 513 ? 15.426 -9.234 -19.967 1.00 90.75 513 ALA A O 1
ATOM 3957 N N . ASP A 1 514 ? 13.786 -9.393 -21.498 1.00 89.44 514 ASP A N 1
ATOM 3958 C CA . ASP A 1 514 ? 14.116 -10.738 -21.995 1.00 89.44 514 ASP A CA 1
ATOM 3959 C C . ASP A 1 514 ? 14.105 -11.839 -20.902 1.00 89.44 514 ASP A C 1
ATOM 3961 O O . ASP A 1 514 ? 14.821 -12.838 -20.989 1.00 89.44 514 ASP A O 1
ATOM 3965 N N . ARG A 1 515 ? 13.258 -11.685 -19.869 1.00 90.38 515 ARG A N 1
ATOM 3966 C CA . ARG A 1 515 ? 13.034 -12.662 -18.778 1.00 90.38 515 ARG A CA 1
ATOM 3967 C C . ARG A 1 515 ? 11.593 -13.215 -18.643 1.00 90.38 515 ARG A C 1
ATOM 3969 O O . ARG A 1 515 ? 11.202 -13.532 -17.516 1.00 90.38 515 ARG A O 1
ATOM 3976 N N . PRO A 1 516 ? 10.761 -13.336 -19.700 1.00 91.31 516 PRO A N 1
ATOM 3977 C CA . PRO A 1 516 ? 9.408 -13.867 -19.535 1.00 91.31 516 PRO A CA 1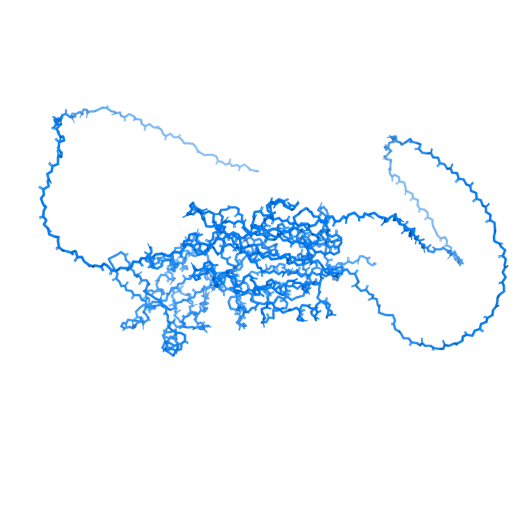
ATOM 3978 C C . PRO A 1 516 ? 9.457 -15.333 -19.080 1.00 91.31 516 PRO A C 1
ATOM 3980 O O . PRO A 1 516 ? 10.171 -16.140 -19.680 1.00 91.31 516 PRO A O 1
ATOM 3983 N N . LEU A 1 517 ? 8.680 -15.707 -18.057 1.00 91.56 517 LEU A N 1
ATOM 3984 C CA . LEU A 1 517 ? 8.498 -17.122 -17.732 1.00 91.56 517 LEU A CA 1
ATOM 3985 C C . LEU A 1 517 ? 7.774 -17.824 -18.889 1.00 91.56 517 LEU A C 1
ATOM 3987 O O . LEU A 1 517 ? 6.727 -17.368 -19.355 1.00 91.56 517 LEU A O 1
ATOM 3991 N N . PHE A 1 518 ? 8.293 -18.967 -19.340 1.00 90.75 518 PHE A N 1
ATOM 3992 C CA . PHE A 1 518 ? 7.570 -19.788 -20.307 1.00 90.75 518 PHE A CA 1
ATOM 3993 C C . PHE A 1 518 ? 6.363 -20.443 -19.624 1.00 90.75 518 PHE A C 1
ATOM 3995 O O . PHE A 1 518 ? 6.527 -21.392 -18.848 1.00 90.75 518 PHE A O 1
ATOM 4002 N N . LEU A 1 519 ? 5.158 -19.943 -19.918 1.00 86.19 519 LEU A N 1
ATOM 4003 C CA . LEU A 1 519 ? 3.890 -20.444 -19.379 1.00 86.19 519 LEU A CA 1
ATOM 4004 C C . LEU A 1 519 ? 3.651 -21.897 -19.824 1.00 86.19 519 LEU A C 1
ATOM 4006 O O . LEU A 1 519 ? 3.204 -22.166 -20.937 1.00 86.19 519 LEU A O 1
ATOM 4010 N N . GLY A 1 520 ? 3.989 -22.837 -18.942 1.00 85.88 520 GLY A N 1
ATOM 4011 C CA . GLY A 1 520 ? 4.041 -24.274 -19.227 1.00 85.88 520 GLY A CA 1
ATOM 4012 C C . GLY A 1 520 ? 5.259 -24.957 -18.600 1.00 85.88 520 GLY A C 1
ATOM 4013 O O . GLY A 1 520 ? 5.198 -26.141 -18.276 1.00 85.88 520 GLY A O 1
ATOM 4014 N N . SER A 1 521 ? 6.337 -24.208 -18.350 1.00 90.19 521 SER A N 1
ATOM 4015 C CA . SER A 1 521 ? 7.411 -24.636 -17.450 1.00 90.19 521 SER A CA 1
ATOM 4016 C C . SER A 1 521 ? 6.976 -24.519 -15.983 1.00 90.19 521 SER A C 1
ATOM 4018 O O . SER A 1 521 ? 6.123 -23.701 -15.639 1.00 90.19 521 SER A O 1
ATOM 4020 N N . ARG A 1 522 ? 7.554 -25.359 -15.117 1.00 91.31 522 ARG A N 1
ATOM 4021 C CA . ARG A 1 522 ? 7.385 -25.316 -13.654 1.00 91.31 522 ARG A CA 1
ATOM 4022 C C . ARG A 1 522 ? 8.756 -25.478 -12.986 1.00 91.31 522 ARG A C 1
ATOM 4024 O O . ARG A 1 522 ? 9.066 -26.567 -12.511 1.00 91.31 522 ARG A O 1
ATOM 4031 N N . PRO A 1 523 ? 9.621 -24.451 -13.057 1.00 90.88 523 PRO A N 1
ATOM 4032 C CA . PRO A 1 523 ? 11.008 -24.545 -12.595 1.00 90.88 523 PRO A CA 1
ATOM 4033 C C . PRO A 1 523 ? 11.151 -24.573 -11.063 1.00 90.88 523 PRO A C 1
ATOM 4035 O O . PRO A 1 523 ? 12.172 -25.030 -10.564 1.00 90.88 523 PRO A O 1
ATOM 4038 N N . THR A 1 524 ? 10.142 -24.108 -10.323 1.00 90.81 524 THR A N 1
ATOM 4039 C CA . THR A 1 524 ? 10.071 -24.108 -8.853 1.00 90.81 524 THR A CA 1
ATOM 4040 C C . THR A 1 524 ? 8.669 -24.532 -8.390 1.00 90.81 524 THR A C 1
ATOM 4042 O O . THR A 1 524 ? 7.724 -24.490 -9.182 1.00 90.81 524 THR A O 1
ATOM 4045 N N . PRO A 1 525 ? 8.484 -24.911 -7.108 1.00 90.75 525 PRO A N 1
ATOM 4046 C CA . PRO A 1 525 ? 7.162 -25.178 -6.528 1.00 90.75 525 PRO A CA 1
ATOM 4047 C C . PRO A 1 525 ? 6.348 -23.905 -6.207 1.00 90.75 525 PRO A C 1
ATOM 4049 O O . PRO A 1 525 ? 5.302 -24.000 -5.569 1.00 90.75 525 PRO A O 1
ATOM 4052 N N . VAL A 1 526 ? 6.823 -22.715 -6.597 1.00 90.12 526 VAL A N 1
ATOM 4053 C CA . VAL A 1 526 ? 6.173 -21.431 -6.289 1.00 90.12 526 VAL A CA 1
ATOM 4054 C C . VAL A 1 526 ? 4.929 -21.250 -7.160 1.00 90.12 526 VAL A C 1
ATOM 4056 O O . VAL A 1 526 ? 5.015 -21.230 -8.387 1.00 90.12 526 VAL A O 1
ATOM 4059 N N . ASP A 1 527 ? 3.770 -21.088 -6.522 1.00 87.00 527 ASP A N 1
ATOM 4060 C CA . ASP A 1 527 ? 2.511 -20.815 -7.215 1.00 87.00 527 ASP A CA 1
ATOM 4061 C C . ASP A 1 527 ? 2.413 -19.352 -7.685 1.00 87.00 527 ASP A C 1
ATOM 4063 O O . ASP A 1 527 ? 2.764 -18.407 -6.966 1.00 87.00 527 ASP A O 1
ATOM 4067 N N . GLY A 1 528 ? 1.905 -19.171 -8.907 1.00 86.00 528 GLY A N 1
ATOM 4068 C CA . GLY A 1 528 ? 1.799 -17.867 -9.561 1.00 86.00 528 GLY A CA 1
ATOM 4069 C C . GLY A 1 528 ? 3.146 -17.159 -9.724 1.00 86.00 528 GLY A C 1
ATOM 4070 O O . GLY A 1 528 ? 3.262 -16.006 -9.326 1.00 86.00 528 GLY A O 1
ATOM 4071 N N . ALA A 1 529 ? 4.171 -17.846 -10.234 1.00 90.50 529 ALA A N 1
ATOM 4072 C CA . ALA A 1 529 ? 5.409 -17.198 -10.667 1.00 90.50 529 ALA A CA 1
ATOM 4073 C C . ALA A 1 529 ? 5.207 -16.498 -12.026 1.00 90.50 529 ALA A C 1
ATOM 4075 O O . ALA A 1 529 ? 4.650 -17.097 -12.946 1.00 90.50 529 ALA A O 1
ATOM 4076 N N . ASP A 1 530 ? 5.692 -15.261 -12.155 1.00 88.62 530 ASP A N 1
ATOM 4077 C CA . ASP A 1 530 ? 5.609 -14.458 -13.390 1.00 88.62 530 ASP A CA 1
ATOM 4078 C C . ASP A 1 530 ? 6.946 -14.418 -14.156 1.00 88.62 530 ASP A C 1
ATOM 4080 O O . ASP A 1 530 ? 6.980 -14.212 -15.374 1.00 88.62 530 ASP A O 1
ATOM 4084 N N . GLY A 1 531 ? 8.062 -14.620 -13.447 1.00 88.06 531 GLY A N 1
ATOM 4085 C CA . GLY A 1 531 ? 9.422 -14.589 -13.991 1.00 88.06 531 GLY A CA 1
ATOM 4086 C C . GLY A 1 531 ? 10.143 -15.926 -13.879 1.00 88.06 531 GLY A C 1
ATOM 4087 O O . GLY A 1 531 ? 9.786 -16.782 -13.068 1.00 88.06 531 GLY A O 1
ATOM 4088 N N . TYR A 1 532 ? 11.185 -16.113 -14.693 1.00 88.81 532 TYR A N 1
ATOM 4089 C CA . TYR A 1 532 ? 12.115 -17.221 -14.471 1.00 88.81 532 TYR A CA 1
ATOM 4090 C C . TYR A 1 532 ? 12.790 -17.064 -13.100 1.00 88.81 532 TYR A C 1
ATOM 4092 O O . TYR A 1 532 ? 13.297 -15.975 -12.824 1.00 88.81 532 TYR A O 1
ATOM 4100 N N . PRO A 1 533 ? 12.833 -18.117 -12.260 1.00 87.19 533 PRO A N 1
ATOM 4101 C CA . PRO A 1 533 ? 13.471 -18.046 -10.954 1.00 87.19 533 PRO A CA 1
ATOM 4102 C C . PRO A 1 533 ? 14.929 -17.609 -11.043 1.00 87.19 533 PRO A C 1
ATOM 4104 O O . PRO A 1 533 ? 15.633 -17.894 -12.016 1.00 87.19 533 PRO A O 1
ATOM 4107 N N . ASP A 1 534 ? 15.390 -16.967 -9.975 1.00 85.56 534 ASP A N 1
ATOM 4108 C CA . ASP A 1 534 ? 16.812 -16.746 -9.753 1.00 85.56 534 ASP A CA 1
ATOM 4109 C C . ASP A 1 534 ? 17.551 -18.099 -9.774 1.00 85.56 534 ASP A C 1
ATOM 4111 O O . ASP A 1 534 ? 17.029 -19.109 -9.297 1.00 85.56 534 ASP A O 1
ATOM 4115 N N . ARG A 1 535 ? 18.764 -18.135 -10.336 1.00 84.06 535 ARG A N 1
ATOM 4116 C CA . ARG A 1 535 ? 19.538 -19.370 -10.520 1.00 84.06 535 ARG A CA 1
ATOM 4117 C C . ARG A 1 535 ? 19.768 -20.106 -9.200 1.00 84.06 535 ARG A C 1
ATOM 4119 O O . ARG A 1 535 ? 19.773 -21.331 -9.204 1.00 84.06 535 ARG A O 1
ATOM 4126 N N . ASP A 1 536 ? 19.926 -19.379 -8.096 1.00 86.50 536 ASP A N 1
ATOM 4127 C CA . ASP A 1 536 ? 20.145 -19.975 -6.771 1.00 86.50 536 ASP A CA 1
ATOM 4128 C C . ASP A 1 536 ? 18.893 -20.675 -6.203 1.00 86.50 536 ASP A C 1
ATOM 4130 O O . ASP A 1 536 ? 18.990 -21.371 -5.196 1.00 86.50 536 ASP A O 1
ATOM 4134 N N . LEU A 1 537 ? 17.717 -20.476 -6.815 1.00 85.44 537 LEU A N 1
ATOM 4135 C CA . LEU A 1 537 ? 16.466 -21.168 -6.478 1.00 85.44 537 LEU A CA 1
ATOM 4136 C C . LEU A 1 537 ? 16.249 -22.440 -7.316 1.00 85.44 537 LEU A C 1
ATOM 4138 O O . LEU A 1 537 ? 15.243 -23.124 -7.135 1.00 85.44 537 LEU A O 1
ATOM 4142 N N . LEU A 1 538 ? 17.147 -22.739 -8.260 1.00 90.12 538 LEU A N 1
ATOM 4143 C CA . LEU A 1 538 ? 17.076 -23.925 -9.108 1.00 90.12 538 LEU A CA 1
ATOM 4144 C C . LEU A 1 538 ? 18.018 -25.002 -8.572 1.00 90.12 538 LEU A C 1
ATOM 4146 O O . LEU A 1 538 ? 19.223 -24.785 -8.461 1.00 90.12 538 LEU A O 1
ATOM 4150 N N . GLU A 1 539 ? 17.474 -26.185 -8.305 1.00 89.69 539 GLU A N 1
ATOM 4151 C CA . GLU A 1 539 ? 18.236 -27.360 -7.881 1.00 89.69 539 GLU A CA 1
ATOM 4152 C C . GLU A 1 539 ? 18.618 -28.196 -9.119 1.00 89.69 539 GLU A C 1
ATOM 4154 O O . GLU A 1 539 ? 17.763 -28.890 -9.678 1.00 89.69 539 GLU A O 1
ATOM 4159 N N . PRO A 1 540 ? 19.870 -28.129 -9.618 1.00 88.88 540 PRO A N 1
ATOM 4160 C CA . PRO A 1 540 ? 20.304 -29.002 -10.700 1.00 88.88 540 PRO A CA 1
ATOM 4161 C C . PRO A 1 540 ? 20.432 -30.441 -10.194 1.00 88.88 540 PRO A C 1
ATOM 4163 O O . PRO A 1 540 ? 20.963 -30.683 -9.111 1.00 88.88 540 PRO A O 1
ATOM 4166 N N . LEU A 1 541 ? 20.022 -31.406 -11.017 1.00 88.38 541 LEU A N 1
ATOM 4167 C CA . LEU A 1 541 ? 20.404 -32.801 -10.816 1.00 88.38 541 LEU A CA 1
ATOM 4168 C C . LEU A 1 541 ? 21.906 -32.938 -11.124 1.00 88.38 541 LEU A C 1
ATOM 4170 O O . LEU A 1 541 ? 22.329 -32.600 -12.233 1.00 88.38 541 LEU A O 1
ATOM 4174 N N . ILE A 1 542 ? 22.685 -33.376 -10.130 1.00 88.62 542 ILE A N 1
ATOM 4175 C CA . ILE A 1 542 ? 24.152 -33.539 -10.176 1.00 88.62 542 ILE A CA 1
ATOM 4176 C C . ILE A 1 542 ? 24.510 -34.989 -10.513 1.00 88.62 542 ILE A C 1
ATOM 4178 O O . ILE A 1 542 ? 23.895 -35.888 -9.898 1.00 88.62 542 ILE A O 1
#

Sequence (542 aa):
MEPRSHAVAENSDAVPGEVERPHECQRRSPGPSADQARLSQRKVHDDRPVGGLSRSTLRCGAAIFALRPVGDAEEGAPRRQVERGLPAHASQGEVADSRCHVRQSGGRRLSRRVQPDDHSSAPLGGSGAGVTRGAAFGPRFVCRLAWPCAPDRHRPARRARRPRSRRSRRTHGARGSCGLFYAVGPGRAPSSEVAHWAMLGYRPDEFPGRAVFEAVGRGQEVSGEHVFAYAALRPAERREDGWWLTGRPDPVRDAQLAAELVTRCDRIVIDGLTFSLEQIWRGESVLRISGGADERVTDTDAFFRDRHPVLRPRPLVPEAERTARACEEWSREAMRRLEGERLNLITLKWFGRPRQVPSFRDRHGLSGSFAAESAFLRGLGRCLRLEPIEAKLDLDLVAKRLDGGDSFVYVHDKRVDEAGHTKDPREKQRAIEELDAHLSALPTDRAIVCVTGDHATPASPDVIHSGDPVPLVVSGPGVRADAVTSFGELDCAAGILGHLRGPDLIPVLLNAADRPLFLGSRPTPVDGADGYPDRDLLEPLI

Secondary structure (DSSP, 8-state):
-PPPP--------------------------------------------------------------------------------------------------------------------------------------EEEEEE----PPPTT--------------------SEEEEEEESS-TT----HHHHHHHHTT--GGG---HHHHHHHHHT----TTSEEEEEEEE-EEE-SSSEEE-----TTTSHHHHHHHHHHTTTEEETTEEEEEEE-SSSEEEEEEESS--S-B--S--S-TTT-PPPPP-BSSGGGHHHHHHHHHHHHHHHHHTTT-SS-EEEEEEEE-------HHHHHS--EEEE-SSHHHHHHHHHTT-EEE--SS-HHHHHHHHHTT-SEEEEE--HHHHHHHTT-HHHHHHHHHHHHHHHTT--TTTEEEEEE-SSB--SSSS-SSBS--EEEEEESTT----S--S-SHHHHTTSTT-EEEHHHHHHHHHHHTT-B--BTB--SS-TT--BPPPGGG-----

Radius of gyration: 34.84 Å; chains: 1; bounding box: 122×110×82 Å

Foldseek 3Di:
DDDDDDDDDDDDDDDDDDDDDDDDDDDDDDDDDDDDDDDDDDDDDDDDDDDDDDDDDDDDDDDDDDDDDDDDDDDDDDDDDDDDDDDDDDDDDDDDDDDDDDDDDDDDDDDDDDDDDDDDDDDDDDDDDDDDDDDPDFFFAEEEADDDEDDFPDDPPPDPPPPPDDDDDPPPLFQFFKAWEFLAAFFDFDDLLSLVCLLLQHDPVQRFWLLLLLCLLVVHDADLQKKKWKKFFFQWDDDPPAIFGDDHADQPPCQVVLVVLLVLLAQDADPQWTWHWDDDTRNITMTIIHRRADQQKAWQCPVDRPPDHRDQIDGPDPVNRSVSVRVNVSQVVSLVSQPPHSRRGMIIHTMGGNGQAAASQRQAVFAEAAEDQDSSSLSVCVSNPHHYHNDADDVVVVVVRVVVPGSYYYHYHCQLLVLLLVLDVVSNVVSVVVVVVPVSPHVQARHWYKYWHSFASHSPDPDSTTSQIIMMIIGHPQHRGDPQRDTHDVRSCPTPVHYYYSNVNSLVRCVSSVFADDPPDDQAPHPNRGGDHHPVRGDDDD

pLDDT: mean 73.02, std 31.01, range [18.88, 98.81]